Protein AF-A0A9W6BJR4-F1 (afdb_monomer_lite)

InterPro domains:
  IPR044851 Wax synthase [PTHR31595] (23-212)

Radius of gyration: 23.25 Å; chains: 1; bounding box: 71×55×62 Å

pLDDT: mean 83.59, std 17.55, range [35.41, 98.25]

Secondary structure (DSSP, 8-state):
------GGGSTTS-HHHHHHHHHHHHHHHHHHHHHTGGGSPTTHHHHHHHHHHHHHHHHGGGGS-TTT-HHHHHHHIIIIIIIIHHHHHHHHTT-SSS-TTS-HHHHHHHHHS---BPPSPPPS-S---TTS-----HHHHHHHHHHHHHHHHHHHHHHHHHTTTS-HHHHHHHHHHHHHHHHHHHHHHHHHHHHHHH---B--S-S-TTS--SS-HHHHHHHHHHHHHHHHTTT--S------PPPPPHHHHHHHHHHHHHHHHHHHHHHHHHHH-------HHHHHHHTHHHHHHHHHHHHHHHHHTT----HHHHHHHHHHHHHHHHIIIIIIHHHHTTHHHHHHHHHHHHHHHHHHHHHHHHHHHHHHTT-S---

Foldseek 3Di:
DLDDADPCLPPVDDPVVLLVVVLVVLLVVLVCCQPPLLPDDADDVSVVSCPVVLVCLLCSLVSDDLQVPVVVSLLSLVQRNPQLNVQSNCVSRCHDDDHNPADSVRSSLVRRAVFGFQDDDDDPPDDDDLSNDFLDALVSLVVLLVVLLVQLVVLLVVCVVCVVPDDLLVNVVSLVSNCVSSVSNRHSVSVSVCCVVVVTGTRNPDDPPLADDPDQPPVSVLVVVLVVVVVSVVVPPDDDPPDSPPRDDPVVVLVVQLVVQLVVQVSVLSSLCSNQVDPDRPCLSSCLRNVVSVVSVVVVVVCVVCVVVVHDDDRVVVSVVVCVVNSVSCSCSNVVVCVVSCVSVSVSVVVVVVVVVVVVVVVVVVVVVCVVVVVDDPD

Structure (mmCIF, N/CA/C/O backbone):
data_AF-A0A9W6BJR4-F1
#
_entry.id   AF-A0A9W6BJR4-F1
#
loop_
_atom_site.group_PDB
_atom_site.id
_atom_site.type_symbol
_atom_site.label_atom_id
_atom_site.label_alt_id
_atom_site.label_comp_id
_atom_site.label_asym_id
_atom_site.label_entity_id
_atom_site.label_seq_id
_atom_site.pdbx_PDB_ins_code
_atom_site.Cartn_x
_atom_site.Cartn_y
_atom_site.Cartn_z
_atom_site.occupancy
_atom_site.B_iso_or_equiv
_atom_site.auth_seq_id
_atom_site.auth_comp_id
_atom_site.auth_asym_id
_atom_site.auth_atom_id
_atom_site.pdbx_PDB_model_num
ATOM 1 N N . MET A 1 1 ? -4.946 18.527 -16.545 1.00 44.12 1 MET A N 1
ATOM 2 C CA . MET A 1 1 ? -4.287 19.667 -15.881 1.00 44.12 1 MET A CA 1
ATOM 3 C C . MET A 1 1 ? -2.879 19.221 -15.571 1.00 44.12 1 MET A C 1
ATOM 5 O O . MET A 1 1 ? -2.722 18.331 -14.744 1.00 44.12 1 MET A O 1
ATOM 9 N N . ASP A 1 2 ? -1.891 19.766 -16.269 1.00 51.38 2 ASP A N 1
ATOM 10 C CA . ASP A 1 2 ? -0.494 19.475 -15.965 1.00 51.38 2 ASP A CA 1
ATOM 11 C C . ASP A 1 2 ? -0.127 20.240 -14.697 1.00 51.38 2 ASP A C 1
ATOM 13 O O . ASP A 1 2 ? -0.166 21.470 -14.659 1.00 51.38 2 ASP A O 1
ATOM 17 N N . PHE A 1 3 ? 0.126 19.509 -13.613 1.00 55.44 3 PHE A N 1
ATOM 18 C CA . PHE A 1 3 ? 0.522 20.113 -12.349 1.00 55.44 3 PHE A CA 1
ATOM 19 C C . PHE A 1 3 ? 1.915 20.722 -12.542 1.00 55.44 3 PHE A C 1
ATOM 21 O O . PHE A 1 3 ? 2.896 19.997 -12.722 1.00 55.44 3 PHE A O 1
ATOM 28 N N . VAL A 1 4 ? 2.002 22.054 -12.566 1.00 59.06 4 VAL A N 1
ATOM 29 C CA . VAL A 1 4 ? 3.278 22.763 -12.716 1.00 59.06 4 VAL A CA 1
ATOM 30 C C . VAL A 1 4 ? 4.127 22.468 -11.480 1.00 59.06 4 VAL A C 1
ATOM 32 O O . VAL A 1 4 ? 3.764 22.844 -10.365 1.00 59.06 4 VAL A O 1
ATOM 35 N N . ARG A 1 5 ? 5.242 21.750 -11.663 1.00 61.47 5 ARG A N 1
ATOM 36 C CA . ARG A 1 5 ? 6.135 21.379 -10.556 1.00 61.47 5 ARG A CA 1
ATOM 37 C C . ARG A 1 5 ? 6.797 22.634 -9.975 1.00 61.47 5 ARG A C 1
ATOM 39 O O . ARG A 1 5 ? 7.252 23.481 -10.747 1.00 61.47 5 ARG A O 1
ATOM 46 N N . PRO A 1 6 ? 6.906 22.759 -8.639 1.00 61.84 6 PRO A N 1
ATOM 47 C CA . PRO A 1 6 ? 7.636 23.869 -8.045 1.00 61.84 6 PRO A CA 1
ATOM 48 C C . PRO A 1 6 ? 9.117 23.850 -8.478 1.00 61.84 6 PRO A C 1
ATOM 50 O O . PRO A 1 6 ? 9.664 22.766 -8.691 1.00 61.84 6 PRO A O 1
ATOM 53 N N . PRO A 1 7 ? 9.802 25.007 -8.545 1.00 55.53 7 PRO A N 1
ATOM 54 C CA . PRO A 1 7 ? 11.193 25.103 -9.010 1.00 55.53 7 PRO A CA 1
ATOM 55 C C . PRO A 1 7 ? 12.171 24.178 -8.268 1.00 55.53 7 PRO A C 1
ATOM 57 O O . PRO A 1 7 ? 13.028 23.557 -8.885 1.00 55.53 7 PRO A O 1
ATOM 60 N N . ALA A 1 8 ? 11.982 23.998 -6.956 1.00 53.56 8 ALA A N 1
ATOM 61 C CA . ALA A 1 8 ? 12.790 23.104 -6.117 1.00 53.56 8 ALA A CA 1
ATOM 62 C C . ALA A 1 8 ? 12.609 21.598 -6.418 1.00 53.56 8 ALA A C 1
ATOM 64 O O . ALA A 1 8 ? 13.313 20.771 -5.849 1.00 53.56 8 ALA A O 1
ATOM 65 N N . PHE A 1 9 ? 11.661 21.239 -7.287 1.00 55.12 9 PHE A N 1
ATOM 66 C CA . PHE A 1 9 ? 11.327 19.867 -7.682 1.00 55.12 9 PHE A CA 1
ATOM 67 C C . PHE A 1 9 ? 11.449 19.664 -9.202 1.00 55.12 9 PHE A C 1
ATOM 69 O O . PHE A 1 9 ? 10.928 18.694 -9.755 1.00 55.12 9 PHE A O 1
ATOM 76 N N . GLN A 1 10 ? 12.141 20.578 -9.889 1.00 57.44 10 GLN A N 1
ATOM 77 C CA . GLN A 1 10 ? 12.567 20.368 -11.270 1.00 57.44 10 GLN A CA 1
ATOM 78 C C . GLN A 1 10 ? 13.608 19.236 -11.337 1.00 57.44 10 GLN A C 1
ATOM 80 O O . GLN A 1 10 ? 14.269 18.912 -10.343 1.00 57.44 10 GLN A O 1
ATOM 85 N N . THR A 1 11 ? 13.727 18.616 -12.514 1.00 55.50 11 THR A N 1
ATOM 86 C CA . THR A 1 11 ? 14.486 17.381 -12.806 1.00 55.50 11 THR A CA 1
ATOM 87 C C . THR A 1 11 ? 15.971 17.414 -12.433 1.00 55.50 11 THR A C 1
ATOM 89 O O . THR A 1 11 ? 16.606 16.366 -12.425 1.00 55.50 11 THR A O 1
ATOM 92 N N . GLU A 1 12 ? 16.521 18.581 -12.099 1.00 57.97 12 GLU A N 1
ATOM 93 C CA . GLU A 1 12 ? 17.910 18.735 -11.652 1.00 57.97 12 GLU A CA 1
ATOM 94 C C . GLU A 1 12 ? 18.132 18.326 -10.189 1.00 57.97 12 GLU A C 1
ATOM 96 O O . GLU A 1 12 ? 19.239 17.949 -9.807 1.00 57.97 12 GLU A O 1
ATOM 101 N N . THR A 1 13 ? 17.089 18.347 -9.352 1.00 69.19 13 THR A N 1
ATOM 102 C CA . THR A 1 13 ? 17.208 17.867 -7.967 1.00 69.19 13 THR A CA 1
ATOM 103 C C . THR A 1 13 ? 17.184 16.341 -7.925 1.00 69.19 13 THR A C 1
ATOM 105 O O . THR A 1 13 ? 16.391 15.698 -8.617 1.00 69.19 13 THR A O 1
ATOM 108 N N . SER A 1 14 ? 18.041 15.725 -7.107 1.00 86.81 14 SER A N 1
ATOM 109 C CA . SER A 1 14 ? 18.057 14.264 -6.990 1.00 86.81 14 SER A CA 1
ATOM 110 C C . SER A 1 14 ? 16.815 13.757 -6.249 1.00 86.81 14 SER A C 1
ATOM 112 O O . SER A 1 14 ? 16.356 14.358 -5.273 1.00 86.81 14 SER A O 1
ATOM 114 N N . SER A 1 15 ? 16.285 12.605 -6.664 1.00 88.25 15 SER A N 1
ATOM 115 C CA . SER A 1 15 ? 15.170 11.930 -5.983 1.00 88.25 15 SER A CA 1
ATOM 116 C C . SER A 1 15 ? 15.459 11.695 -4.500 1.00 88.25 15 SER A C 1
ATOM 118 O O . SER A 1 15 ? 14.573 11.821 -3.658 1.00 88.25 15 SER A O 1
ATOM 120 N N . ALA A 1 16 ? 16.719 11.392 -4.172 1.00 89.56 16 ALA A N 1
ATOM 121 C CA . ALA A 1 16 ? 17.173 11.179 -2.804 1.00 89.56 16 ALA A CA 1
ATOM 122 C C . ALA A 1 16 ? 17.006 12.436 -1.938 1.00 89.56 16 ALA A C 1
ATOM 124 O O . ALA A 1 16 ? 16.534 12.334 -0.807 1.00 89.56 16 ALA A O 1
ATOM 125 N N . PHE A 1 17 ? 17.324 13.618 -2.476 1.00 92.00 17 PHE A N 1
ATOM 126 C CA . PHE A 1 17 ? 17.114 14.881 -1.771 1.00 92.00 17 PHE A CA 1
ATOM 127 C C . PHE A 1 17 ? 15.626 15.125 -1.488 1.00 92.00 17 PHE A C 1
ATOM 129 O O . PHE A 1 17 ? 15.260 15.413 -0.349 1.00 92.00 17 PHE A O 1
ATOM 136 N N . ARG A 1 18 ? 14.751 14.920 -2.485 1.00 92.50 18 ARG A N 1
ATOM 137 C CA . ARG A 1 18 ? 13.291 15.047 -2.309 1.00 92.50 18 ARG A CA 1
ATOM 138 C C . ARG A 1 18 ? 12.764 14.112 -1.219 1.00 92.50 18 ARG A C 1
ATOM 140 O O . ARG A 1 18 ? 12.005 14.543 -0.355 1.00 92.50 18 ARG A O 1
ATOM 147 N N . ILE A 1 19 ? 13.199 12.851 -1.221 1.00 92.94 19 ILE A N 1
ATOM 148 C CA . ILE A 1 19 ? 12.829 11.869 -0.191 1.00 92.94 19 ILE A CA 1
ATOM 149 C C . ILE A 1 19 ? 13.328 12.311 1.192 1.00 92.94 19 ILE A C 1
ATOM 151 O O . ILE A 1 19 ? 12.568 12.252 2.156 1.00 92.94 19 ILE A O 1
ATOM 155 N N . ALA A 1 20 ? 14.566 12.799 1.304 1.00 93.19 20 ALA A N 1
ATOM 156 C CA . ALA A 1 20 ? 15.114 13.277 2.573 1.00 93.19 20 ALA A CA 1
ATOM 157 C C . ALA A 1 20 ? 14.303 14.451 3.147 1.00 93.19 20 ALA A C 1
ATOM 159 O O . ALA A 1 20 ? 13.973 14.450 4.334 1.00 93.19 20 ALA A O 1
ATOM 160 N N . VAL A 1 21 ? 13.911 15.412 2.303 1.00 94.00 21 VAL A N 1
ATOM 161 C CA . VAL A 1 21 ? 13.029 16.522 2.698 1.00 94.00 21 VAL A CA 1
ATOM 162 C C . VAL A 1 21 ? 11.694 15.997 3.229 1.00 94.00 21 VAL A C 1
ATOM 164 O O . VAL A 1 21 ? 11.246 16.426 4.291 1.00 94.00 21 VAL A O 1
ATOM 167 N N . LEU A 1 22 ? 11.075 15.030 2.547 1.00 94.31 22 LEU A N 1
ATOM 168 C CA . LEU A 1 22 ? 9.806 14.441 2.986 1.00 94.31 22 LEU A CA 1
ATOM 169 C C . LEU A 1 22 ? 9.919 13.726 4.333 1.00 94.31 22 LEU A C 1
ATOM 171 O O . LEU A 1 22 ? 9.028 13.864 5.171 1.00 94.31 22 LEU A O 1
ATOM 175 N N . VAL A 1 23 ? 11.023 13.015 4.570 1.00 93.50 23 VAL A N 1
ATOM 176 C CA . VAL A 1 23 ? 11.304 12.385 5.867 1.00 93.50 23 VAL A CA 1
ATOM 177 C C . VAL A 1 23 ? 11.407 13.440 6.970 1.00 93.50 23 VAL A C 1
ATOM 179 O O . VAL A 1 23 ? 10.797 13.272 8.025 1.00 93.50 23 VAL A O 1
ATOM 182 N N . ILE A 1 24 ? 12.110 14.552 6.730 1.00 95.88 24 ILE A N 1
ATOM 183 C CA . ILE A 1 24 ? 12.212 15.661 7.694 1.00 95.88 24 ILE A CA 1
ATOM 184 C C . ILE A 1 24 ? 10.829 16.260 7.983 1.00 95.88 24 ILE A C 1
ATOM 186 O O . ILE A 1 24 ? 10.470 16.442 9.147 1.00 95.88 24 ILE A O 1
ATOM 190 N N . VAL A 1 25 ? 10.025 16.506 6.946 1.00 95.75 25 VAL A N 1
ATOM 191 C CA . VAL A 1 25 ? 8.644 16.998 7.087 1.00 95.75 25 VAL A CA 1
ATOM 192 C C . VAL A 1 25 ? 7.808 16.049 7.953 1.00 95.75 25 VAL A C 1
ATOM 194 O O . VAL A 1 25 ? 7.109 16.495 8.861 1.00 95.75 25 VAL A O 1
ATOM 197 N N . HIS A 1 26 ? 7.936 14.737 7.758 1.00 95.12 26 HIS A N 1
ATOM 198 C CA . HIS A 1 26 ? 7.232 13.739 8.565 1.00 95.12 26 HIS A CA 1
ATOM 199 C C . HIS A 1 26 ? 7.706 13.691 10.021 1.00 95.12 26 HIS A C 1
ATOM 201 O O . HIS A 1 26 ? 6.895 13.465 10.919 1.00 95.12 26 HIS A O 1
ATOM 207 N N . ILE A 1 27 ? 8.989 13.948 10.289 1.00 97.31 27 ILE A N 1
ATOM 208 C CA . ILE A 1 27 ? 9.501 14.091 11.659 1.00 97.31 27 ILE A CA 1
ATOM 209 C C . ILE A 1 27 ? 8.888 15.328 12.328 1.00 97.31 27 ILE A C 1
ATOM 211 O O . ILE A 1 27 ? 8.405 15.234 13.458 1.00 97.31 27 ILE A O 1
ATOM 215 N N . ILE A 1 28 ? 8.836 16.466 11.629 1.00 98.06 28 ILE A N 1
ATOM 216 C CA . ILE A 1 28 ? 8.184 17.690 12.126 1.00 98.06 28 ILE A CA 1
ATOM 217 C C . ILE A 1 28 ? 6.708 17.416 12.426 1.00 98.06 28 ILE A C 1
ATOM 219 O O . ILE A 1 28 ? 6.195 17.792 13.481 1.00 98.06 28 ILE A O 1
ATOM 223 N N . PHE A 1 29 ? 6.026 16.694 11.544 1.00 97.69 29 PHE A N 1
ATOM 224 C CA . PHE A 1 29 ? 4.641 16.319 11.766 1.00 97.69 29 PHE A CA 1
ATOM 225 C C . PHE A 1 29 ? 4.449 15.307 12.895 1.00 97.69 29 PHE A C 1
ATOM 227 O O . PHE A 1 29 ? 3.474 15.411 13.633 1.00 97.69 29 PHE A O 1
ATOM 234 N N . ALA A 1 30 ? 5.376 14.376 13.110 1.00 98.06 30 ALA A N 1
ATOM 235 C CA . ALA A 1 30 ? 5.342 13.494 14.272 1.00 98.06 30 ALA A CA 1
ATOM 236 C C . ALA A 1 30 ? 5.431 14.290 15.585 1.00 98.06 30 ALA A C 1
ATOM 238 O O . ALA A 1 30 ? 4.693 14.007 16.532 1.00 98.06 30 ALA A O 1
ATOM 239 N N . ILE A 1 31 ? 6.283 15.322 15.626 1.00 98.25 31 ILE A N 1
ATOM 240 C CA . ILE A 1 31 ? 6.378 16.272 16.745 1.00 98.25 31 ILE A CA 1
ATOM 241 C C . ILE A 1 31 ? 5.045 17.020 16.909 1.00 98.25 31 ILE A C 1
ATOM 243 O O . ILE A 1 31 ? 4.492 17.052 18.011 1.00 98.25 31 ILE A O 1
ATOM 247 N N . TRP A 1 32 ? 4.483 17.554 15.819 1.00 98.19 32 TRP A N 1
ATOM 248 C CA . TRP A 1 32 ? 3.181 18.236 15.814 1.00 98.19 32 TRP A CA 1
ATOM 249 C C . TRP A 1 32 ? 2.055 17.342 16.353 1.00 98.19 32 TRP A C 1
ATOM 251 O O . TRP A 1 32 ? 1.308 17.740 17.251 1.00 98.19 32 TRP A O 1
ATOM 261 N N . LEU A 1 33 ? 1.962 16.100 15.869 1.00 97.75 33 LEU A N 1
ATOM 262 C CA . LEU A 1 33 ? 0.969 15.132 16.328 1.00 97.75 33 LEU A CA 1
ATOM 263 C C . LEU A 1 33 ? 1.117 14.845 17.824 1.00 97.75 33 LEU A C 1
ATOM 265 O O . LEU A 1 33 ? 0.124 14.858 18.551 1.00 97.75 33 LEU A O 1
ATOM 269 N N . LYS A 1 34 ? 2.350 14.615 18.288 1.00 97.38 34 LYS A N 1
ATOM 270 C CA . LYS A 1 34 ? 2.652 14.247 19.675 1.00 97.38 34 LYS A CA 1
ATOM 271 C C . LYS A 1 34 ? 2.379 15.374 20.668 1.00 97.38 34 LYS A C 1
ATOM 273 O O . LYS A 1 34 ? 1.844 15.108 21.741 1.00 97.38 34 LYS A O 1
ATOM 278 N N . TYR A 1 35 ? 2.784 16.600 20.352 1.00 97.69 35 TYR A N 1
ATOM 279 C CA . TYR A 1 35 ? 2.788 17.690 21.331 1.00 97.69 35 TYR A CA 1
ATOM 280 C C . TYR A 1 35 ? 1.622 18.664 21.183 1.00 97.69 35 TYR A C 1
ATOM 282 O O . TYR A 1 35 ? 1.275 19.319 22.165 1.00 97.69 35 TYR A O 1
ATOM 290 N N . ILE A 1 36 ? 0.999 18.741 20.004 1.00 97.50 36 ILE A N 1
ATOM 291 C CA . ILE A 1 36 ? -0.083 19.692 19.723 1.00 97.50 36 ILE A CA 1
ATOM 292 C C . ILE A 1 36 ? -1.394 18.943 19.501 1.00 97.50 36 ILE A C 1
ATOM 294 O O . ILE A 1 36 ? -2.318 19.084 20.301 1.00 97.50 36 ILE A O 1
ATOM 298 N N . VAL A 1 37 ? -1.476 18.075 18.488 1.00 97.75 37 VAL A N 1
ATOM 299 C CA . VAL A 1 37 ? -2.743 17.401 18.138 1.00 97.75 37 VAL A CA 1
ATOM 300 C C . VAL A 1 37 ? -3.213 16.451 19.240 1.00 97.75 37 VAL A C 1
ATOM 302 O O . VAL A 1 37 ? -4.401 16.425 19.557 1.00 97.75 37 VAL A O 1
ATOM 305 N N . ALA A 1 38 ? -2.298 15.725 19.889 1.00 95.94 38 ALA A N 1
ATOM 306 C CA . ALA A 1 38 ? -2.616 14.849 21.020 1.00 95.94 38 ALA A CA 1
ATOM 307 C C . ALA A 1 38 ? -3.262 15.586 22.209 1.00 95.94 38 ALA A C 1
ATOM 309 O O . ALA A 1 38 ? -3.953 14.967 23.012 1.00 95.94 38 ALA A O 1
ATOM 310 N N . ARG A 1 39 ? -3.066 16.905 22.334 1.00 96.12 39 ARG A N 1
ATOM 311 C CA . ARG A 1 39 ? -3.665 17.705 23.415 1.00 96.12 39 ARG A CA 1
ATOM 312 C C . ARG A 1 39 ? -5.089 18.159 23.108 1.00 96.12 39 ARG A C 1
ATOM 314 O O . ARG A 1 39 ? -5.792 18.604 24.010 1.00 96.12 39 ARG A O 1
ATOM 321 N N . LEU A 1 40 ? -5.528 18.041 21.856 1.00 96.81 40 LEU A N 1
ATOM 322 C CA . LEU A 1 40 ? -6.887 18.377 21.452 1.00 96.81 40 LEU A CA 1
ATOM 323 C C . LEU A 1 40 ? -7.855 17.230 21.800 1.00 96.81 40 LEU A C 1
ATOM 325 O O . LEU A 1 40 ? -7.449 16.060 21.793 1.00 96.81 40 LEU A O 1
ATOM 329 N N . PRO A 1 41 ? -9.142 17.520 22.063 1.00 95.81 41 PRO A N 1
ATOM 330 C CA . PRO A 1 41 ? -10.180 16.502 22.195 1.00 95.81 41 PRO A CA 1
ATOM 331 C C . PRO A 1 41 ? -10.270 15.611 20.951 1.00 95.81 41 PRO A C 1
ATOM 333 O O . PRO A 1 41 ? -10.118 16.074 19.820 1.00 95.81 41 PRO A O 1
ATOM 336 N N . LEU A 1 42 ? -10.541 14.323 21.174 1.00 95.19 42 LEU A N 1
ATOM 337 C CA . LEU A 1 42 ? -10.738 13.339 20.108 1.00 95.19 42 LEU A CA 1
ATOM 338 C C . LEU A 1 42 ? -11.892 13.744 19.179 1.00 95.19 42 LEU A C 1
ATOM 340 O O . LEU A 1 42 ? -12.908 14.274 19.625 1.00 95.19 42 LEU A O 1
ATOM 344 N N . GLY A 1 43 ? -11.754 13.425 17.894 1.00 95.31 43 GLY A N 1
ATOM 345 C CA . GLY A 1 43 ? -12.745 13.681 16.855 1.00 95.31 43 GLY A CA 1
ATOM 346 C C . GLY A 1 43 ? -12.371 14.861 15.961 1.00 95.31 43 GLY A C 1
ATOM 347 O O . GLY A 1 43 ? -11.218 15.019 15.559 1.00 95.31 43 GLY A O 1
ATOM 348 N N . THR A 1 44 ? -13.363 15.684 15.626 1.00 96.62 44 THR A N 1
ATOM 349 C CA . THR A 1 44 ? -13.279 16.676 14.544 1.00 96.62 44 THR A CA 1
ATOM 350 C C . THR A 1 44 ? -12.188 17.724 14.747 1.00 96.62 44 THR A C 1
ATOM 352 O O . THR A 1 44 ? -11.531 18.099 13.782 1.00 96.62 44 THR A O 1
ATOM 355 N N . LEU A 1 45 ? -11.936 18.175 15.982 1.00 97.31 45 LEU A N 1
ATOM 356 C CA . LEU A 1 45 ? -10.927 19.213 16.217 1.00 97.31 45 LEU A CA 1
ATOM 357 C C . LEU A 1 45 ? -9.508 18.725 15.884 1.00 97.31 45 LEU A C 1
ATOM 359 O O . LEU A 1 45 ? -8.726 19.471 15.299 1.00 97.31 45 LEU A O 1
ATOM 363 N N . ARG A 1 46 ? -9.199 17.452 16.172 1.00 97.94 46 ARG A N 1
ATOM 364 C CA . ARG A 1 46 ? -7.947 16.833 15.714 1.00 97.94 46 ARG A CA 1
ATOM 365 C C . ARG A 1 46 ? -7.886 16.748 14.194 1.00 97.94 46 ARG A C 1
ATOM 367 O O . ARG A 1 46 ? -6.838 17.056 13.646 1.00 97.94 46 ARG A O 1
ATOM 374 N N . VAL A 1 47 ? -8.992 16.402 13.525 1.00 97.69 47 VAL A N 1
ATOM 375 C CA . VAL A 1 47 ? -9.048 16.343 12.050 1.00 97.69 47 VAL A CA 1
ATOM 376 C C . VAL A 1 47 ? -8.709 17.688 11.432 1.00 97.69 47 VAL A C 1
ATOM 378 O O . VAL A 1 47 ? -7.858 17.752 10.554 1.00 97.69 47 VAL A O 1
ATOM 381 N N . VAL A 1 48 ? -9.325 18.765 11.924 1.00 98.00 48 VAL A N 1
ATOM 382 C CA . VAL A 1 48 ? -9.037 20.124 11.451 1.00 98.00 48 VAL A CA 1
ATOM 383 C C . VAL A 1 48 ? -7.554 20.455 11.643 1.00 98.00 48 VAL A C 1
ATOM 385 O O . VAL A 1 48 ? -6.909 20.940 10.717 1.00 98.00 48 VAL A O 1
ATOM 388 N N . ALA A 1 49 ? -6.983 20.115 12.802 1.00 98.06 49 ALA A N 1
ATOM 389 C CA . ALA A 1 49 ? -5.575 20.365 13.112 1.00 98.06 49 ALA A CA 1
ATOM 390 C C . ALA A 1 49 ? -4.573 19.543 12.275 1.00 98.06 49 ALA A C 1
ATOM 392 O O . ALA A 1 49 ? -3.393 19.895 12.233 1.00 98.06 49 ALA A O 1
ATOM 393 N N . VAL A 1 50 ? -5.011 18.461 11.621 1.00 98.06 50 VAL A N 1
ATOM 394 C CA . VAL A 1 50 ? -4.180 17.650 10.712 1.00 98.06 50 VAL A CA 1
ATOM 395 C C . VAL A 1 50 ? -4.498 17.886 9.236 1.00 98.06 50 VAL A C 1
ATOM 397 O O . VAL A 1 50 ? -3.868 17.266 8.389 1.00 98.06 50 VAL A O 1
ATOM 400 N N . LEU A 1 51 ? -5.416 18.788 8.873 1.00 97.50 51 LEU A N 1
ATOM 401 C CA . LEU A 1 51 ? -5.688 19.083 7.458 1.00 97.50 51 LEU A CA 1
ATOM 402 C C . LEU A 1 51 ? -4.431 19.477 6.657 1.00 97.50 51 LEU A C 1
ATOM 404 O O . LEU A 1 51 ? -4.274 18.954 5.554 1.00 97.50 51 LEU A O 1
ATOM 408 N N . PRO A 1 52 ? -3.496 20.302 7.182 1.00 96.06 52 PRO A N 1
ATOM 409 C CA . PRO A 1 52 ? -2.255 20.601 6.465 1.00 96.06 52 PRO A CA 1
ATOM 410 C C . PRO A 1 52 ? -1.398 19.353 6.217 1.00 96.06 52 PRO A C 1
ATOM 412 O O . PRO A 1 52 ? -0.813 19.213 5.150 1.00 96.06 52 PRO A O 1
ATOM 415 N N . PHE A 1 53 ? -1.368 18.429 7.183 1.00 96.00 53 PHE A N 1
ATOM 416 C CA . PHE A 1 53 ? -0.679 17.144 7.059 1.00 96.00 53 PHE A CA 1
ATOM 417 C C . PHE A 1 53 ? -1.278 16.308 5.925 1.00 96.00 53 PHE A C 1
ATOM 419 O O . PHE A 1 53 ? -0.571 15.890 5.015 1.00 96.00 53 PHE A O 1
ATOM 426 N N . LEU A 1 54 ? -2.602 16.123 5.951 1.00 96.25 54 LEU A N 1
ATOM 427 C CA . LEU A 1 54 ? -3.316 15.328 4.952 1.00 96.25 54 LEU A CA 1
ATOM 428 C C . LEU A 1 54 ? -3.145 15.908 3.540 1.00 96.25 54 LEU A C 1
ATOM 430 O O . LEU A 1 54 ? -3.001 15.160 2.578 1.00 96.25 54 LEU A O 1
ATOM 434 N N . ALA A 1 55 ? -3.126 17.238 3.411 1.00 95.12 55 ALA A N 1
ATOM 435 C CA . ALA A 1 55 ? -2.887 17.898 2.133 1.00 95.12 55 ALA A CA 1
ATOM 436 C C . ALA A 1 55 ? -1.476 17.613 1.591 1.00 95.12 55 ALA A C 1
ATOM 438 O O . ALA A 1 55 ? -1.328 17.312 0.407 1.00 95.12 55 ALA A O 1
ATOM 439 N N . VAL A 1 56 ? -0.449 17.662 2.449 1.00 94.44 56 VAL A N 1
ATOM 440 C CA . VAL A 1 56 ? 0.930 17.330 2.058 1.00 94.44 56 VAL A CA 1
ATOM 441 C C . VAL A 1 56 ? 1.035 15.874 1.604 1.00 94.44 56 VAL A C 1
ATOM 443 O O . VAL A 1 56 ? 1.589 15.625 0.536 1.00 94.44 56 VAL A O 1
ATOM 446 N N . ASP A 1 57 ? 0.457 14.928 2.345 1.00 94.62 57 ASP A N 1
ATOM 447 C CA . ASP A 1 57 ? 0.524 13.495 2.019 1.00 94.62 57 ASP A CA 1
ATOM 448 C C . ASP A 1 57 ? -0.192 13.138 0.707 1.00 94.62 57 ASP A C 1
ATOM 450 O O . ASP A 1 57 ? 0.235 12.230 -0.010 1.00 94.62 57 ASP A O 1
ATOM 454 N N . VAL A 1 58 ? -1.264 13.855 0.360 1.00 92.00 58 VAL A N 1
ATOM 455 C CA . VAL A 1 58 ? -1.982 13.674 -0.914 1.00 92.00 58 VAL A CA 1
ATOM 456 C C . VAL A 1 58 ? -1.220 14.294 -2.089 1.00 92.00 58 VAL A C 1
ATOM 458 O O . VAL A 1 58 ? -1.205 13.724 -3.176 1.00 92.00 58 VAL A O 1
ATOM 461 N N . VAL A 1 59 ? -0.574 15.448 -1.897 1.00 91.88 59 VAL A N 1
ATOM 462 C CA . VAL A 1 59 ? 0.124 16.171 -2.980 1.00 91.88 59 VAL A CA 1
ATOM 463 C C . VAL A 1 59 ? 1.545 15.651 -3.209 1.00 91.88 59 VAL A C 1
ATOM 465 O O . VAL A 1 59 ? 2.067 15.748 -4.317 1.00 91.88 59 VAL A O 1
ATOM 468 N N . CYS A 1 60 ? 2.177 15.071 -2.191 1.00 92.62 60 CYS A N 1
ATOM 469 C CA . CYS A 1 60 ? 3.573 14.648 -2.222 1.00 92.62 60 CYS A CA 1
ATOM 470 C C . CYS A 1 60 ? 3.975 13.772 -3.429 1.00 92.62 60 CYS A C 1
ATOM 472 O O . CYS A 1 60 ? 5.044 14.036 -3.992 1.00 92.62 60 CYS A O 1
ATOM 474 N N . PRO A 1 61 ? 3.184 12.774 -3.876 1.00 93.44 61 PRO A N 1
ATOM 475 C CA . PRO A 1 61 ? 3.544 11.978 -5.049 1.00 93.44 61 PRO A CA 1
ATOM 476 C C . PRO A 1 61 ? 3.733 12.809 -6.326 1.00 93.44 61 PRO A C 1
ATOM 478 O O . PRO A 1 61 ? 4.536 12.440 -7.178 1.00 93.44 61 PRO A O 1
ATOM 481 N N . CYS A 1 62 ? 3.061 13.962 -6.442 1.00 91.25 62 CYS A N 1
ATOM 482 C CA . CYS A 1 62 ? 3.174 14.867 -7.590 1.00 91.25 62 CYS A CA 1
ATOM 483 C C . CYS A 1 62 ? 4.543 15.566 -7.689 1.00 91.25 62 CYS A C 1
ATOM 485 O O . CYS A 1 62 ? 4.838 16.193 -8.706 1.00 91.25 62 CYS A O 1
ATOM 487 N N . PHE A 1 63 ? 5.385 15.475 -6.654 1.00 90.81 63 PHE A N 1
ATOM 488 C CA . PHE A 1 63 ? 6.760 15.983 -6.678 1.00 90.81 63 PHE A CA 1
ATOM 489 C C . PHE A 1 63 ? 7.744 15.071 -7.415 1.00 90.81 63 PHE A C 1
ATOM 491 O O . PHE A 1 63 ? 8.908 15.439 -7.579 1.00 90.81 63 PHE A O 1
ATOM 498 N N . PHE A 1 64 ? 7.291 13.896 -7.845 1.00 92.06 64 PHE A N 1
ATOM 499 C CA . PHE A 1 64 ? 8.094 12.913 -8.554 1.00 92.06 64 PHE A CA 1
ATOM 500 C C . PHE A 1 64 ? 7.575 12.751 -9.972 1.00 92.06 64 PHE A C 1
ATOM 502 O O . PHE A 1 64 ? 6.381 12.880 -10.254 1.00 92.06 64 PHE A O 1
ATOM 509 N N . ASP A 1 65 ? 8.496 12.480 -10.886 1.00 90.44 65 ASP A N 1
ATOM 510 C CA . ASP A 1 65 ? 8.137 12.249 -12.268 1.00 90.44 65 ASP A CA 1
ATOM 511 C C . ASP A 1 65 ? 7.541 10.850 -12.425 1.00 90.44 65 ASP A C 1
ATOM 513 O O . ASP A 1 65 ? 8.226 9.844 -12.273 1.00 90.44 65 ASP A O 1
ATOM 517 N N . LYS A 1 66 ? 6.251 10.756 -12.742 1.00 90.69 66 LYS A N 1
ATOM 518 C CA . LYS A 1 66 ? 5.591 9.455 -12.907 1.00 90.69 66 LYS A CA 1
ATOM 519 C C . LYS A 1 66 ? 6.221 8.586 -14.000 1.00 90.69 66 LYS A C 1
ATOM 521 O O . LYS A 1 66 ? 6.038 7.373 -13.947 1.00 90.69 66 LYS A O 1
ATOM 526 N N . ASP A 1 67 ? 6.873 9.161 -15.010 1.00 89.69 67 ASP A N 1
ATOM 527 C CA . ASP A 1 67 ? 7.385 8.442 -16.181 1.00 89.69 67 ASP A CA 1
ATOM 528 C C . ASP A 1 67 ? 8.828 7.971 -15.973 1.00 89.69 67 ASP A C 1
ATOM 530 O O . ASP A 1 67 ? 9.177 6.862 -16.389 1.00 89.69 67 ASP A O 1
ATOM 534 N N . THR A 1 68 ? 9.645 8.756 -15.267 1.00 90.06 68 THR A N 1
ATOM 535 C CA . THR A 1 68 ? 11.028 8.379 -14.933 1.00 90.06 68 THR A CA 1
ATOM 536 C C . THR A 1 68 ? 11.176 7.743 -13.545 1.00 90.06 68 THR A C 1
ATOM 538 O O . THR A 1 68 ? 12.058 6.905 -13.357 1.00 90.06 68 THR A O 1
ATOM 541 N N . GLU A 1 69 ? 10.277 8.044 -12.605 1.00 92.56 69 GLU A N 1
ATOM 542 C CA . GLU A 1 69 ? 10.294 7.599 -11.201 1.00 92.56 69 GLU A CA 1
ATOM 543 C C . GLU A 1 69 ? 9.006 6.847 -10.767 1.00 92.56 69 GLU A C 1
ATOM 545 O O . GLU A 1 69 ? 8.470 7.091 -9.678 1.00 92.56 69 GLU A O 1
ATOM 550 N N . PRO A 1 70 ? 8.465 5.904 -11.568 1.00 93.62 70 PRO A N 1
ATOM 551 C CA . PRO A 1 70 ? 7.176 5.267 -11.276 1.00 93.62 70 PRO A CA 1
ATOM 552 C C . PRO A 1 70 ? 7.164 4.464 -9.967 1.00 93.62 70 PRO A C 1
ATOM 554 O O . PRO A 1 70 ? 6.124 4.384 -9.316 1.00 93.62 70 PRO A O 1
ATOM 557 N N . LEU A 1 71 ? 8.299 3.885 -9.553 1.00 93.12 71 LEU A N 1
ATOM 558 C CA . LEU A 1 71 ? 8.389 3.138 -8.292 1.00 93.12 71 LEU A CA 1
ATOM 559 C C . LEU A 1 71 ? 8.331 4.068 -7.081 1.00 93.12 71 LEU A C 1
ATOM 561 O O . LEU A 1 71 ? 7.666 3.750 -6.100 1.00 93.12 71 LEU A O 1
ATOM 565 N N . GLN A 1 72 ? 8.988 5.225 -7.151 1.00 93.75 72 GLN A N 1
ATOM 566 C CA . GLN A 1 72 ? 8.941 6.242 -6.106 1.00 93.75 72 GLN A CA 1
ATOM 567 C C . GLN A 1 72 ? 7.514 6.767 -5.961 1.00 93.75 72 GLN A C 1
ATOM 569 O O . GLN A 1 72 ? 6.990 6.796 -4.851 1.00 93.75 72 GLN A O 1
ATOM 574 N N . VAL A 1 73 ? 6.863 7.100 -7.080 1.00 94.75 73 VAL A N 1
ATOM 575 C CA . VAL A 1 73 ? 5.465 7.553 -7.096 1.00 94.75 73 VAL A CA 1
ATOM 576 C C . VAL A 1 73 ? 4.554 6.485 -6.490 1.00 94.75 73 VAL A C 1
ATOM 578 O O . VAL A 1 73 ? 3.782 6.790 -5.584 1.00 94.75 73 VAL A O 1
ATOM 581 N N . PHE A 1 74 ? 4.692 5.222 -6.909 1.00 93.88 74 PHE A N 1
ATOM 582 C CA . PHE A 1 74 ? 3.922 4.104 -6.359 1.00 93.88 74 PHE A CA 1
ATOM 583 C C . PHE A 1 74 ? 4.109 3.970 -4.841 1.00 93.88 74 PHE A C 1
ATOM 585 O O . PHE A 1 74 ? 3.128 3.929 -4.097 1.00 93.88 74 PHE A O 1
ATOM 592 N N . CYS A 1 75 ? 5.359 3.949 -4.368 1.00 94.00 75 CYS A N 1
ATOM 593 C CA . CYS A 1 75 ? 5.678 3.833 -2.948 1.00 94.00 75 CYS A CA 1
ATOM 594 C C . CYS A 1 75 ? 5.126 5.008 -2.134 1.00 94.00 75 CYS A C 1
ATOM 596 O O . CYS A 1 75 ? 4.598 4.791 -1.048 1.00 94.00 75 CYS A O 1
ATOM 598 N N . LEU A 1 76 ? 5.209 6.241 -2.638 1.00 95.00 76 LEU A N 1
ATOM 599 C CA . LEU A 1 76 ? 4.697 7.419 -1.935 1.00 95.00 76 LEU A CA 1
ATOM 600 C C . LEU A 1 76 ? 3.172 7.419 -1.854 1.00 95.00 76 LEU A C 1
ATOM 602 O O . LEU A 1 76 ? 2.632 7.710 -0.790 1.00 95.00 76 LEU A O 1
ATOM 606 N N . ILE A 1 77 ? 2.476 7.029 -2.925 1.00 94.44 77 ILE A N 1
ATOM 607 C CA . ILE A 1 77 ? 1.014 6.884 -2.886 1.00 94.44 77 ILE A CA 1
ATOM 608 C C . ILE A 1 77 ? 0.625 5.804 -1.878 1.00 94.44 77 ILE A C 1
ATOM 610 O O . ILE A 1 77 ? -0.255 6.012 -1.045 1.00 94.44 77 ILE A O 1
ATOM 614 N N . PHE A 1 78 ? 1.294 4.652 -1.931 1.00 92.38 78 PHE A N 1
ATOM 615 C CA . PHE A 1 78 ? 1.023 3.537 -1.034 1.00 92.38 78 PHE A CA 1
ATOM 616 C C . PHE A 1 78 ? 1.262 3.927 0.433 1.00 92.38 78 PHE A C 1
ATOM 618 O O . PHE A 1 78 ? 0.384 3.764 1.278 1.00 92.38 78 PHE A O 1
ATOM 625 N N . ILE A 1 79 ? 2.431 4.480 0.755 1.00 93.50 79 ILE A N 1
ATOM 626 C CA . ILE A 1 79 ? 2.825 4.745 2.140 1.00 93.50 79 ILE A CA 1
ATOM 627 C C . ILE A 1 79 ? 2.164 6.017 2.678 1.00 93.50 79 ILE A C 1
ATOM 629 O O . ILE A 1 79 ? 1.577 5.969 3.755 1.00 93.50 79 ILE A O 1
ATOM 633 N N . LEU A 1 80 ? 2.249 7.140 1.961 1.00 94.19 80 LEU A N 1
ATOM 634 C CA . LEU A 1 80 ? 1.836 8.450 2.474 1.00 94.19 80 LEU A CA 1
ATOM 635 C C . LEU A 1 80 ? 0.352 8.700 2.208 1.00 94.19 80 LEU A C 1
ATOM 637 O O . LEU A 1 80 ? -0.471 8.759 3.125 1.00 94.19 80 LEU A O 1
ATOM 641 N N . THR A 1 81 ? -0.019 8.758 0.930 1.00 93.50 81 THR A N 1
ATOM 642 C CA . THR A 1 81 ? -1.385 9.100 0.528 1.00 93.50 81 THR A CA 1
ATOM 643 C C . THR A 1 81 ? -2.391 8.089 1.072 1.00 93.50 81 THR A C 1
ATOM 645 O O . THR A 1 81 ? -3.427 8.482 1.601 1.00 93.50 81 THR A O 1
ATOM 648 N N . TRP A 1 82 ? -2.071 6.794 1.011 1.00 92.75 82 TRP A N 1
ATOM 649 C CA . TRP A 1 82 ? -2.965 5.741 1.469 1.00 92.75 82 TRP A CA 1
ATOM 650 C C . TRP A 1 82 ? -2.763 5.386 2.950 1.00 92.75 82 TRP A C 1
ATOM 652 O O . TRP A 1 82 ? -3.631 5.671 3.781 1.00 92.75 82 TRP A O 1
ATOM 662 N N . HIS A 1 83 ? -1.642 4.761 3.316 1.00 92.31 83 HIS A N 1
ATOM 663 C CA . HIS A 1 83 ? -1.464 4.235 4.673 1.00 92.31 83 HIS A CA 1
ATOM 664 C C . HIS A 1 83 ? -1.377 5.332 5.742 1.00 92.31 83 HIS A C 1
ATOM 666 O O . HIS A 1 83 ? -2.070 5.246 6.758 1.00 92.31 83 HIS A O 1
ATOM 672 N N . CYS A 1 84 ? -0.541 6.347 5.545 1.00 95.06 84 CYS A N 1
ATOM 673 C CA . CYS A 1 84 ? -0.279 7.381 6.539 1.00 95.06 84 CYS A CA 1
ATOM 674 C C . CYS A 1 84 ? -1.535 8.209 6.850 1.00 95.06 84 CYS A C 1
ATOM 676 O O . CYS A 1 84 ? -1.928 8.312 8.017 1.00 95.06 84 CYS A O 1
ATOM 678 N N . THR A 1 85 ? -2.251 8.662 5.816 1.00 95.25 85 THR A N 1
ATOM 679 C CA . THR A 1 85 ? -3.543 9.361 5.948 1.00 95.25 85 THR A CA 1
ATOM 680 C C . THR A 1 85 ? -4.524 8.582 6.830 1.00 95.25 85 THR A C 1
ATOM 682 O O . THR A 1 85 ? -5.083 9.138 7.780 1.00 95.25 85 THR A O 1
ATOM 685 N N . PHE A 1 86 ? -4.697 7.273 6.607 1.00 93.06 86 PHE A N 1
ATOM 686 C CA . PHE A 1 86 ? -5.597 6.469 7.441 1.00 93.06 86 PHE A CA 1
ATOM 687 C C . PHE A 1 86 ? -5.121 6.311 8.883 1.00 93.06 86 PHE A C 1
ATOM 689 O O . PHE A 1 86 ? -5.948 6.317 9.798 1.00 93.06 86 PHE A O 1
ATOM 696 N N . LYS A 1 87 ? -3.810 6.211 9.115 1.00 94.38 87 LYS A N 1
ATOM 697 C CA . LYS A 1 87 ? -3.242 6.150 10.469 1.00 94.38 87 LYS A CA 1
ATOM 698 C C . LYS A 1 87 ? -3.485 7.451 11.233 1.00 94.38 87 LYS A C 1
ATOM 700 O O . LYS A 1 87 ? -3.862 7.407 12.404 1.00 94.38 87 LYS A O 1
ATOM 705 N N . VAL A 1 88 ? -3.317 8.598 10.577 1.00 96.75 88 VAL A N 1
ATOM 706 C CA . VAL A 1 88 ? -3.542 9.922 11.174 1.00 96.75 88 VAL A CA 1
ATOM 707 C C . VAL A 1 88 ? -5.027 10.184 11.420 1.00 96.75 88 VAL A C 1
ATOM 709 O O . VAL A 1 88 ? -5.400 10.652 12.497 1.00 96.75 88 VAL A O 1
ATOM 712 N N . LEU A 1 89 ? -5.904 9.808 10.488 1.00 95.81 89 LEU A N 1
ATOM 713 C CA . LEU A 1 89 ? -7.349 9.873 10.713 1.00 95.81 89 LEU A CA 1
ATOM 714 C C . LEU A 1 89 ? -7.774 8.953 11.866 1.00 95.81 89 LEU A C 1
ATOM 716 O O . LEU A 1 89 ? -8.524 9.375 12.742 1.00 95.81 89 LEU A O 1
ATOM 720 N N . ALA A 1 90 ? -7.248 7.729 11.944 1.00 92.50 90 ALA A N 1
ATOM 721 C CA . ALA A 1 90 ? -7.489 6.839 13.078 1.00 92.50 90 ALA A CA 1
ATOM 722 C C . ALA A 1 90 ? -7.025 7.463 14.409 1.00 92.50 90 ALA A C 1
ATOM 724 O O . ALA A 1 90 ? -7.778 7.446 15.388 1.00 92.50 90 ALA A O 1
ATOM 725 N N . PHE A 1 91 ? -5.848 8.097 14.428 1.00 94.69 91 PHE A N 1
ATOM 726 C CA . PHE A 1 91 ? -5.314 8.809 15.593 1.00 94.69 91 PHE A CA 1
ATOM 727 C C . PHE A 1 91 ? -6.234 9.936 16.078 1.00 94.69 91 PHE A C 1
ATOM 729 O O . PHE A 1 91 ? -6.409 10.120 17.286 1.00 94.69 91 PHE A O 1
ATOM 736 N N . CYS A 1 92 ? -6.884 10.653 15.155 1.00 96.50 92 CYS A N 1
ATOM 737 C CA . CYS A 1 92 ? -7.832 11.713 15.499 1.00 96.50 92 CYS A CA 1
ATOM 738 C C . CYS A 1 92 ? -9.015 11.189 16.330 1.00 96.50 92 CYS A C 1
ATOM 740 O O . CYS A 1 92 ? -9.510 11.900 17.201 1.00 96.50 92 CYS A O 1
ATOM 742 N N . TRP A 1 93 ? -9.421 9.931 16.133 1.00 94.06 93 TRP A N 1
ATOM 743 C CA . TRP A 1 93 ? -10.466 9.254 16.914 1.00 94.06 93 TRP A CA 1
ATOM 744 C C . TRP A 1 93 ? -9.923 8.316 18.003 1.00 94.06 93 TRP A C 1
ATOM 746 O O . TRP A 1 93 ? -10.679 7.518 18.557 1.00 94.06 93 TRP A O 1
ATOM 756 N N . GLY A 1 94 ? -8.630 8.401 18.330 1.00 89.12 94 GLY A N 1
ATOM 757 C CA . GLY A 1 94 ? -8.017 7.598 19.392 1.00 89.12 94 GLY A CA 1
ATOM 758 C C . GLY A 1 94 ? -7.891 6.116 19.037 1.00 89.12 94 GLY A C 1
ATOM 759 O O . GLY A 1 94 ? -7.879 5.264 19.923 1.00 89.12 94 GLY A O 1
ATOM 760 N N . ARG A 1 95 ? -7.830 5.796 17.741 1.00 87.38 95 ARG A N 1
ATOM 761 C CA . ARG A 1 95 ? -7.657 4.434 17.235 1.00 87.38 95 ARG A CA 1
ATOM 762 C C . ARG A 1 95 ? -6.203 4.178 16.842 1.00 87.38 95 ARG A C 1
ATOM 764 O O . ARG A 1 95 ? -5.505 5.064 16.361 1.00 87.38 95 ARG A O 1
ATOM 771 N N . ALA A 1 96 ? -5.789 2.927 17.021 1.00 85.06 96 ALA A N 1
ATOM 772 C CA . ALA A 1 96 ? -4.523 2.386 16.536 1.00 85.06 96 ALA A CA 1
ATOM 773 C C . ALA A 1 96 ? -4.398 2.550 14.999 1.00 85.06 96 ALA A C 1
ATOM 775 O O . ALA A 1 96 ? -5.426 2.629 14.321 1.00 85.06 96 ALA A O 1
ATOM 776 N N . PRO A 1 97 ? -3.178 2.569 14.428 1.00 88.00 97 PRO A N 1
ATOM 777 C CA . PRO A 1 97 ? -1.913 2.145 15.043 1.00 88.00 97 PRO A CA 1
ATOM 778 C C . PRO A 1 97 ? -1.117 3.233 15.777 1.00 88.00 97 PRO A C 1
ATOM 780 O O . PRO A 1 97 ? -0.264 2.899 16.598 1.00 88.00 97 PRO A O 1
ATOM 783 N N . LEU A 1 98 ? -1.388 4.515 15.529 1.00 91.75 98 LEU A N 1
ATOM 784 C CA . LEU A 1 98 ? -0.720 5.612 16.234 1.00 91.75 98 LEU A CA 1
ATOM 785 C C . LEU A 1 98 ? -1.292 5.780 17.643 1.00 91.75 98 LEU A C 1
ATOM 787 O O . LEU A 1 98 ? -2.495 5.640 17.864 1.00 91.75 98 LEU A O 1
ATOM 791 N N . ARG A 1 99 ? -0.423 6.086 18.609 1.00 88.62 99 ARG A N 1
ATOM 792 C CA . ARG A 1 99 ? -0.796 6.220 20.021 1.00 88.62 99 ARG A CA 1
ATOM 793 C C . ARG A 1 99 ? -0.063 7.375 20.669 1.00 88.62 99 ARG A C 1
ATOM 795 O O . ARG A 1 99 ? 1.114 7.604 20.409 1.00 88.62 99 ARG A O 1
ATOM 802 N N . GLU A 1 100 ? -0.738 8.024 21.608 1.00 87.69 100 GLU A N 1
ATOM 803 C CA . GLU A 1 100 ? -0.160 9.111 22.400 1.00 87.69 100 GLU A CA 1
ATOM 804 C C . GLU A 1 100 ? 0.989 8.643 23.298 1.00 87.69 100 GLU A C 1
ATOM 806 O O . GLU A 1 100 ? 1.818 9.458 23.679 1.00 87.69 100 GLU A O 1
ATOM 811 N N . SER A 1 101 ? 1.093 7.348 23.614 1.00 89.69 101 SER A N 1
ATOM 812 C CA . SER A 1 101 ? 2.190 6.785 24.412 1.00 89.69 101 SER A CA 1
ATOM 813 C C . SER A 1 101 ? 3.491 6.581 23.628 1.00 89.69 101 SER A C 1
ATOM 815 O O . SER A 1 101 ? 4.538 6.401 24.240 1.00 89.69 101 SER A O 1
ATOM 817 N N . MET A 1 102 ? 3.454 6.604 22.292 1.00 93.44 102 MET A N 1
ATOM 818 C CA . MET A 1 102 ? 4.635 6.363 21.454 1.00 93.44 102 MET A CA 1
ATOM 819 C C . MET A 1 102 ? 5.619 7.535 21.518 1.00 93.44 102 MET A C 1
ATOM 821 O O . MET A 1 102 ? 5.224 8.688 21.737 1.00 93.44 102 MET A O 1
ATOM 825 N N . THR A 1 103 ? 6.907 7.255 21.322 1.00 95.50 103 THR A N 1
ATOM 826 C CA . THR A 1 103 ? 7.925 8.307 21.175 1.00 95.50 103 THR A CA 1
ATOM 827 C C . THR A 1 103 ? 7.764 9.028 19.834 1.00 95.50 103 THR A C 1
ATOM 829 O O . THR A 1 103 ? 7.126 8.514 18.914 1.00 95.50 103 THR A O 1
ATOM 832 N N . VAL A 1 104 ? 8.364 10.214 19.692 1.00 96.88 104 VAL A N 1
ATOM 833 C CA . VAL A 1 104 ? 8.372 10.940 18.408 1.00 96.88 104 VAL A CA 1
ATOM 834 C C . VAL A 1 104 ? 8.987 10.083 17.300 1.00 96.88 104 VAL A C 1
ATOM 836 O O . VAL A 1 104 ? 8.417 10.005 16.218 1.00 96.88 104 VAL A O 1
ATOM 839 N N . ALA A 1 105 ? 10.092 9.382 17.580 1.00 95.88 105 ALA A N 1
ATOM 840 C CA . ALA A 1 105 ? 10.745 8.500 16.612 1.00 95.88 105 ALA A CA 1
ATOM 841 C C . ALA A 1 105 ? 9.82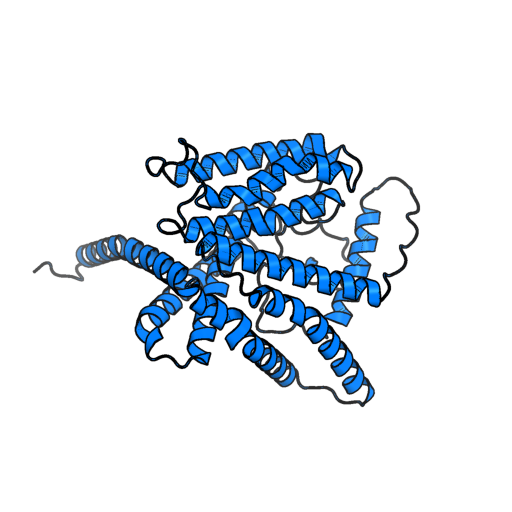8 7.349 16.169 1.00 95.88 105 ALA A C 1
ATOM 843 O O . ALA A 1 105 ? 9.724 7.060 14.980 1.00 95.88 105 ALA A O 1
ATOM 844 N N . GLN A 1 106 ? 9.103 6.733 17.108 1.00 95.50 106 GLN A N 1
ATOM 845 C CA . GLN A 1 106 ? 8.144 5.672 16.798 1.00 95.50 106 GLN A CA 1
ATOM 846 C C . GLN A 1 106 ? 6.952 6.189 15.980 1.00 95.50 106 GLN A C 1
ATOM 848 O O . GLN A 1 106 ? 6.495 5.497 15.069 1.00 95.50 106 GLN A O 1
ATOM 853 N N . ILE A 1 107 ? 6.449 7.394 16.279 1.00 96.62 107 ILE A N 1
ATOM 854 C CA . ILE A 1 107 ? 5.394 8.045 15.487 1.00 96.62 107 ILE A CA 1
ATOM 855 C C . ILE A 1 107 ? 5.917 8.331 14.079 1.00 96.62 107 ILE A C 1
ATOM 857 O O . ILE A 1 107 ? 5.292 7.891 13.123 1.00 96.62 107 ILE A O 1
ATOM 861 N N . ALA A 1 108 ? 7.079 8.976 13.945 1.00 96.69 108 ALA A N 1
ATOM 862 C CA . ALA A 1 108 ? 7.687 9.290 12.654 1.00 96.69 108 ALA A CA 1
ATOM 863 C C . ALA A 1 108 ? 7.898 8.028 11.804 1.00 96.69 108 ALA A C 1
ATOM 865 O O . ALA A 1 108 ? 7.462 7.987 10.660 1.00 96.69 108 ALA A O 1
ATOM 866 N N . ALA A 1 109 ? 8.456 6.958 12.379 1.00 95.19 109 ALA A N 1
ATOM 867 C CA . ALA A 1 109 ? 8.611 5.682 11.683 1.00 95.19 109 ALA A CA 1
ATOM 868 C C . ALA A 1 109 ? 7.262 5.074 11.264 1.00 95.19 109 ALA A C 1
ATOM 870 O O . ALA A 1 109 ? 7.142 4.524 10.177 1.00 95.19 109 ALA A O 1
ATOM 871 N N . THR A 1 110 ? 6.224 5.194 12.095 1.00 94.69 110 THR A N 1
ATOM 872 C CA . THR A 1 110 ? 4.886 4.667 11.777 1.00 94.69 110 THR A CA 1
ATOM 873 C C . THR A 1 110 ? 4.165 5.489 10.706 1.00 94.69 110 THR A C 1
ATOM 875 O O . THR A 1 110 ? 3.325 4.931 9.999 1.00 94.69 110 THR A O 1
ATOM 878 N N . LEU A 1 111 ? 4.467 6.785 10.581 1.00 95.25 111 LEU A N 1
ATOM 879 C CA . LEU A 1 111 ? 3.960 7.645 9.507 1.00 95.25 111 LEU A CA 1
ATOM 880 C C . LEU A 1 111 ? 4.691 7.357 8.191 1.00 95.25 111 LEU A C 1
ATOM 882 O O . LEU A 1 111 ? 4.059 7.032 7.192 1.00 95.25 111 LEU A O 1
ATOM 886 N N . SER A 1 112 ? 6.024 7.410 8.216 1.00 94.44 112 SER A N 1
ATOM 887 C CA . SER A 1 112 ? 6.862 7.350 7.014 1.00 94.44 112 SER A CA 1
ATOM 888 C C . SER A 1 112 ? 7.041 5.948 6.442 1.00 94.44 112 SER A C 1
ATOM 890 O O . SER A 1 112 ? 7.583 5.813 5.350 1.00 94.44 112 SER A O 1
ATOM 892 N N . LEU A 1 113 ? 6.652 4.902 7.176 1.00 93.44 113 LEU A N 1
ATOM 893 C CA . LEU A 1 113 ? 6.835 3.511 6.774 1.00 93.44 113 LEU A CA 1
ATOM 894 C C . LEU A 1 113 ? 5.507 2.745 6.886 1.00 93.44 113 LEU A C 1
ATOM 896 O O . LEU A 1 113 ? 4.674 3.029 7.759 1.00 93.44 113 LEU A O 1
ATOM 900 N N . PRO A 1 114 ? 5.287 1.724 6.047 1.00 91.00 114 PRO A N 1
ATOM 901 C CA . PRO A 1 114 ? 4.054 0.935 6.026 1.00 91.00 114 PRO A CA 1
ATOM 902 C C . PRO A 1 114 ? 4.039 -0.121 7.148 1.00 91.00 114 PRO A C 1
ATOM 904 O O . PRO A 1 114 ? 3.845 -1.311 6.926 1.00 91.00 114 PRO A O 1
ATOM 907 N N . LEU A 1 115 ? 4.268 0.329 8.382 1.00 88.69 115 LEU A N 1
ATOM 908 C CA . LEU A 1 115 ? 4.323 -0.502 9.579 1.00 88.69 115 LEU A CA 1
ATOM 909 C C . LEU A 1 115 ? 2.998 -0.463 10.332 1.00 88.69 115 LEU A C 1
ATOM 911 O O . LEU A 1 115 ? 2.343 0.583 10.405 1.00 88.69 115 LEU A O 1
ATOM 915 N N . PHE A 1 116 ? 2.654 -1.580 10.966 1.00 87.69 116 PHE A N 1
ATOM 916 C CA . PHE A 1 116 ? 1.534 -1.678 11.896 1.00 87.69 116 PHE A CA 1
ATOM 917 C C . PHE A 1 116 ? 2.053 -2.097 13.270 1.00 87.69 116 PHE A C 1
ATOM 919 O O . PHE A 1 116 ? 2.100 -3.292 13.565 1.00 87.69 116 PHE A O 1
ATOM 926 N N . PRO A 1 117 ? 2.469 -1.130 14.110 1.00 87.44 117 PRO A N 1
ATOM 927 C CA . PRO A 1 117 ? 2.853 -1.405 15.482 1.00 87.44 117 PRO A CA 1
ATOM 928 C C . PRO A 1 117 ? 1.789 -2.218 16.207 1.00 87.44 117 PRO A C 1
ATOM 930 O O . PRO A 1 117 ? 0.597 -1.890 16.181 1.00 87.44 117 PRO A O 1
ATOM 933 N N . LYS A 1 118 ? 2.237 -3.255 16.902 1.00 83.31 118 LYS A N 1
ATOM 934 C CA . LYS A 1 118 ? 1.385 -4.069 17.744 1.00 83.31 118 LYS A CA 1
ATOM 935 C C . LYS A 1 118 ? 0.829 -3.207 18.888 1.00 83.31 118 LYS A C 1
ATOM 937 O O . LYS A 1 118 ? 1.543 -2.362 19.461 1.00 83.31 118 LYS A O 1
ATOM 942 N N . PRO A 1 119 ? -0.452 -3.382 19.247 1.00 75.31 119 PRO A N 1
ATOM 943 C CA . PRO A 1 119 ? -0.984 -2.822 20.482 1.00 75.31 119 PRO A CA 1
ATOM 944 C C . PRO A 1 119 ? -0.115 -3.268 21.670 1.00 75.31 119 PRO A C 1
ATOM 946 O O . PRO A 1 119 ? 0.402 -4.379 21.664 1.00 75.31 119 PRO A O 1
ATOM 949 N N . LEU A 1 120 ? 0.070 -2.410 22.683 1.00 68.06 120 LEU A N 1
ATOM 950 C CA . LEU A 1 120 ? 0.823 -2.784 23.885 1.00 68.06 120 LEU A CA 1
ATOM 951 C C . LEU A 1 120 ? 0.118 -4.003 24.484 1.00 68.06 120 LEU A C 1
ATOM 953 O O . LEU A 1 120 ? -1.105 -3.973 24.645 1.00 68.06 120 LEU A O 1
ATOM 957 N N . SER A 1 121 ? 0.885 -5.071 24.708 1.00 53.25 121 SER A N 1
ATOM 958 C CA . SER A 1 121 ? 0.367 -6.396 25.030 1.00 53.25 121 SER A CA 1
ATOM 959 C C . SER A 1 121 ? -0.683 -6.375 26.137 1.00 53.25 121 SER A C 1
ATOM 961 O O . SER A 1 121 ? -0.555 -5.723 27.172 1.00 53.25 121 SER A O 1
ATOM 963 N N . ARG A 1 122 ? -1.733 -7.146 25.873 1.00 49.59 122 ARG A N 1
ATOM 964 C CA . ARG A 1 122 ? -2.816 -7.513 26.778 1.00 49.59 122 ARG A CA 1
ATOM 965 C C . ARG A 1 122 ? -2.277 -8.491 27.832 1.00 49.59 122 ARG A C 1
ATOM 967 O O . ARG A 1 122 ? -1.400 -9.300 27.540 1.00 49.59 122 ARG A O 1
ATOM 974 N N . THR A 1 123 ? -2.841 -8.484 29.036 1.00 40.94 123 THR A N 1
ATOM 975 C CA . THR A 1 123 ? -2.703 -9.612 29.969 1.00 40.94 123 THR A CA 1
ATOM 976 C C . THR A 1 123 ? -3.283 -10.888 29.327 1.00 40.94 123 THR A C 1
ATOM 978 O O . THR A 1 123 ? -4.301 -10.827 28.635 1.00 40.94 123 THR A O 1
ATOM 981 N N . LYS A 1 124 ? -2.614 -12.037 29.518 1.00 42.97 124 LYS A N 1
ATOM 982 C CA . LYS A 1 124 ? -2.777 -13.345 28.826 1.00 42.97 124 LYS A CA 1
ATOM 983 C C . LYS A 1 124 ? -4.166 -14.035 28.897 1.00 42.97 124 LYS A C 1
ATOM 985 O O . LYS A 1 124 ? -4.263 -15.242 28.727 1.00 42.97 124 LYS A O 1
ATOM 990 N N . SER A 1 125 ? -5.262 -13.335 29.173 1.00 40.88 125 SER A N 1
ATOM 991 C CA . SER A 1 125 ? -6.548 -13.947 29.547 1.00 40.88 125 SER A CA 1
ATOM 992 C C . SER A 1 125 ? -7.574 -14.098 28.410 1.00 40.88 125 SER A C 1
ATOM 994 O O . SER A 1 125 ? -8.778 -14.047 28.655 1.00 40.88 125 SER A O 1
ATOM 996 N N . GLY A 1 126 ? -7.167 -14.263 27.149 1.00 48.34 126 GLY A N 1
ATOM 997 C CA . GLY A 1 126 ? -8.132 -14.537 26.075 1.00 48.34 126 GLY A CA 1
ATOM 998 C C . GLY A 1 126 ? -7.546 -15.302 24.895 1.00 48.34 126 GLY A C 1
ATOM 999 O O . GLY A 1 126 ? -6.327 -15.320 24.759 1.00 48.34 126 GLY A O 1
ATOM 1000 N N . PRO A 1 127 ? -8.401 -15.908 24.049 1.00 44.53 127 PRO A N 1
ATOM 1001 C CA . PRO A 1 127 ? -7.951 -16.618 22.857 1.00 44.53 127 PRO A CA 1
ATOM 1002 C C . PRO A 1 127 ? -7.114 -15.685 21.977 1.00 44.53 127 PRO A C 1
ATOM 1004 O O . PRO A 1 127 ? -7.517 -14.541 21.728 1.00 44.53 127 PRO A O 1
ATOM 1007 N N . GLU A 1 128 ? -5.945 -16.170 21.558 1.00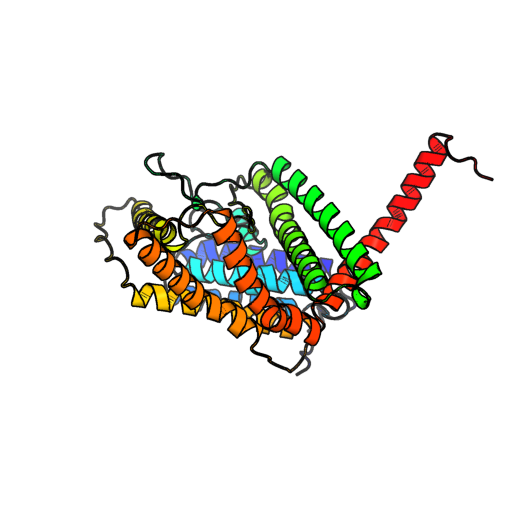 47.38 128 GLU A N 1
ATOM 1008 C CA . GLU A 1 128 ? -5.017 -15.448 20.690 1.00 47.38 128 GLU A CA 1
ATOM 1009 C C . GLU A 1 128 ? -5.730 -15.127 19.371 1.00 47.38 128 GLU A C 1
ATOM 1011 O O . GLU A 1 128 ? -6.153 -16.006 18.623 1.00 47.38 128 GLU A O 1
ATOM 1016 N N . GLY A 1 129 ? -5.978 -13.840 19.135 1.00 53.38 129 GLY A N 1
ATOM 1017 C CA . GLY A 1 129 ? -6.493 -13.347 17.862 1.00 53.38 129 GLY A CA 1
ATOM 1018 C C . GLY A 1 129 ? -5.352 -12.796 17.015 1.00 53.38 129 GLY A C 1
ATOM 1019 O O . GLY A 1 129 ? -4.325 -12.416 17.560 1.00 53.38 129 GLY A O 1
ATOM 1020 N N . ARG A 1 130 ? -5.578 -12.621 15.709 1.00 56.34 130 ARG A N 1
ATOM 1021 C CA . ARG A 1 130 ? -4.583 -12.153 14.715 1.00 56.34 130 ARG A CA 1
ATOM 1022 C C . ARG A 1 130 ? -3.893 -10.815 15.037 1.00 56.34 130 ARG A C 1
ATOM 1024 O O . ARG A 1 130 ? -2.857 -10.488 14.481 1.00 56.34 130 ARG A O 1
ATOM 1031 N N . LEU A 1 131 ? -4.457 -10.022 15.951 1.00 55.66 131 LEU A N 1
ATOM 1032 C CA . LEU A 1 131 ? -3.836 -8.795 16.480 1.00 55.66 131 LEU A CA 1
ATOM 1033 C C . LEU A 1 131 ? -2.749 -9.063 17.541 1.00 55.66 131 LEU A C 1
ATOM 1035 O O . LEU A 1 131 ? -2.146 -8.117 18.048 1.00 55.66 131 LEU A O 1
ATOM 1039 N N . GLN A 1 132 ? -2.550 -10.321 17.933 1.00 57.91 132 GLN A N 1
ATOM 1040 C CA . GLN A 1 132 ? -1.531 -10.760 18.887 1.00 57.91 132 GLN A CA 1
ATOM 1041 C C . GLN A 1 132 ? -0.316 -11.392 18.193 1.00 57.91 132 GLN A C 1
ATOM 1043 O O . GLN A 1 132 ? 0.737 -11.491 18.830 1.00 57.91 132 GLN A O 1
ATOM 1048 N N . ASP A 1 133 ? -0.427 -11.716 16.900 1.00 66.81 133 ASP A N 1
ATOM 1049 C CA . ASP A 1 133 ? 0.671 -12.252 16.099 1.00 66.81 133 ASP A CA 1
ATOM 1050 C C . ASP A 1 133 ? 1.804 -11.231 15.981 1.00 66.81 133 ASP A C 1
ATOM 1052 O O . ASP A 1 133 ? 1.586 -10.031 15.801 1.00 66.81 133 ASP A O 1
ATOM 1056 N N . SER A 1 134 ? 3.038 -11.712 16.102 1.00 76.38 134 SER A N 1
ATOM 1057 C CA . SER A 1 134 ? 4.234 -10.910 15.856 1.00 76.38 134 SER A CA 1
ATOM 1058 C C . SER A 1 134 ? 4.771 -11.222 14.468 1.00 76.38 134 SER A C 1
ATOM 1060 O O . SER A 1 134 ? 4.810 -12.383 14.055 1.00 76.38 134 SER A O 1
ATOM 1062 N N . ALA A 1 135 ? 5.236 -10.198 13.753 1.00 78.88 135 ALA A N 1
ATOM 1063 C CA . ALA A 1 135 ? 5.934 -10.393 12.488 1.00 78.88 135 ALA A CA 1
ATOM 1064 C C . ALA A 1 135 ? 7.232 -11.213 12.645 1.00 78.88 135 ALA A C 1
ATOM 1066 O O . ALA A 1 135 ? 7.712 -11.767 11.654 1.00 78.88 135 ALA A O 1
ATOM 1067 N N . GLY A 1 136 ? 7.750 -11.344 13.871 1.00 84.81 136 GLY A N 1
ATOM 1068 C CA . GLY A 1 136 ? 9.014 -12.003 14.197 1.00 84.81 136 GLY A CA 1
ATOM 1069 C C . GLY A 1 136 ? 10.129 -10.994 14.477 1.00 84.81 136 GLY A C 1
ATOM 1070 O O . GLY A 1 136 ? 9.887 -9.790 14.534 1.00 84.81 136 GLY A O 1
ATOM 1071 N N . SER A 1 137 ? 11.351 -11.495 14.669 1.00 88.50 137 SER A N 1
ATOM 1072 C CA . SER A 1 137 ? 12.547 -10.656 14.821 1.00 88.50 137 SER A CA 1
ATOM 1073 C C . SER A 1 137 ? 12.929 -9.964 13.510 1.00 88.50 137 SER A C 1
ATOM 1075 O O . SER A 1 137 ? 12.527 -10.400 12.423 1.00 88.50 137 SER A O 1
ATOM 1077 N N . GLY A 1 138 ? 13.770 -8.928 13.588 1.00 88.19 138 GLY A N 1
ATOM 1078 C CA . GLY A 1 138 ? 14.308 -8.254 12.406 1.00 88.19 138 GLY A CA 1
ATOM 1079 C C . GLY A 1 138 ? 15.026 -9.216 11.454 1.00 88.19 138 GLY A C 1
ATOM 1080 O O . GLY A 1 138 ? 14.851 -9.133 10.240 1.00 88.19 138 GLY A O 1
ATOM 1081 N N . ALA A 1 139 ? 15.740 -10.213 11.991 1.00 89.56 139 ALA A N 1
ATOM 1082 C CA . ALA A 1 139 ? 16.393 -11.255 11.195 1.00 89.56 139 ALA A CA 1
ATOM 1083 C C . ALA A 1 139 ? 15.389 -12.130 10.421 1.00 89.56 139 ALA A C 1
ATOM 1085 O O . ALA A 1 139 ? 15.585 -12.397 9.234 1.00 89.56 139 ALA A O 1
ATOM 1086 N N . ALA A 1 140 ? 14.286 -12.543 11.056 1.00 89.69 140 ALA A N 1
ATOM 1087 C CA . ALA A 1 140 ? 13.244 -13.319 10.382 1.00 89.69 140 ALA A CA 1
ATOM 1088 C C . ALA A 1 140 ? 12.586 -12.514 9.247 1.00 89.69 140 ALA A C 1
ATOM 1090 O O . ALA A 1 140 ? 12.319 -13.054 8.170 1.00 89.69 140 ALA A O 1
ATOM 1091 N N . LEU A 1 141 ? 12.370 -11.212 9.463 1.00 90.06 141 LEU A N 1
ATOM 1092 C CA . LEU A 1 141 ? 11.862 -10.296 8.441 1.00 90.06 141 LEU A CA 1
ATOM 1093 C C . LEU A 1 141 ? 12.863 -10.104 7.292 1.00 90.06 141 LEU A C 1
ATOM 1095 O O . LEU A 1 141 ? 12.457 -10.125 6.132 1.00 90.06 141 LEU A O 1
ATOM 1099 N N . ALA A 1 142 ? 14.162 -10.007 7.585 1.00 90.69 142 ALA A N 1
ATOM 1100 C CA . ALA A 1 142 ? 15.208 -9.911 6.567 1.00 90.69 142 ALA A CA 1
ATOM 1101 C C . ALA A 1 142 ? 15.274 -11.167 5.678 1.00 90.69 142 ALA A C 1
ATOM 1103 O O . ALA A 1 142 ? 15.374 -11.057 4.458 1.00 90.69 142 ALA A O 1
ATOM 1104 N N . VAL A 1 143 ? 15.133 -12.367 6.249 1.00 92.25 143 VAL A N 1
ATOM 1105 C CA . VAL A 1 143 ? 15.064 -13.611 5.459 1.00 92.25 143 VAL A CA 1
ATOM 1106 C C . VAL A 1 143 ? 13.832 -13.622 4.545 1.00 92.25 143 VAL A C 1
ATOM 1108 O O . VAL A 1 143 ? 13.938 -13.963 3.365 1.00 92.25 143 VAL A O 1
ATOM 1111 N N . ARG A 1 144 ? 12.663 -13.195 5.044 1.00 90.75 144 ARG A N 1
ATOM 1112 C CA . ARG A 1 144 ? 11.445 -13.067 4.219 1.00 90.75 144 ARG A CA 1
ATOM 1113 C C . ARG A 1 144 ? 11.612 -12.043 3.100 1.00 90.75 144 ARG A C 1
ATOM 1115 O O . ARG A 1 144 ? 11.161 -12.295 1.982 1.00 90.75 144 ARG A O 1
ATOM 1122 N N . LEU A 1 145 ? 12.276 -10.924 3.384 1.00 92.25 145 LEU A N 1
ATOM 1123 C CA . LEU A 1 145 ? 12.622 -9.911 2.392 1.00 92.25 145 LEU A CA 1
ATOM 1124 C C . LEU A 1 145 ? 13.466 -10.516 1.264 1.00 92.25 145 LEU A C 1
ATOM 1126 O O . LEU A 1 145 ? 13.122 -10.328 0.100 1.00 92.25 145 LEU A O 1
ATOM 1130 N N . LEU A 1 146 ? 14.513 -11.285 1.585 1.00 93.50 146 LEU A N 1
ATOM 1131 C CA . LEU A 1 146 ? 15.346 -11.960 0.581 1.00 93.50 146 LEU A CA 1
ATOM 1132 C C . LEU A 1 146 ? 14.531 -12.928 -0.285 1.00 93.50 146 LEU A C 1
ATOM 1134 O O . LEU A 1 146 ? 14.653 -12.908 -1.509 1.00 93.50 146 LEU A O 1
ATOM 1138 N N . GLY A 1 147 ? 13.647 -13.720 0.329 1.00 93.62 147 GLY A N 1
ATOM 1139 C CA . GLY A 1 147 ? 12.746 -14.610 -0.407 1.00 93.62 147 GLY A CA 1
ATOM 1140 C C . GLY A 1 147 ? 11.821 -13.855 -1.369 1.00 93.62 147 GLY A C 1
ATOM 1141 O O . GLY A 1 147 ? 11.656 -14.256 -2.520 1.00 93.62 147 GLY A O 1
ATOM 1142 N N . LYS A 1 148 ? 11.259 -12.721 -0.935 1.00 93.44 148 LYS A N 1
ATOM 1143 C CA . LYS A 1 148 ? 10.396 -11.869 -1.770 1.00 93.44 148 LYS A CA 1
ATOM 1144 C C . LYS A 1 148 ? 11.169 -11.142 -2.871 1.00 93.44 148 LYS A C 1
ATOM 1146 O O . LYS A 1 148 ? 10.633 -10.979 -3.965 1.00 93.44 148 LYS A O 1
ATOM 1151 N N . LEU A 1 149 ? 12.421 -10.750 -2.627 1.00 94.31 149 LEU A N 1
ATOM 1152 C CA . LEU A 1 149 ? 13.313 -10.208 -3.657 1.00 94.31 149 LEU A CA 1
ATOM 1153 C C . LEU A 1 149 ? 13.601 -11.257 -4.733 1.00 94.31 149 LEU A C 1
ATOM 1155 O O . LEU A 1 149 ? 13.415 -10.974 -5.914 1.00 94.31 149 LEU A O 1
ATOM 1159 N N . ALA A 1 150 ? 13.967 -12.479 -4.336 1.00 94.75 150 ALA A N 1
ATOM 1160 C CA . ALA A 1 150 ? 14.191 -13.583 -5.267 1.00 94.75 150 ALA A CA 1
ATOM 1161 C C . ALA A 1 150 ? 12.928 -13.906 -6.081 1.00 94.75 150 ALA A C 1
ATOM 1163 O O . ALA A 1 150 ? 12.997 -14.023 -7.305 1.00 94.75 150 ALA A O 1
ATOM 1164 N N . LEU A 1 151 ? 11.765 -13.969 -5.419 1.00 94.88 151 LEU A N 1
ATOM 1165 C CA . LEU A 1 151 ? 10.480 -14.156 -6.088 1.00 94.88 151 LEU A CA 1
ATOM 1166 C C . LEU A 1 151 ? 10.217 -13.038 -7.100 1.00 94.88 151 LEU A C 1
ATOM 1168 O O . LEU A 1 151 ? 9.889 -13.344 -8.239 1.00 94.88 151 LEU A O 1
ATOM 1172 N N . THR A 1 152 ? 10.407 -11.771 -6.712 1.00 94.75 152 THR A N 1
ATOM 1173 C CA . THR A 1 152 ? 10.215 -10.601 -7.590 1.00 94.75 152 THR A CA 1
ATOM 1174 C C . THR A 1 152 ? 11.079 -10.699 -8.841 1.00 94.75 152 THR A C 1
ATOM 1176 O O . THR A 1 152 ? 10.566 -10.526 -9.943 1.00 94.75 152 THR A O 1
ATOM 1179 N N . VAL A 1 153 ? 12.369 -11.020 -8.685 1.00 94.75 153 VAL A N 1
ATOM 1180 C CA . VAL A 1 153 ? 13.285 -11.205 -9.819 1.00 94.75 153 VAL A CA 1
ATOM 1181 C C . VAL A 1 153 ? 12.766 -12.295 -10.752 1.00 94.75 153 VAL A C 1
ATOM 1183 O O . VAL A 1 153 ? 12.642 -12.060 -11.951 1.00 94.75 153 VAL A O 1
ATOM 1186 N N . LEU A 1 154 ? 12.408 -13.460 -10.208 1.00 95.31 154 LEU A N 1
ATOM 1187 C CA . LEU A 1 154 ? 11.900 -14.579 -10.996 1.00 95.31 154 LEU A CA 1
ATOM 1188 C C . LEU A 1 154 ? 10.633 -14.204 -11.779 1.00 95.31 154 LEU A C 1
ATOM 1190 O O . LEU A 1 154 ? 10.581 -14.411 -12.989 1.00 95.31 154 LEU A O 1
ATOM 1194 N N . VAL A 1 155 ? 9.616 -13.646 -11.114 1.00 95.25 155 VAL A N 1
ATOM 1195 C CA . VAL A 1 155 ? 8.324 -13.370 -11.763 1.00 95.25 155 VAL A CA 1
ATOM 1196 C C . VAL A 1 155 ? 8.402 -12.236 -12.778 1.00 95.25 155 VAL A C 1
ATOM 1198 O O . VAL A 1 155 ? 7.717 -12.299 -13.795 1.00 95.25 155 VAL A O 1
ATOM 1201 N N . VAL A 1 156 ? 9.254 -11.231 -12.550 1.00 94.81 156 VAL A N 1
ATOM 1202 C CA . VAL A 1 156 ? 9.466 -10.138 -13.509 1.00 94.81 156 VAL A CA 1
ATOM 1203 C C . VAL A 1 156 ? 10.157 -10.653 -14.765 1.00 94.81 156 VAL A C 1
ATOM 1205 O O . VAL A 1 156 ? 9.682 -10.368 -15.859 1.00 94.81 156 VAL A O 1
ATOM 1208 N N . LEU A 1 157 ? 11.202 -11.476 -14.627 1.00 93.25 157 LEU A N 1
ATOM 1209 C CA . LEU A 1 157 ? 11.881 -12.073 -15.781 1.00 93.25 157 LEU A CA 1
ATOM 1210 C C . LEU A 1 157 ? 10.951 -13.007 -16.571 1.00 93.25 157 LEU A C 1
ATOM 1212 O O . LEU A 1 157 ? 10.930 -12.960 -17.800 1.00 93.25 157 LEU A O 1
ATOM 1216 N N . LEU A 1 158 ? 10.136 -13.813 -15.878 1.00 93.62 158 LEU A N 1
ATOM 1217 C CA . LEU A 1 158 ? 9.114 -14.647 -16.519 1.00 93.62 158 LEU A CA 1
ATOM 1218 C C . LEU A 1 158 ? 8.077 -13.802 -17.265 1.00 93.62 158 LEU A C 1
ATOM 1220 O O . LEU A 1 158 ? 7.705 -14.136 -18.390 1.00 93.62 158 LEU A O 1
ATOM 1224 N N . TYR A 1 159 ? 7.613 -12.708 -16.660 1.00 93.56 159 TYR A N 1
ATOM 1225 C CA . TYR A 1 159 ? 6.664 -11.805 -17.300 1.00 93.56 159 TYR A CA 1
ATOM 1226 C C . TYR A 1 159 ? 7.273 -11.153 -18.545 1.00 93.56 159 TYR A C 1
ATOM 1228 O O . TYR A 1 159 ? 6.660 -11.182 -19.606 1.00 93.56 159 TYR A O 1
ATOM 1236 N N . GLU A 1 160 ? 8.485 -10.601 -18.459 1.00 91.75 160 GLU A N 1
ATOM 1237 C CA . GLU A 1 160 ? 9.144 -9.977 -19.612 1.00 91.75 160 GLU A CA 1
ATOM 1238 C C . GLU A 1 160 ? 9.345 -10.949 -20.773 1.00 91.75 160 GLU A C 1
ATOM 1240 O O . GLU A 1 160 ? 9.113 -10.577 -21.922 1.00 91.75 160 GLU A O 1
ATOM 1245 N N . GLN A 1 161 ? 9.728 -12.192 -20.478 1.00 93.44 161 GLN A N 1
ATOM 1246 C CA . GLN A 1 161 ? 10.009 -13.187 -21.506 1.00 93.44 161 GLN A CA 1
ATOM 1247 C C . GLN A 1 161 ? 8.743 -13.758 -22.160 1.00 93.44 161 GLN A C 1
ATOM 1249 O O . GLN A 1 161 ? 8.760 -14.051 -23.355 1.00 93.44 161 GLN A O 1
ATOM 1254 N N . TYR A 1 162 ? 7.654 -13.933 -21.402 1.00 94.50 162 TYR A N 1
ATOM 1255 C CA . TYR A 1 162 ? 6.502 -14.725 -21.852 1.00 94.50 162 TYR A CA 1
ATOM 1256 C C . TYR A 1 162 ? 5.165 -13.973 -21.885 1.00 94.50 162 TYR A C 1
ATOM 1258 O O . TYR A 1 162 ? 4.159 -14.577 -22.247 1.00 94.50 162 TYR A O 1
ATOM 1266 N N . ARG A 1 163 ? 5.092 -12.677 -21.543 1.00 92.25 163 ARG A N 1
ATOM 1267 C CA . ARG A 1 163 ? 3.801 -11.953 -21.439 1.00 92.25 163 ARG A CA 1
ATOM 1268 C C . ARG A 1 163 ? 2.909 -12.022 -22.684 1.00 92.25 163 ARG A C 1
ATOM 1270 O O . ARG A 1 163 ? 1.694 -12.038 -22.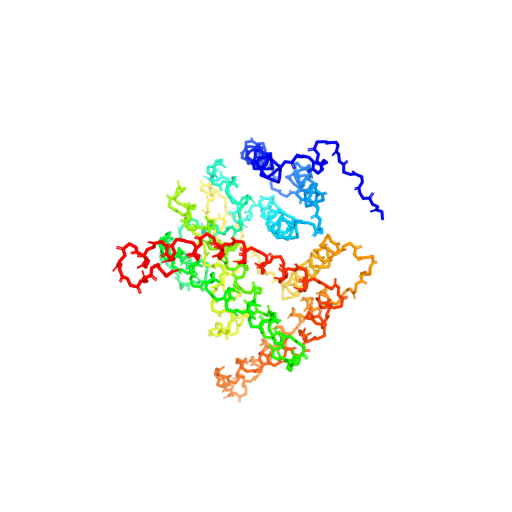526 1.00 92.25 163 ARG A O 1
ATOM 1277 N N . GLU A 1 164 ? 3.488 -12.068 -23.886 1.00 92.56 164 GLU A N 1
ATOM 1278 C CA . GLU A 1 164 ? 2.728 -12.075 -25.148 1.00 92.56 164 GLU A CA 1
ATOM 1279 C C . GLU A 1 164 ? 2.155 -13.464 -25.481 1.00 92.56 164 GLU A C 1
ATOM 1281 O O . GLU A 1 164 ? 1.169 -13.575 -26.203 1.00 92.56 164 GLU A O 1
ATOM 1286 N N . THR A 1 165 ? 2.756 -14.534 -24.952 1.00 96.06 165 THR A N 1
ATOM 1287 C CA . THR A 1 165 ? 2.332 -15.926 -25.194 1.00 96.06 165 THR A CA 1
ATOM 1288 C C . THR A 1 165 ? 1.572 -16.529 -24.014 1.00 96.06 165 THR A C 1
ATOM 1290 O O . THR A 1 165 ? 0.957 -17.588 -24.140 1.00 96.06 165 THR A O 1
ATOM 1293 N N . MET A 1 166 ? 1.603 -15.870 -22.856 1.00 94.75 166 MET A N 1
ATOM 1294 C CA . MET A 1 166 ? 1.003 -16.359 -21.624 1.00 94.75 166 MET A CA 1
ATOM 1295 C C . MET A 1 166 ? -0.533 -16.287 -21.680 1.00 94.75 166 MET A C 1
ATOM 1297 O O . MET A 1 166 ? -1.085 -15.215 -21.941 1.00 94.75 166 MET A O 1
ATOM 1301 N N . PRO A 1 167 ? -1.253 -17.383 -21.360 1.00 95.62 167 PRO A N 1
ATOM 1302 C CA . PRO A 1 167 ? -2.702 -17.336 -21.201 1.00 95.62 167 PRO A CA 1
ATOM 1303 C C . PRO A 1 167 ? -3.116 -16.257 -20.195 1.00 95.62 167 PRO A C 1
ATOM 1305 O O . PRO A 1 167 ? -2.469 -16.094 -19.159 1.00 95.62 167 PRO A O 1
ATOM 1308 N N . LEU A 1 168 ? -4.224 -15.559 -20.466 1.00 92.94 168 LEU A N 1
ATOM 1309 C CA . LEU A 1 168 ? -4.657 -14.385 -19.695 1.00 92.94 168 LEU A CA 1
ATOM 1310 C C . LEU A 1 168 ? -4.719 -14.644 -18.181 1.00 92.94 168 LEU A C 1
ATOM 1312 O O . LEU A 1 168 ? -4.175 -13.872 -17.396 1.00 92.94 168 LEU A O 1
ATOM 1316 N N . VAL A 1 169 ? -5.313 -15.771 -17.782 1.00 93.38 169 VAL A N 1
ATOM 1317 C CA . VAL A 1 169 ? -5.422 -16.175 -16.373 1.00 93.38 169 VAL A CA 1
ATOM 1318 C C . VAL A 1 169 ? -4.038 -16.328 -15.736 1.00 93.38 169 VAL A C 1
ATOM 1320 O O . VAL A 1 169 ? -3.794 -15.808 -14.651 1.00 93.38 169 VAL A O 1
ATOM 1323 N N . LEU A 1 170 ? -3.107 -17.004 -16.419 1.00 93.94 170 LEU A N 1
ATOM 1324 C CA . LEU A 1 170 ? -1.749 -17.213 -15.913 1.00 93.94 170 LEU A CA 1
ATOM 1325 C C . LEU A 1 170 ? -0.992 -15.884 -15.795 1.00 93.94 170 LEU A C 1
ATOM 1327 O O . LEU A 1 170 ? -0.336 -15.645 -14.783 1.00 93.94 170 LEU A O 1
ATOM 1331 N N . LYS A 1 171 ? -1.155 -14.987 -16.773 1.00 93.88 171 LYS A N 1
ATOM 1332 C CA . LYS A 1 171 ? -0.591 -13.631 -16.742 1.00 93.88 171 LYS A CA 1
ATOM 1333 C C . LYS A 1 171 ? -1.062 -12.853 -15.518 1.00 93.88 171 LYS A C 1
ATOM 1335 O O . LYS A 1 171 ? -0.250 -12.230 -14.836 1.00 93.88 171 LYS A O 1
ATOM 1340 N N . HIS A 1 172 ? -2.349 -12.928 -15.191 1.00 93.44 172 HIS A N 1
ATOM 1341 C CA . HIS A 1 172 ? -2.910 -12.267 -14.011 1.00 93.44 172 HIS A CA 1
ATOM 1342 C C . HIS A 1 172 ? -2.399 -12.870 -12.700 1.00 93.44 172 HIS A C 1
ATOM 1344 O O . HIS A 1 172 ? -2.095 -12.122 -11.775 1.00 93.44 172 HIS A O 1
ATOM 1350 N N . TYR A 1 173 ? -2.183 -14.186 -12.628 1.00 92.88 173 TYR A N 1
ATOM 1351 C CA . TYR A 1 173 ? -1.499 -14.794 -11.480 1.00 92.88 173 TYR A CA 1
ATOM 1352 C C . TYR A 1 173 ? -0.050 -14.320 -11.338 1.00 92.88 173 TYR A C 1
ATOM 1354 O O . TYR A 1 173 ? 0.373 -13.988 -10.231 1.00 92.88 173 TYR A O 1
ATOM 1362 N N . VAL A 1 174 ? 0.709 -14.241 -12.434 1.00 94.00 174 VAL A N 1
ATOM 1363 C CA . VAL A 1 174 ? 2.081 -13.707 -12.409 1.00 94.00 174 VAL A CA 1
ATOM 1364 C C . VAL A 1 174 ? 2.084 -12.260 -11.908 1.00 94.00 174 VAL A C 1
ATOM 1366 O O . VAL A 1 174 ? 2.865 -11.927 -11.017 1.00 94.00 174 VAL A O 1
ATOM 1369 N N . LEU A 1 175 ? 1.163 -11.421 -12.390 1.00 92.81 175 LEU A N 1
ATOM 1370 C CA . LEU A 1 175 ? 0.991 -10.053 -11.890 1.00 92.81 175 LEU A CA 1
ATOM 1371 C C . LEU A 1 175 ? 0.600 -10.016 -10.405 1.00 92.81 175 LEU A C 1
ATOM 1373 O O . LEU A 1 175 ? 1.134 -9.200 -9.655 1.00 92.81 175 LEU A O 1
ATOM 1377 N N . ALA A 1 176 ? -0.272 -10.918 -9.949 1.00 92.88 176 ALA A N 1
ATOM 1378 C CA . ALA A 1 176 ? -0.621 -11.039 -8.535 1.00 92.88 176 ALA A CA 1
ATOM 1379 C C . ALA A 1 176 ? 0.616 -11.347 -7.673 1.00 92.88 176 ALA A C 1
ATOM 1381 O O . ALA A 1 176 ? 0.791 -10.744 -6.613 1.00 92.88 176 ALA A O 1
ATOM 1382 N N . PHE A 1 177 ? 1.506 -12.230 -8.141 1.00 93.06 177 PHE A N 1
ATOM 1383 C CA . PHE A 1 177 ? 2.768 -12.519 -7.459 1.00 93.06 177 PHE A CA 1
ATOM 1384 C C . PHE A 1 177 ? 3.728 -11.327 -7.457 1.00 93.06 177 PHE A C 1
ATOM 1386 O O . PHE A 1 177 ? 4.363 -11.089 -6.430 1.00 93.06 177 PHE A O 1
ATOM 1393 N N . VAL A 1 178 ? 3.808 -10.555 -8.549 1.00 92.12 178 VAL A N 1
ATOM 1394 C CA . VAL A 1 178 ? 4.592 -9.305 -8.591 1.00 92.12 178 VAL A CA 1
ATOM 1395 C C . VAL A 1 178 ? 4.095 -8.336 -7.518 1.00 92.12 178 VAL A C 1
ATOM 1397 O O . VAL A 1 178 ? 4.893 -7.850 -6.719 1.00 92.12 178 VAL A O 1
ATOM 1400 N N . ILE A 1 179 ? 2.782 -8.091 -7.454 1.00 91.19 179 ILE A N 1
ATOM 1401 C CA . ILE A 1 179 ? 2.179 -7.187 -6.462 1.00 91.19 179 ILE A CA 1
ATOM 1402 C C . ILE A 1 179 ? 2.436 -7.708 -5.047 1.00 91.19 179 ILE A C 1
ATOM 1404 O O . ILE A 1 179 ? 2.915 -6.959 -4.200 1.00 91.19 179 ILE A O 1
ATOM 1408 N N . TYR A 1 180 ? 2.186 -8.996 -4.796 1.00 91.44 180 TYR A N 1
ATOM 1409 C CA . TYR A 1 180 ? 2.430 -9.621 -3.496 1.00 91.44 180 TYR A CA 1
ATOM 1410 C C . TYR A 1 180 ? 3.888 -9.466 -3.043 1.00 91.44 180 TYR A C 1
ATOM 1412 O O . TYR A 1 180 ? 4.153 -9.044 -1.913 1.00 91.44 180 TYR A O 1
ATOM 1420 N N . ALA A 1 181 ? 4.840 -9.790 -3.919 1.00 92.38 181 ALA A N 1
ATOM 1421 C CA . ALA A 1 181 ? 6.258 -9.738 -3.600 1.00 92.38 181 ALA A CA 1
ATOM 1422 C C . ALA A 1 181 ? 6.726 -8.291 -3.385 1.00 92.38 181 ALA A C 1
ATOM 1424 O O . ALA A 1 181 ? 7.374 -8.008 -2.376 1.00 92.38 181 ALA A O 1
ATOM 1425 N N . MET A 1 182 ? 6.318 -7.362 -4.256 1.00 90.62 182 MET A N 1
ATOM 1426 C CA . MET A 1 182 ? 6.656 -5.941 -4.158 1.00 90.62 182 MET A CA 1
ATOM 1427 C C . MET A 1 182 ? 6.073 -5.298 -2.897 1.00 90.62 182 MET A C 1
ATOM 1429 O O . MET A 1 182 ? 6.808 -4.690 -2.121 1.00 90.62 182 MET A O 1
ATOM 1433 N N . SER A 1 183 ? 4.775 -5.470 -2.639 1.00 90.12 183 SER A N 1
ATOM 1434 C CA . SER A 1 183 ? 4.148 -5.005 -1.400 1.00 90.12 183 SER A CA 1
ATOM 1435 C C . SER A 1 183 ? 4.834 -5.617 -0.180 1.00 90.12 183 SER A C 1
ATOM 1437 O O . SER A 1 183 ? 5.051 -4.943 0.823 1.00 90.12 183 SER A O 1
ATOM 1439 N N . GLY A 1 184 ? 5.225 -6.888 -0.266 1.00 90.06 184 GLY A N 1
ATOM 1440 C CA . GLY A 1 184 ? 5.963 -7.563 0.786 1.00 90.06 184 GLY A CA 1
ATOM 1441 C C . GLY A 1 184 ? 7.358 -6.978 1.027 1.00 90.06 184 GLY A C 1
ATOM 1442 O O . GLY A 1 184 ? 7.745 -6.872 2.182 1.00 90.06 184 GLY A O 1
ATOM 1443 N N . ILE A 1 185 ? 8.089 -6.577 -0.016 1.00 92.38 185 ILE A N 1
ATOM 1444 C CA . ILE A 1 185 ? 9.393 -5.898 0.090 1.00 92.38 185 ILE A CA 1
ATOM 1445 C C . ILE A 1 185 ? 9.233 -4.529 0.749 1.00 92.38 185 ILE A C 1
ATOM 1447 O O . ILE A 1 185 ? 9.950 -4.211 1.698 1.00 92.38 185 ILE A O 1
ATOM 1451 N N . ILE A 1 186 ? 8.263 -3.744 0.271 1.00 92.12 186 ILE A N 1
ATOM 1452 C CA . ILE A 1 186 ? 7.979 -2.391 0.763 1.00 92.12 186 ILE A CA 1
ATOM 1453 C C . ILE A 1 186 ? 7.595 -2.417 2.249 1.00 92.12 186 ILE A C 1
ATOM 1455 O O . ILE A 1 186 ? 7.884 -1.465 2.968 1.00 92.12 186 ILE A O 1
ATOM 1459 N N . MET A 1 187 ? 6.976 -3.502 2.723 1.00 90.31 187 MET A N 1
ATOM 1460 C CA . MET A 1 187 ? 6.513 -3.618 4.106 1.00 90.31 187 MET A CA 1
ATOM 1461 C C . MET A 1 187 ? 7.489 -4.344 5.037 1.00 90.31 187 MET A C 1
ATOM 1463 O O . MET A 1 187 ? 7.802 -3.817 6.104 1.00 90.31 187 MET A O 1
ATOM 1467 N N . ASP A 1 188 ? 8.024 -5.501 4.645 1.00 89.69 188 ASP A N 1
ATOM 1468 C CA . ASP A 1 188 ? 8.944 -6.272 5.493 1.00 89.69 188 ASP A CA 1
ATOM 1469 C C . ASP A 1 188 ? 10.328 -5.617 5.582 1.00 89.69 188 ASP A C 1
ATOM 1471 O O . ASP A 1 188 ? 10.981 -5.714 6.620 1.00 89.69 188 ASP A O 1
ATOM 1475 N N . GLY A 1 189 ? 10.778 -4.935 4.521 1.00 90.12 189 GLY A N 1
ATOM 1476 C CA . GLY A 1 189 ? 12.098 -4.307 4.479 1.00 90.12 189 GLY A CA 1
ATOM 1477 C C . GLY A 1 189 ? 12.278 -3.245 5.564 1.00 90.12 189 GLY A C 1
ATOM 1478 O O . GLY A 1 189 ? 13.139 -3.403 6.431 1.00 90.12 189 GLY A O 1
ATOM 1479 N N . PRO A 1 190 ? 11.440 -2.194 5.593 1.00 90.62 190 PRO A N 1
ATOM 1480 C CA . PRO A 1 190 ? 11.474 -1.212 6.669 1.00 90.62 190 PRO A CA 1
ATOM 1481 C C . PRO A 1 190 ? 11.210 -1.809 8.053 1.00 90.62 190 PRO A C 1
ATOM 1483 O O . PRO A 1 190 ? 11.810 -1.372 9.035 1.00 90.62 190 PRO A O 1
ATOM 1486 N N . ALA A 1 191 ? 10.333 -2.816 8.141 1.00 89.94 191 ALA A N 1
ATOM 1487 C CA . ALA A 1 191 ? 10.024 -3.482 9.401 1.00 89.94 191 ALA A CA 1
ATOM 1488 C C . ALA A 1 191 ? 11.258 -4.166 9.999 1.00 89.94 191 ALA A C 1
ATOM 1490 O O . ALA A 1 191 ? 11.507 -4.014 11.193 1.00 89.94 191 ALA A O 1
ATOM 1491 N N . ALA A 1 192 ? 12.061 -4.848 9.176 1.00 90.19 192 ALA A N 1
ATOM 1492 C CA . ALA A 1 192 ? 13.274 -5.531 9.618 1.00 90.19 192 ALA A CA 1
ATOM 1493 C C . ALA A 1 192 ? 14.262 -4.585 10.322 1.00 90.19 192 ALA A C 1
ATOM 1495 O O . ALA A 1 192 ? 14.908 -4.980 11.289 1.00 90.19 192 ALA A O 1
ATOM 1496 N N . VAL A 1 193 ? 14.342 -3.330 9.868 1.00 89.44 193 VAL A N 1
ATOM 1497 C CA . VAL A 1 193 ? 15.213 -2.301 10.455 1.00 89.44 193 VAL A CA 1
ATOM 1498 C C . VAL A 1 193 ? 14.590 -1.701 11.717 1.00 89.44 193 VAL A C 1
ATOM 1500 O O . VAL A 1 193 ? 15.252 -1.556 12.742 1.00 89.44 193 VAL A O 1
ATOM 1503 N N . VAL A 1 194 ? 13.307 -1.340 11.658 1.00 89.94 194 VAL A N 1
ATOM 1504 C CA . VAL A 1 194 ? 12.648 -0.564 12.718 1.00 89.94 194 VAL A CA 1
ATOM 1505 C C . VAL A 1 194 ? 12.317 -1.388 13.958 1.00 89.94 194 VAL A C 1
ATOM 1507 O O . VAL A 1 194 ? 12.362 -0.840 15.061 1.00 89.94 194 VAL A O 1
ATOM 1510 N N . VAL A 1 195 ? 11.996 -2.676 13.801 1.00 88.88 195 VAL A N 1
ATOM 1511 C CA . VAL A 1 195 ? 11.702 -3.567 14.935 1.00 88.88 195 VAL A CA 1
ATOM 1512 C C . VAL A 1 195 ? 12.873 -3.577 15.915 1.00 88.88 195 VAL A C 1
ATOM 1514 O O . VAL A 1 195 ? 12.673 -3.343 17.106 1.00 88.88 195 VAL A O 1
ATOM 1517 N N . GLU A 1 196 ? 14.092 -3.741 15.400 1.00 88.44 196 GLU A N 1
ATOM 1518 C CA . GLU A 1 196 ? 15.314 -3.760 16.207 1.00 88.44 196 GLU A CA 1
ATOM 1519 C C . GLU A 1 196 ? 15.722 -2.347 16.654 1.00 88.44 196 GLU A C 1
ATOM 1521 O O . GLU A 1 196 ? 16.035 -2.128 17.821 1.00 88.44 196 GLU A O 1
ATOM 1526 N N . ALA A 1 197 ? 15.668 -1.355 15.756 1.00 92.06 197 ALA A N 1
ATOM 1527 C CA . ALA A 1 197 ? 16.159 -0.008 16.055 1.00 92.06 197 ALA A CA 1
ATOM 1528 C C . ALA A 1 197 ? 15.285 0.771 17.056 1.00 92.06 197 ALA A C 1
ATOM 1530 O O . ALA A 1 197 ? 15.804 1.585 17.818 1.00 92.06 197 ALA A O 1
ATOM 1531 N N . LEU A 1 198 ? 13.961 0.569 17.042 1.00 92.00 198 LEU A N 1
ATOM 1532 C CA . LEU A 1 198 ? 13.004 1.337 17.855 1.00 92.00 198 LEU A CA 1
ATOM 1533 C C . LEU A 1 198 ? 12.263 0.496 18.904 1.00 92.00 198 LEU A C 1
ATOM 1535 O O . LEU A 1 198 ? 11.366 1.026 19.575 1.00 92.00 198 LEU A O 1
ATOM 1539 N N . GLY A 1 199 ? 12.589 -0.797 19.020 1.00 88.69 199 GLY A N 1
ATOM 1540 C CA . GLY A 1 199 ? 11.902 -1.733 19.915 1.00 88.69 199 GLY A CA 1
ATOM 1541 C C . GLY A 1 199 ? 10.401 -1.836 19.629 1.00 88.69 199 GLY A C 1
ATOM 1542 O O . GLY A 1 199 ? 9.596 -1.986 20.549 1.00 88.69 199 GLY A O 1
ATOM 1543 N N . LEU A 1 200 ? 10.001 -1.659 18.366 1.00 87.00 200 LEU A N 1
ATOM 1544 C CA . LEU A 1 200 ? 8.602 -1.717 17.952 1.00 87.00 200 LEU A CA 1
ATOM 1545 C C . LEU A 1 200 ? 8.250 -3.138 17.527 1.00 87.00 200 LEU A C 1
ATOM 1547 O O . LEU A 1 200 ? 8.645 -3.576 16.454 1.00 87.00 200 LEU A O 1
ATOM 1551 N N . GLU A 1 201 ? 7.425 -3.831 18.308 1.00 87.62 201 GLU A N 1
ATOM 1552 C CA . GLU A 1 201 ? 6.740 -5.017 17.792 1.00 87.62 201 GLU A CA 1
ATOM 1553 C C . GLU A 1 201 ? 5.766 -4.592 16.688 1.00 87.62 201 GLU A C 1
ATOM 1555 O O . GLU A 1 201 ? 4.975 -3.663 16.873 1.00 87.62 201 GLU A O 1
ATOM 1560 N N . VAL A 1 202 ? 5.802 -5.277 15.547 1.00 87.31 202 VAL A N 1
ATOM 1561 C CA . VAL A 1 202 ? 4.912 -5.021 14.408 1.00 87.31 202 VAL A CA 1
ATOM 1562 C C . VAL A 1 202 ? 4.100 -6.267 14.078 1.00 87.31 202 VAL A C 1
ATOM 1564 O O . VAL A 1 202 ? 4.561 -7.396 14.259 1.00 87.31 202 VAL A O 1
ATOM 1567 N N . LEU A 1 203 ? 2.875 -6.055 13.607 1.00 85.44 203 LEU A N 1
ATOM 1568 C CA . LEU A 1 203 ? 2.015 -7.125 13.114 1.00 85.44 203 LEU A CA 1
ATOM 1569 C C . LEU A 1 203 ? 2.545 -7.652 11.772 1.00 85.44 203 LEU A C 1
ATOM 1571 O O . LEU A 1 203 ? 3.072 -6.865 10.979 1.00 85.44 203 LEU A O 1
ATOM 1575 N N . PRO A 1 204 ? 2.396 -8.958 11.483 1.00 78.06 204 PRO A N 1
ATOM 1576 C CA . PRO A 1 204 ? 2.715 -9.491 10.169 1.00 78.06 204 PRO A CA 1
ATOM 1577 C C . PRO A 1 204 ? 1.815 -8.844 9.112 1.00 78.06 204 PRO A C 1
ATOM 1579 O O . PRO A 1 204 ? 0.591 -8.847 9.218 1.00 78.06 204 PRO A O 1
ATOM 1582 N N . THR A 1 205 ? 2.437 -8.297 8.075 1.00 73.19 205 THR A N 1
ATOM 1583 C CA . THR A 1 205 ? 1.744 -7.591 6.996 1.00 73.19 205 THR A CA 1
ATOM 1584 C C . THR A 1 205 ? 0.907 -8.522 6.118 1.00 73.19 205 THR A C 1
ATOM 1586 O O . THR A 1 205 ? -0.242 -8.228 5.795 1.00 73.19 205 THR A O 1
ATOM 1589 N N . PHE A 1 206 ? 1.497 -9.650 5.718 1.00 69.06 206 PHE A N 1
ATOM 1590 C CA . PHE A 1 206 ? 0.844 -10.674 4.913 1.00 69.06 206 PHE A CA 1
ATOM 1591 C C . PHE A 1 206 ? 0.917 -11.997 5.652 1.00 69.06 206 PHE A C 1
ATOM 1593 O O . PHE A 1 206 ? 1.960 -12.648 5.677 1.00 69.06 206 PHE A O 1
ATOM 1600 N N . ASP A 1 207 ? -0.205 -12.391 6.229 1.00 65.50 207 ASP A N 1
ATOM 1601 C CA . ASP A 1 207 ? -0.360 -13.693 6.852 1.00 65.50 207 ASP A CA 1
ATOM 1602 C C . ASP A 1 207 ? -1.146 -14.602 5.903 1.00 65.50 207 ASP A C 1
ATOM 1604 O O . ASP A 1 207 ? -2.371 -14.521 5.827 1.00 65.50 207 ASP A O 1
ATOM 1608 N N . GLN A 1 208 ? -0.392 -15.363 5.099 1.00 65.94 208 GLN A N 1
ATOM 1609 C CA . GLN A 1 208 ? -0.869 -16.421 4.199 1.00 65.94 208 GLN A CA 1
ATOM 1610 C C . GLN A 1 208 ? -2.164 -16.060 3.440 1.00 65.94 208 GLN A C 1
ATOM 1612 O O . GLN A 1 208 ? -3.179 -16.728 3.617 1.00 65.94 208 GLN A O 1
ATOM 1617 N N . PRO A 1 209 ? -2.170 -15.036 2.562 1.00 61.44 209 PRO A N 1
ATOM 1618 C CA . PRO A 1 209 ? -3.397 -14.555 1.910 1.00 61.44 209 PRO A CA 1
ATOM 1619 C C . PRO A 1 209 ? -4.126 -15.614 1.062 1.00 61.44 209 PRO A C 1
ATOM 1621 O O . PRO A 1 209 ? -5.315 -15.476 0.797 1.00 61.44 209 PRO A O 1
ATOM 1624 N N . TRP A 1 210 ? -3.431 -16.680 0.660 1.00 67.50 210 TRP A N 1
ATOM 1625 C CA . TRP A 1 210 ? -3.993 -17.828 -0.058 1.00 67.50 210 TRP A CA 1
ATOM 1626 C C . TRP A 1 210 ? -4.699 -18.845 0.856 1.00 67.50 210 TRP A C 1
ATOM 1628 O O . TRP A 1 210 ? -5.410 -19.723 0.367 1.00 67.50 210 TRP A O 1
ATOM 1638 N N . MET A 1 211 ? -4.520 -18.748 2.176 1.00 64.94 211 MET A N 1
ATOM 1639 C CA . MET A 1 211 ? -5.220 -19.555 3.168 1.00 64.94 211 MET A CA 1
ATOM 1640 C C . MET A 1 211 ? -6.238 -18.683 3.914 1.00 64.94 211 MET A C 1
ATOM 1642 O O . MET A 1 211 ? -5.862 -17.890 4.774 1.00 64.94 211 MET A O 1
ATOM 1646 N N . PRO A 1 212 ? -7.547 -18.845 3.661 1.00 54.75 212 PRO A N 1
ATOM 1647 C CA . PRO A 1 212 ? -8.570 -18.292 4.524 1.00 54.75 212 PRO A CA 1
ATOM 1648 C C . PRO A 1 212 ? -8.332 -18.812 5.942 1.00 54.75 212 PRO A C 1
ATOM 1650 O O . PRO A 1 212 ? -8.110 -20.018 6.157 1.00 54.75 212 PRO A O 1
ATOM 1653 N N . ALA A 1 213 ? -8.369 -17.886 6.900 1.00 50.84 213 ALA A N 1
ATOM 1654 C CA . ALA A 1 213 ? -8.386 -18.226 8.310 1.00 50.84 213 ALA A CA 1
ATOM 1655 C C . ALA A 1 213 ? -9.555 -19.192 8.559 1.00 50.84 213 ALA A C 1
ATOM 1657 O O . ALA A 1 213 ? -10.660 -19.028 8.040 1.00 50.84 213 ALA A O 1
ATOM 1658 N N . SER A 1 214 ? -9.269 -20.260 9.290 1.00 41.75 214 SER A N 1
ATOM 1659 C CA . SER A 1 214 ? -10.207 -21.323 9.626 1.00 41.75 214 SER A CA 1
ATOM 1660 C C . SER A 1 214 ? -11.346 -20.780 10.492 1.00 41.75 214 SER A C 1
ATOM 1662 O O . SER A 1 214 ? -11.168 -20.612 11.692 1.00 41.75 214 SER A O 1
ATOM 1664 N N . GLY A 1 215 ? -12.508 -20.531 9.890 1.00 42.31 215 GLY A N 1
ATOM 1665 C CA . GLY A 1 215 ? -13.703 -20.038 10.580 1.00 42.31 215 GLY A CA 1
ATOM 1666 C C . GLY A 1 215 ? -14.147 -18.711 9.982 1.00 42.31 215 GLY A C 1
ATOM 1667 O O . GLY A 1 215 ? -13.386 -17.753 9.959 1.00 42.31 215 GLY A O 1
ATOM 1668 N N . GLY A 1 216 ? -15.359 -18.674 9.421 1.00 39.44 216 GLY A N 1
ATOM 1669 C CA . GLY A 1 216 ? -15.830 -17.573 8.580 1.00 39.44 216 GLY A CA 1
ATOM 1670 C C . GLY A 1 216 ? -15.471 -16.188 9.122 1.00 39.44 216 GLY A C 1
ATOM 1671 O O . GLY A 1 216 ? -15.709 -15.888 10.293 1.00 39.44 216 GLY A O 1
ATOM 1672 N N . PHE A 1 217 ? -14.958 -15.341 8.227 1.00 38.91 217 PHE A N 1
ATOM 1673 C CA . PHE A 1 217 ? -14.455 -13.978 8.443 1.00 38.91 217 PHE A CA 1
ATOM 1674 C C . PHE A 1 217 ? -15.296 -13.124 9.420 1.00 38.91 217 PHE A C 1
ATOM 1676 O O . PHE A 1 217 ? -14.789 -12.246 10.118 1.00 38.91 217 PHE A O 1
ATOM 1683 N N . HIS A 1 218 ? -16.600 -13.399 9.505 1.00 36.59 218 HIS A N 1
ATOM 1684 C CA . HIS A 1 218 ? -17.554 -12.711 10.371 1.00 36.59 218 HIS A CA 1
ATOM 1685 C C . HIS A 1 218 ? -17.585 -13.194 11.833 1.00 36.59 218 HIS A C 1
ATOM 1687 O O . HIS A 1 218 ? -17.783 -12.376 12.727 1.00 36.59 218 HIS A O 1
ATOM 1693 N N . VAL A 1 219 ? -17.423 -14.493 12.114 1.00 35.41 219 VAL A N 1
ATOM 1694 C CA . VAL A 1 219 ? -17.561 -15.025 13.489 1.00 35.41 219 VAL A CA 1
ATOM 1695 C C . VAL A 1 219 ? -16.376 -14.592 14.357 1.00 35.41 219 VAL A C 1
ATOM 1697 O O . VAL A 1 219 ? -16.561 -14.198 15.513 1.00 35.41 219 VAL A O 1
ATOM 1700 N N . ASP A 1 220 ? -15.181 -14.554 13.769 1.00 40.16 220 ASP A N 1
ATOM 1701 C CA . ASP A 1 220 ? -13.963 -14.126 14.458 1.00 40.16 220 ASP A CA 1
ATOM 1702 C C . ASP A 1 220 ? -13.780 -12.604 14.447 1.00 40.16 220 ASP A C 1
ATOM 1704 O O . ASP A 1 220 ? -13.368 -12.030 15.460 1.00 40.16 220 ASP A O 1
ATOM 1708 N N . GLY A 1 221 ? -14.196 -11.920 13.373 1.00 37.62 221 GLY A N 1
ATOM 1709 C CA . GLY A 1 221 ? -14.190 -10.457 13.294 1.00 37.62 221 GLY A CA 1
ATOM 1710 C C . GLY A 1 221 ? -15.098 -9.793 14.337 1.00 37.62 221 GLY A C 1
ATOM 1711 O O . GLY A 1 221 ? -14.707 -8.806 14.966 1.00 37.62 221 GLY A O 1
ATOM 1712 N N . GLU A 1 222 ? -16.281 -10.363 14.607 1.00 35.41 222 GLU A N 1
ATOM 1713 C CA . GLU A 1 222 ? -17.179 -9.861 15.654 1.00 35.41 222 GLU A CA 1
ATOM 1714 C C . GLU A 1 222 ? -16.618 -10.084 17.067 1.00 35.41 222 GLU A C 1
ATOM 1716 O O . GLU A 1 222 ? -16.776 -9.215 17.928 1.00 35.41 222 GLU A O 1
ATOM 1721 N N . ARG A 1 223 ? -15.933 -11.207 17.331 1.00 38.25 223 ARG A N 1
ATOM 1722 C CA . ARG A 1 223 ? -15.253 -11.448 18.619 1.00 38.25 223 ARG A CA 1
ATOM 1723 C C . ARG A 1 223 ? -14.057 -10.512 18.813 1.00 38.25 223 ARG A C 1
ATOM 1725 O O . ARG A 1 223 ? -13.904 -9.953 19.900 1.00 38.25 223 ARG A O 1
ATOM 1732 N N . GLN A 1 224 ? -13.265 -10.276 17.768 1.00 42.03 224 GLN A N 1
ATOM 1733 C CA . GLN A 1 224 ? -12.084 -9.409 17.814 1.00 42.03 224 GLN A CA 1
ATOM 1734 C C . GLN A 1 224 ? -12.430 -7.922 17.938 1.00 42.03 224 GLN A C 1
ATOM 1736 O O . GLN A 1 224 ? -11.820 -7.235 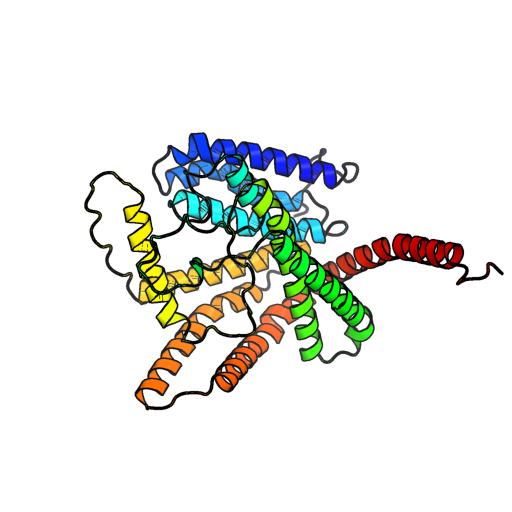18.760 1.00 42.03 224 GLN A O 1
ATOM 1741 N N . GLN A 1 225 ? -13.431 -7.419 17.203 1.00 38.84 225 GLN A N 1
ATOM 1742 C CA . GLN A 1 225 ? -13.901 -6.032 17.343 1.00 38.84 225 GLN A CA 1
ATOM 1743 C C . GLN A 1 225 ? -14.514 -5.766 18.724 1.00 38.84 225 GLN A C 1
ATOM 1745 O O . GLN A 1 225 ? -14.285 -4.711 19.313 1.00 38.84 225 GLN A O 1
ATOM 1750 N N . ASN A 1 226 ? -15.260 -6.730 19.275 1.00 40.03 226 ASN A N 1
ATOM 1751 C CA . ASN A 1 226 ? -15.840 -6.600 20.613 1.00 40.03 226 ASN A CA 1
ATOM 1752 C C . ASN A 1 226 ? -14.762 -6.584 21.714 1.00 40.03 226 ASN A C 1
ATOM 1754 O O . ASN A 1 226 ? -14.916 -5.870 22.701 1.00 40.03 226 ASN A O 1
ATOM 1758 N N . ALA A 1 227 ? -13.667 -7.331 21.541 1.00 36.19 227 ALA A N 1
ATOM 1759 C CA . ALA A 1 227 ? -12.559 -7.359 22.493 1.00 36.19 227 ALA A CA 1
ATOM 1760 C C . ALA A 1 227 ? -11.680 -6.097 22.421 1.00 36.19 227 ALA A C 1
ATOM 1762 O O . ALA A 1 227 ? -11.285 -5.564 23.453 1.00 36.19 227 ALA A O 1
ATOM 1763 N N . SER A 1 228 ? -11.413 -5.579 21.219 1.00 37.81 228 SER A N 1
ATOM 1764 C CA . SER A 1 228 ? -10.587 -4.376 21.021 1.00 37.81 228 SER A CA 1
ATOM 1765 C C . SER A 1 228 ? -11.300 -3.080 21.437 1.00 37.81 228 SER A C 1
ATOM 1767 O O . SER A 1 228 ? -10.665 -2.203 22.023 1.00 37.81 228 SER A O 1
ATOM 1769 N N . ALA A 1 229 ? -12.622 -2.985 21.242 1.00 39.44 229 ALA A N 1
ATOM 1770 C CA . ALA A 1 229 ? -13.425 -1.851 21.711 1.00 39.44 229 ALA A CA 1
ATOM 1771 C C . ALA A 1 229 ? -13.529 -1.780 23.247 1.00 39.44 229 ALA A C 1
ATOM 1773 O O . ALA A 1 229 ? -13.443 -0.694 23.808 1.00 39.44 229 ALA A O 1
ATOM 1774 N N . GLN A 1 230 ? -13.655 -2.919 23.940 1.00 39.97 230 GLN A N 1
ATOM 1775 C CA . GLN A 1 230 ? -13.692 -2.954 25.412 1.00 39.97 230 GLN A CA 1
ATOM 1776 C C . GLN A 1 230 ? -12.330 -2.646 26.056 1.00 39.97 230 GLN A C 1
ATOM 1778 O O . GLN A 1 230 ? -12.273 -2.186 27.193 1.00 39.97 230 GLN A O 1
ATOM 1783 N N . GLN A 1 231 ? -11.228 -2.875 25.338 1.00 45.34 231 GLN A N 1
ATOM 1784 C CA . GLN A 1 231 ? -9.875 -2.789 25.897 1.00 45.34 231 GLN A CA 1
ATOM 1785 C C . GLN A 1 231 ? -9.195 -1.435 25.685 1.00 45.34 231 GLN A C 1
ATOM 1787 O O . GLN A 1 231 ? -8.424 -1.018 26.547 1.00 45.34 231 GLN A O 1
ATOM 1792 N N . GLN A 1 232 ? -9.547 -0.685 24.631 1.00 42.59 232 GLN A N 1
ATOM 1793 C CA . GLN A 1 232 ? -9.169 0.735 24.526 1.00 42.59 232 GLN A CA 1
ATOM 1794 C C . GLN A 1 232 ? -9.756 1.577 25.673 1.00 42.59 232 GLN A C 1
ATOM 1796 O O . GLN A 1 232 ? -9.147 2.559 26.090 1.00 42.59 232 GLN A O 1
ATOM 1801 N N . GLN A 1 233 ? -10.901 1.166 26.230 1.00 42.00 233 GLN A N 1
ATOM 1802 C CA . GLN A 1 233 ? -11.538 1.837 27.368 1.00 42.00 233 GLN A CA 1
ATOM 1803 C C . GLN A 1 233 ? -10.813 1.577 28.701 1.00 42.00 233 GLN A C 1
ATOM 1805 O O . GLN A 1 233 ? -10.844 2.427 29.584 1.00 42.00 233 GLN A O 1
ATOM 1810 N N . GLN A 1 234 ? -10.108 0.447 28.841 1.00 41.00 234 GLN A N 1
ATOM 1811 C CA . GLN A 1 234 ? -9.382 0.084 30.070 1.00 41.00 234 GLN A CA 1
ATOM 1812 C C . GLN A 1 234 ? -8.002 0.743 30.208 1.00 41.00 234 GLN A C 1
ATOM 1814 O O . GLN A 1 234 ? -7.455 0.777 31.306 1.00 41.00 234 GLN A O 1
ATOM 1819 N N . GLN A 1 235 ? -7.434 1.294 29.130 1.00 43.62 235 GLN A N 1
ATOM 1820 C CA . GLN A 1 235 ? -6.112 1.937 29.160 1.00 43.62 235 GLN A CA 1
ATOM 1821 C C . GLN A 1 235 ? -6.114 3.335 29.801 1.00 43.62 235 GLN A C 1
ATOM 1823 O O . GLN A 1 235 ? -5.051 3.858 30.133 1.00 43.62 235 GLN A O 1
ATOM 1828 N N . LYS A 1 236 ? -7.289 3.937 30.025 1.00 40.00 236 LYS A N 1
ATOM 1829 C CA . LYS A 1 236 ? -7.422 5.159 30.825 1.00 40.00 236 LYS A CA 1
ATOM 1830 C C . LYS A 1 236 ? -7.665 4.779 32.282 1.00 40.00 236 LYS A C 1
ATOM 1832 O O . LYS A 1 236 ? -8.802 4.649 32.717 1.00 40.00 236 LYS A O 1
ATOM 1837 N N . GLY A 1 237 ? -6.581 4.620 33.036 1.00 38.34 237 GLY A N 1
ATOM 1838 C CA . GLY A 1 237 ? -6.582 4.473 34.494 1.00 38.34 237 GLY A CA 1
ATOM 1839 C C . GLY A 1 237 ? -7.005 5.747 35.235 1.00 38.34 237 GLY A C 1
ATOM 1840 O O . GLY A 1 237 ? -6.276 6.230 36.090 1.00 38.34 237 GLY A O 1
ATOM 1841 N N . ILE A 1 238 ? -8.180 6.289 34.913 1.00 38.62 238 ILE A N 1
ATOM 1842 C CA . ILE A 1 238 ? -8.954 7.156 35.800 1.00 38.62 238 ILE A CA 1
ATOM 1843 C C . ILE A 1 238 ? -10.363 6.583 35.791 1.00 38.62 238 ILE A C 1
ATOM 1845 O O . ILE A 1 238 ? -10.964 6.413 34.733 1.00 38.62 238 ILE A O 1
ATOM 1849 N N . VAL A 1 239 ? -10.853 6.253 36.982 1.00 39.75 239 VAL A N 1
ATOM 1850 C CA . VAL A 1 239 ? -12.199 5.761 37.270 1.00 39.75 239 VAL A CA 1
ATOM 1851 C C . VAL A 1 239 ? -13.247 6.627 36.561 1.00 39.75 239 VAL A C 1
ATOM 1853 O O . VAL A 1 239 ? -13.697 7.642 37.077 1.00 39.75 239 VAL A O 1
ATOM 1856 N N . GLN A 1 240 ? -13.659 6.213 35.370 1.00 36.75 240 GLN A N 1
ATOM 1857 C CA . GLN A 1 240 ? -14.959 6.534 34.808 1.00 36.75 240 GLN A CA 1
ATOM 1858 C C . GLN A 1 240 ? -15.518 5.240 34.247 1.00 36.75 240 GLN A C 1
ATOM 1860 O O . GLN A 1 240 ? -14.950 4.638 33.337 1.00 36.75 240 GLN A O 1
ATOM 1865 N N . GLN A 1 241 ? -16.631 4.809 34.838 1.00 36.41 241 GLN A N 1
ATOM 1866 C CA . GLN A 1 241 ? -17.516 3.776 34.323 1.00 36.41 241 GLN A CA 1
ATOM 1867 C C . GLN A 1 241 ? -17.910 4.126 32.881 1.00 36.41 241 GLN A C 1
ATOM 1869 O O . GLN A 1 241 ? -18.947 4.737 32.632 1.00 36.41 241 GLN A O 1
ATOM 1874 N N . GLN A 1 242 ? -17.084 3.764 31.901 1.00 37.75 242 GLN A N 1
ATOM 1875 C CA . GLN A 1 242 ? -17.504 3.801 30.513 1.00 37.75 242 GLN A CA 1
ATOM 1876 C C . GLN A 1 242 ? -18.464 2.637 30.312 1.00 37.75 242 GLN A C 1
ATOM 1878 O O . GLN A 1 242 ? -18.073 1.474 30.218 1.00 37.75 242 GLN A O 1
ATOM 1883 N N . GLN A 1 243 ? -19.746 2.998 30.322 1.00 40.97 243 GLN A N 1
ATOM 1884 C CA . GLN A 1 243 ? -20.880 2.176 29.931 1.00 40.97 243 GLN A CA 1
ATOM 1885 C C . GLN A 1 243 ? -20.475 1.251 28.779 1.00 40.97 243 GLN A C 1
ATOM 1887 O O . GLN A 1 243 ? -19.948 1.725 27.768 1.00 40.97 243 GLN A O 1
ATOM 1892 N N . LYS A 1 244 ? -20.713 -0.062 28.943 1.00 42.22 244 LYS A N 1
ATOM 1893 C CA . LYS A 1 244 ? -20.589 -1.067 27.875 1.00 42.22 244 LYS A CA 1
ATOM 1894 C C . LYS A 1 244 ? -21.235 -0.484 26.623 1.00 42.22 244 LYS A C 1
ATOM 1896 O O . LYS A 1 244 ? -22.461 -0.413 26.558 1.00 42.22 244 LYS A O 1
ATOM 1901 N N . GLN A 1 245 ? -20.428 -0.045 25.656 1.00 52.72 245 GLN A N 1
ATOM 1902 C CA . GLN A 1 245 ? -21.004 0.510 24.443 1.00 52.72 245 GLN A CA 1
ATOM 1903 C C . GLN A 1 245 ? -21.848 -0.585 23.779 1.00 52.72 245 GLN A C 1
ATOM 1905 O O . GLN A 1 245 ? -21.374 -1.722 23.645 1.00 52.72 245 GLN A O 1
ATOM 1910 N N . PRO A 1 246 ? -23.105 -0.286 23.414 1.00 66.19 246 PRO A N 1
ATOM 1911 C CA . PRO A 1 246 ? -23.964 -1.260 22.768 1.00 66.19 246 PRO A CA 1
ATOM 1912 C C . PRO A 1 246 ? -23.295 -1.730 21.479 1.00 66.19 246 PRO A C 1
ATOM 1914 O O . PRO A 1 246 ? -22.712 -0.935 20.734 1.00 66.19 246 PRO A O 1
ATOM 1917 N N . ARG A 1 247 ? -23.357 -3.043 21.224 1.00 76.31 247 ARG A N 1
ATOM 1918 C CA . ARG A 1 247 ? -22.826 -3.607 19.981 1.00 76.31 247 ARG A CA 1
ATOM 1919 C C . ARG A 1 247 ? -23.484 -2.874 18.807 1.00 76.31 247 ARG A C 1
ATOM 1921 O O . ARG A 1 247 ? -24.709 -2.741 18.806 1.00 76.31 247 ARG A O 1
ATOM 1928 N N . PRO A 1 248 ? -22.706 -2.391 17.824 1.00 80.31 248 PRO A N 1
ATOM 1929 C CA . PRO A 1 248 ? -23.293 -1.739 16.667 1.00 80.31 248 PRO A CA 1
ATOM 1930 C C . PRO A 1 248 ? -24.231 -2.723 15.964 1.00 80.31 248 PRO A C 1
ATOM 1932 O O . PRO A 1 248 ? -23.925 -3.914 15.867 1.00 80.31 248 PRO A O 1
ATOM 1935 N N . SER A 1 249 ? -25.371 -2.222 15.487 1.00 89.25 249 SER A N 1
ATOM 1936 C CA . SER A 1 249 ? -26.323 -3.031 14.727 1.00 89.25 249 SER A CA 1
ATOM 1937 C C . SER A 1 249 ? -25.649 -3.648 13.497 1.00 89.25 249 SER A C 1
ATOM 1939 O O . SER A 1 249 ? -24.677 -3.099 12.967 1.00 89.25 249 SER A O 1
ATOM 1941 N N . LEU A 1 250 ? -26.180 -4.777 13.015 1.00 87.56 250 LEU A N 1
ATOM 1942 C CA . LEU A 1 250 ? -25.670 -5.431 11.804 1.00 87.56 250 LEU A CA 1
ATOM 1943 C C . LEU A 1 250 ? -25.645 -4.464 10.615 1.00 87.56 250 LEU A C 1
ATOM 1945 O O . LEU A 1 250 ? -24.646 -4.399 9.908 1.00 87.56 250 LEU A O 1
ATOM 1949 N N . LEU A 1 251 ? -26.686 -3.639 10.464 1.00 89.69 251 LEU A N 1
ATOM 1950 C CA . LEU A 1 251 ? -26.734 -2.601 9.435 1.00 89.69 251 LEU A CA 1
ATOM 1951 C C . LEU A 1 251 ? -25.572 -1.610 9.571 1.00 89.69 251 LEU A C 1
ATOM 1953 O O . LEU A 1 251 ? -24.887 -1.329 8.595 1.00 89.69 251 LEU A O 1
ATOM 1957 N N . ARG A 1 252 ? -25.291 -1.117 10.784 1.00 90.12 252 ARG A N 1
ATOM 1958 C CA . ARG A 1 252 ? -24.183 -0.179 11.014 1.00 90.12 252 ARG A CA 1
ATOM 1959 C C . ARG A 1 252 ? -22.823 -0.814 10.719 1.00 90.12 252 ARG A C 1
ATOM 1961 O O . ARG A 1 252 ? -21.949 -0.142 10.178 1.00 90.12 252 ARG A O 1
ATOM 1968 N N . ARG A 1 253 ? -22.642 -2.097 11.051 1.00 87.81 253 ARG A N 1
ATOM 1969 C CA . ARG A 1 253 ? -21.433 -2.862 10.698 1.00 87.81 253 ARG A CA 1
ATOM 1970 C C . ARG A 1 253 ? -21.276 -2.985 9.187 1.00 87.81 253 ARG A C 1
ATOM 1972 O O . ARG A 1 253 ? -20.194 -2.723 8.675 1.00 87.81 253 ARG A O 1
ATOM 1979 N N . GLN A 1 254 ? -22.358 -3.314 8.489 1.00 90.31 254 GLN A N 1
ATOM 1980 C CA . GLN A 1 254 ? -22.362 -3.471 7.038 1.00 90.31 254 GLN A CA 1
ATOM 1981 C C . GLN A 1 254 ? -22.111 -2.160 6.300 1.00 90.31 254 GLN A C 1
ATOM 1983 O O . GLN A 1 254 ? -21.296 -2.128 5.383 1.00 90.31 254 GLN A O 1
ATOM 1988 N N . LEU A 1 255 ? -22.736 -1.064 6.733 1.00 93.88 255 LEU A N 1
ATOM 1989 C CA . LEU A 1 255 ? -22.464 0.265 6.186 1.00 93.88 255 LEU A CA 1
ATOM 1990 C C . LEU A 1 255 ? -21.002 0.665 6.403 1.00 93.88 255 LEU A C 1
ATOM 1992 O O . LEU A 1 255 ? -20.366 1.165 5.483 1.00 93.88 255 LEU A O 1
ATOM 1996 N N . GLY A 1 256 ? -20.446 0.390 7.588 1.00 91.88 256 GLY A N 1
ATOM 1997 C CA . GLY A 1 256 ? -19.031 0.630 7.868 1.00 91.88 256 GLY A CA 1
ATOM 1998 C C . GLY A 1 256 ? -18.094 -0.193 6.980 1.00 91.88 256 GLY A C 1
ATOM 1999 O O . GLY A 1 256 ? -17.111 0.343 6.475 1.00 91.88 256 GLY A O 1
ATOM 2000 N N . LEU A 1 257 ? -18.413 -1.472 6.756 1.00 89.19 257 LEU A N 1
ATOM 2001 C CA . LEU A 1 257 ? -17.646 -2.355 5.877 1.00 89.19 257 LEU A CA 1
ATOM 2002 C C . LEU A 1 257 ? -17.683 -1.859 4.426 1.00 89.19 257 LEU A C 1
ATOM 2004 O O . LEU A 1 257 ? -16.635 -1.671 3.817 1.00 89.19 257 LEU A O 1
ATOM 2008 N N . ASN A 1 258 ? -18.877 -1.574 3.902 1.00 94.44 258 ASN A N 1
ATOM 2009 C CA . ASN A 1 258 ? -19.059 -1.047 2.549 1.00 94.44 258 ASN A CA 1
ATOM 2010 C C . ASN A 1 258 ? -18.341 0.292 2.361 1.00 94.44 258 ASN A C 1
ATOM 2012 O O . ASN A 1 258 ? -17.665 0.474 1.356 1.00 94.44 258 ASN A O 1
ATOM 2016 N N . ALA A 1 259 ? -18.435 1.203 3.334 1.00 94.94 259 ALA A N 1
ATOM 2017 C CA . ALA A 1 259 ? -17.728 2.478 3.286 1.00 94.94 259 ALA A CA 1
ATOM 2018 C C . ALA A 1 259 ? -16.204 2.283 3.254 1.00 94.94 259 ALA A C 1
ATOM 2020 O O . ALA A 1 259 ? -15.527 2.931 2.462 1.00 94.94 259 ALA A O 1
ATOM 2021 N N . ALA A 1 260 ? -15.659 1.368 4.062 1.00 91.44 260 ALA A N 1
ATOM 2022 C CA . ALA A 1 260 ? -14.224 1.085 4.071 1.00 91.44 260 ALA A CA 1
ATOM 2023 C C . ALA A 1 260 ? -13.735 0.540 2.718 1.00 91.44 260 ALA A C 1
ATOM 2025 O O . ALA A 1 260 ? -12.740 1.028 2.184 1.00 91.44 260 ALA A O 1
ATOM 2026 N N . PHE A 1 261 ? -14.454 -0.425 2.139 1.00 94.06 261 PHE A N 1
ATOM 2027 C CA . PHE A 1 261 ? -14.123 -0.987 0.828 1.00 94.06 261 PHE A CA 1
ATOM 2028 C C . PHE A 1 261 ? -14.309 0.018 -0.312 1.00 94.06 261 PHE A C 1
ATOM 2030 O O . PHE A 1 261 ? -13.459 0.098 -1.195 1.00 94.06 261 PHE A O 1
ATOM 2037 N N . PHE A 1 262 ? -15.369 0.826 -0.269 1.00 96.31 262 PHE A N 1
ATOM 2038 C CA . PHE A 1 262 ? -15.597 1.895 -1.238 1.00 96.31 262 PHE A CA 1
ATOM 2039 C C . PHE A 1 262 ? -14.445 2.899 -1.234 1.00 96.31 262 PHE A C 1
ATOM 2041 O O . PHE A 1 262 ? -13.838 3.152 -2.271 1.00 96.31 262 PHE A O 1
ATOM 2048 N N . VAL A 1 263 ? -14.097 3.425 -0.056 1.00 93.94 263 VAL A N 1
ATOM 2049 C CA . VAL A 1 263 ? -12.994 4.378 0.084 1.00 93.94 263 VAL A CA 1
ATOM 2050 C C . VAL A 1 263 ? -11.677 3.736 -0.368 1.00 93.94 263 VAL A C 1
ATOM 2052 O O . VAL A 1 263 ? -10.928 4.366 -1.108 1.00 93.94 263 VAL A O 1
ATOM 2055 N N . SER A 1 264 ? -11.409 2.478 0.004 1.00 91.19 264 SER A N 1
ATOM 2056 C CA . SER A 1 264 ? -10.236 1.739 -0.487 1.00 91.19 264 SER A CA 1
ATOM 2057 C C . SER A 1 264 ? -10.190 1.705 -2.016 1.00 91.19 264 SER A C 1
ATOM 2059 O O . SER A 1 264 ? -9.146 1.960 -2.611 1.00 91.19 264 SER A O 1
ATOM 2061 N N . GLY A 1 265 ? -11.320 1.429 -2.661 1.00 93.81 265 GLY A N 1
ATOM 2062 C CA . GLY A 1 265 ? -11.438 1.412 -4.111 1.00 93.81 265 GLY A CA 1
ATOM 2063 C C . GLY A 1 265 ? -11.192 2.772 -4.774 1.00 93.81 265 GLY A C 1
ATOM 2064 O O . GLY A 1 265 ? -10.436 2.846 -5.741 1.00 93.81 265 GLY A O 1
ATOM 2065 N N . VAL A 1 266 ? -11.724 3.856 -4.200 1.00 94.31 266 VAL A N 1
ATOM 2066 C CA . VAL A 1 266 ? -11.459 5.234 -4.659 1.00 94.31 266 VAL A CA 1
ATOM 2067 C C . VAL A 1 266 ? -9.967 5.571 -4.584 1.00 94.31 266 VAL A C 1
ATOM 2069 O O . VAL A 1 266 ? -9.424 6.179 -5.504 1.00 94.31 266 VAL A O 1
ATOM 2072 N N . PHE A 1 267 ? -9.273 5.138 -3.527 1.00 92.25 267 PHE A N 1
ATOM 2073 C CA . PHE A 1 267 ? -7.822 5.321 -3.420 1.00 92.25 267 PHE A CA 1
ATOM 2074 C C . PHE A 1 267 ? -7.049 4.574 -4.508 1.00 92.25 267 PHE A C 1
ATOM 2076 O O . PHE A 1 267 ? -6.046 5.091 -4.996 1.00 92.25 267 PHE A O 1
ATOM 2083 N N . HIS A 1 268 ? -7.511 3.393 -4.923 1.00 92.00 268 HIS A N 1
ATOM 2084 C CA . HIS A 1 268 ? -6.889 2.682 -6.037 1.00 92.00 268 HIS A CA 1
ATOM 2085 C C . HIS A 1 268 ? -7.103 3.442 -7.351 1.00 92.00 268 HIS A C 1
ATOM 2087 O O . HIS A 1 268 ? -6.140 3.638 -8.084 1.00 92.00 268 HIS A O 1
ATOM 2093 N N . GLU A 1 269 ? -8.306 3.953 -7.639 1.00 92.75 269 GLU A N 1
ATOM 2094 C CA . GLU A 1 269 ? -8.531 4.803 -8.828 1.00 92.75 269 GLU A CA 1
ATOM 2095 C C . GLU A 1 269 ? -7.619 6.038 -8.820 1.00 92.75 269 GLU A C 1
ATOM 2097 O O . GLU A 1 269 ? -6.984 6.368 -9.821 1.00 92.75 269 GLU A O 1
ATOM 2102 N N . HIS A 1 270 ? -7.492 6.692 -7.662 1.00 90.56 270 HIS A N 1
ATOM 2103 C CA . HIS A 1 270 ? -6.585 7.823 -7.488 1.00 90.56 270 HIS A CA 1
ATOM 2104 C C . HIS A 1 270 ? -5.116 7.431 -7.722 1.00 90.56 270 HIS A C 1
ATOM 2106 O O . HIS A 1 270 ? -4.372 8.170 -8.366 1.00 90.56 270 HIS A O 1
ATOM 2112 N N . MET A 1 271 ? -4.705 6.246 -7.262 1.00 90.25 271 MET A N 1
ATOM 2113 C CA . MET A 1 271 ? -3.372 5.695 -7.506 1.00 90.25 271 MET A CA 1
ATOM 2114 C C . MET A 1 271 ? -3.122 5.451 -8.999 1.00 90.25 271 MET A C 1
ATOM 2116 O O . MET A 1 271 ? -2.071 5.846 -9.505 1.00 90.25 271 MET A O 1
ATOM 2120 N N . ALA A 1 272 ? -4.081 4.858 -9.722 1.00 90.00 272 ALA A N 1
ATOM 2121 C CA . ALA A 1 272 ? -3.997 4.708 -11.179 1.00 90.00 272 ALA A CA 1
ATOM 2122 C C . ALA A 1 272 ? -3.846 6.067 -11.859 1.00 90.00 272 ALA A C 1
ATOM 2124 O O . ALA A 1 272 ? -2.970 6.236 -12.711 1.00 90.00 272 ALA A O 1
ATOM 2125 N N . TRP A 1 273 ? -4.664 7.042 -11.461 1.00 89.38 273 TRP A N 1
ATOM 2126 C CA . TRP A 1 273 ? -4.621 8.389 -12.013 1.00 89.38 273 TRP A CA 1
ATOM 2127 C C . TRP A 1 273 ? -3.256 9.052 -11.801 1.00 89.38 273 TRP A C 1
ATOM 2129 O O . TRP A 1 273 ? -2.681 9.558 -12.759 1.00 89.38 273 TRP A O 1
ATOM 2139 N N . LEU A 1 274 ? -2.677 8.988 -10.600 1.00 89.44 274 LEU A N 1
ATOM 2140 C CA . LEU A 1 274 ? -1.357 9.571 -10.333 1.00 89.44 274 LEU A CA 1
ATOM 2141 C C . LEU A 1 274 ? -0.221 8.860 -11.089 1.00 89.44 274 LEU A C 1
ATOM 2143 O O . LEU A 1 274 ? 0.685 9.514 -11.604 1.00 89.44 274 LEU A O 1
ATOM 2147 N N . LEU A 1 275 ? -0.264 7.528 -11.196 1.00 90.38 275 LEU A N 1
ATOM 2148 C CA . LEU A 1 275 ? 0.791 6.750 -11.860 1.00 90.38 275 LEU A CA 1
ATOM 2149 C C . LEU A 1 275 ? 0.783 6.893 -13.381 1.00 90.38 275 LEU A C 1
ATOM 2151 O O . LEU A 1 275 ? 1.834 6.863 -14.023 1.00 90.38 275 LEU A O 1
ATOM 2155 N N . THR A 1 276 ? -0.396 7.024 -13.976 1.00 89.06 276 THR A N 1
ATOM 2156 C CA . THR A 1 276 ? -0.560 7.019 -15.436 1.00 89.06 276 THR A CA 1
ATOM 2157 C C . THR A 1 276 ? -0.787 8.430 -15.975 1.00 89.06 276 THR A C 1
ATOM 2159 O O . THR A 1 276 ? -0.340 8.776 -17.066 1.00 89.06 276 THR A O 1
ATOM 2162 N N . GLY A 1 277 ? -1.423 9.302 -15.189 1.00 85.19 277 GLY A N 1
ATOM 2163 C CA . GLY A 1 277 ? -2.036 10.561 -15.624 1.00 85.19 277 GLY A CA 1
ATOM 2164 C C . GLY A 1 277 ? -3.114 10.380 -16.685 1.00 85.19 277 GLY A C 1
ATOM 2165 O O . GLY A 1 277 ? -3.398 11.317 -17.427 1.00 85.19 277 GLY A O 1
ATOM 2166 N N . SER A 1 278 ? -3.686 9.181 -16.786 1.00 81.94 278 SER A N 1
ATOM 2167 C CA . SER A 1 278 ? -4.841 8.921 -17.631 1.00 81.94 278 SER A CA 1
ATOM 2168 C C . SER A 1 278 ? -6.038 9.698 -17.094 1.00 81.94 278 SER A C 1
ATOM 2170 O O . SER A 1 278 ? -6.438 9.517 -15.950 1.00 81.94 278 SER A O 1
ATOM 2172 N N . ASN A 1 279 ? -6.658 10.540 -17.922 1.00 73.31 279 ASN A N 1
ATOM 2173 C CA . ASN A 1 279 ? -7.894 11.244 -17.551 1.00 73.31 279 ASN A CA 1
ATOM 2174 C C . ASN A 1 279 ? -9.139 10.331 -17.581 1.00 73.31 279 ASN A C 1
ATOM 2176 O O . ASN A 1 279 ? -10.259 10.811 -17.414 1.00 73.31 279 ASN A O 1
ATOM 2180 N N . LYS A 1 280 ? -8.973 9.023 -17.819 1.00 77.19 280 LYS A N 1
ATOM 2181 C CA . LYS A 1 280 ? -10.073 8.057 -17.881 1.00 77.19 280 LYS A CA 1
ATOM 2182 C C . LYS A 1 280 ? -10.292 7.424 -16.507 1.00 77.19 280 LYS A C 1
ATOM 2184 O O . LYS A 1 280 ? -9.674 6.409 -16.194 1.00 77.19 280 LYS A O 1
ATOM 2189 N N . LEU A 1 281 ? -11.193 8.005 -15.715 1.00 76.62 281 LEU A N 1
ATOM 2190 C CA . LEU A 1 281 ? -11.713 7.364 -14.502 1.00 76.62 281 LEU A CA 1
ATOM 2191 C C . LEU A 1 281 ? -12.584 6.166 -14.906 1.00 76.62 281 LEU A C 1
ATOM 2193 O O . LEU A 1 281 ? -13.628 6.349 -15.532 1.00 76.62 281 LEU A O 1
ATOM 2197 N N . GLY A 1 282 ? -12.134 4.950 -14.591 1.00 83.31 282 GLY A N 1
ATOM 2198 C CA . GLY A 1 282 ? -12.824 3.718 -14.983 1.00 83.31 282 GLY A CA 1
ATOM 2199 C C . GLY A 1 282 ? -13.831 3.218 -13.953 1.00 83.31 282 GLY A C 1
ATOM 2200 O O . GLY A 1 282 ? -14.738 2.475 -14.315 1.00 83.31 282 GLY A O 1
ATOM 2201 N N . TRP A 1 283 ? -13.668 3.591 -12.678 1.00 93.50 283 TRP A N 1
ATOM 2202 C CA . TRP A 1 283 ? -14.435 3.081 -11.527 1.00 93.50 283 TRP A CA 1
ATOM 2203 C C . TRP A 1 283 ? -14.378 1.553 -11.336 1.00 93.50 283 TRP A C 1
ATOM 2205 O O . TRP A 1 283 ? -14.971 1.039 -10.384 1.00 93.50 283 TRP A O 1
ATOM 2215 N N . LYS A 1 284 ? -13.650 0.822 -12.194 1.00 95.38 284 LYS A N 1
ATOM 2216 C CA . LYS A 1 284 ? -13.509 -0.637 -12.166 1.00 95.38 284 LYS A CA 1
ATOM 2217 C C . LYS A 1 284 ? -12.842 -1.101 -10.870 1.00 95.38 284 LYS A C 1
ATOM 2219 O O . LYS A 1 284 ? -13.359 -2.016 -10.230 1.00 95.38 284 LYS A O 1
ATOM 2224 N N . TRP A 1 285 ? -11.776 -0.436 -10.417 1.00 95.06 285 TRP A N 1
ATOM 2225 C CA . TRP A 1 285 ? -11.159 -0.739 -9.123 1.00 95.06 285 TRP A CA 1
ATOM 2226 C C . TRP A 1 285 ? -12.069 -0.349 -7.967 1.00 95.06 285 TRP A C 1
ATOM 2228 O O . TRP A 1 285 ? -12.216 -1.128 -7.025 1.00 95.06 285 TRP A O 1
ATOM 2238 N N . THR A 1 286 ? -12.748 0.801 -8.046 1.00 96.62 286 THR A N 1
ATOM 2239 C CA . THR A 1 286 ? -13.721 1.169 -7.002 1.00 96.62 286 THR A CA 1
ATOM 2240 C C . THR A 1 286 ? -14.789 0.095 -6.827 1.00 96.62 286 THR A C 1
ATOM 2242 O O . THR A 1 286 ? -15.050 -0.346 -5.706 1.00 96.62 286 THR A O 1
ATOM 2245 N N . PHE A 1 287 ? -15.349 -0.382 -7.937 1.00 97.12 287 PHE A N 1
ATOM 2246 C CA . PHE A 1 287 ? -16.340 -1.445 -7.939 1.00 97.12 287 PHE A CA 1
ATOM 2247 C C . PHE A 1 287 ? -15.762 -2.783 -7.454 1.00 97.12 287 PHE A C 1
ATOM 2249 O O . PHE A 1 287 ? -16.380 -3.425 -6.604 1.00 97.12 287 PHE A O 1
ATOM 2256 N N . PHE A 1 288 ? -14.559 -3.164 -7.909 1.00 96.56 288 PHE A N 1
ATOM 2257 C CA . PHE A 1 288 ? -13.863 -4.384 -7.479 1.00 96.56 288 PHE A CA 1
ATOM 2258 C C . PHE A 1 288 ? -13.722 -4.473 -5.960 1.00 96.56 288 PHE A C 1
ATOM 2260 O O . PHE A 1 288 ? -13.984 -5.530 -5.388 1.00 96.56 288 PHE A O 1
ATOM 2267 N N . PHE A 1 289 ? -13.320 -3.382 -5.300 1.00 95.75 289 PHE A N 1
ATOM 2268 C CA . PHE A 1 289 ? -13.202 -3.359 -3.843 1.00 95.75 289 PHE A CA 1
ATOM 2269 C C . PHE A 1 289 ? -14.570 -3.288 -3.171 1.00 95.75 289 PHE A C 1
ATOM 2271 O O . PHE A 1 289 ? -14.835 -4.060 -2.253 1.00 95.75 289 PHE A O 1
ATOM 2278 N N . TRP A 1 290 ? -15.456 -2.401 -3.626 1.00 96.75 290 TRP A N 1
ATOM 2279 C CA . TRP A 1 290 ? -16.766 -2.207 -3.005 1.00 96.75 290 TRP A CA 1
ATOM 2280 C C . TRP A 1 290 ? -17.604 -3.493 -2.969 1.00 96.75 290 TRP A C 1
ATOM 2282 O O . TRP A 1 290 ? -18.179 -3.809 -1.927 1.00 96.75 290 TRP A O 1
ATOM 2292 N N . VAL A 1 291 ? -17.605 -4.282 -4.053 1.00 96.38 291 VAL A N 1
ATOM 2293 C CA . VAL A 1 291 ? -18.383 -5.530 -4.151 1.00 96.38 291 VAL A CA 1
ATOM 2294 C C . VAL A 1 291 ? -17.889 -6.637 -3.205 1.00 96.38 291 VAL A C 1
ATOM 2296 O O . VAL A 1 291 ? -18.646 -7.555 -2.889 1.00 96.38 291 VAL A O 1
ATOM 2299 N N . GLN A 1 292 ? -16.668 -6.548 -2.665 1.00 93.00 292 GLN A N 1
ATOM 2300 C CA . GLN A 1 292 ? -16.171 -7.538 -1.700 1.00 93.00 292 GLN A CA 1
ATOM 2301 C C . GLN A 1 292 ? -17.001 -7.542 -0.408 1.00 93.00 292 GLN A C 1
ATOM 2303 O O . GLN A 1 292 ? -17.291 -8.602 0.139 1.00 93.00 292 GLN A O 1
ATOM 2308 N N . ALA A 1 293 ? -17.451 -6.375 0.067 1.00 91.88 293 ALA A N 1
ATOM 2309 C CA . ALA A 1 293 ? -18.236 -6.267 1.298 1.00 91.88 293 ALA A CA 1
ATOM 2310 C C . ALA A 1 293 ? -19.561 -7.069 1.265 1.00 91.88 293 ALA A C 1
ATOM 2312 O O . ALA A 1 293 ? -19.805 -7.865 2.186 1.00 91.88 293 ALA A O 1
ATOM 2313 N N . PRO A 1 294 ? -20.430 -6.920 0.241 1.00 93.81 294 PRO A N 1
ATOM 2314 C CA . PRO A 1 294 ? -21.614 -7.761 0.120 1.00 93.81 294 PRO A CA 1
ATOM 2315 C C . PRO A 1 294 ? -21.260 -9.231 -0.134 1.00 93.81 294 PRO A C 1
ATOM 2317 O O . PRO A 1 294 ? -21.895 -10.092 0.472 1.00 93.81 294 PRO A O 1
ATOM 2320 N N . LEU A 1 295 ? -20.226 -9.549 -0.923 1.00 92.19 295 LEU A N 1
ATOM 2321 C CA . LEU A 1 295 ? -19.808 -10.941 -1.150 1.00 92.19 295 LEU A CA 1
ATOM 2322 C C . LEU A 1 295 ? -19.396 -11.654 0.140 1.00 92.19 295 LEU A C 1
ATOM 2324 O O . LEU A 1 295 ? -19.866 -12.755 0.405 1.00 92.19 295 LEU A O 1
ATOM 2328 N N . MET A 1 296 ? -18.604 -11.006 0.992 1.00 87.56 296 MET A N 1
ATOM 2329 C CA . MET A 1 296 ? -18.212 -11.548 2.298 1.00 87.56 296 MET A CA 1
ATOM 2330 C C . MET A 1 296 ? -19.419 -11.747 3.225 1.00 87.56 296 MET A C 1
ATOM 2332 O O . MET A 1 296 ? -19.447 -12.648 4.065 1.00 87.56 296 MET A O 1
ATOM 2336 N N . SER A 1 297 ? -20.442 -10.903 3.083 1.00 89.75 297 SER A N 1
ATOM 2337 C CA . SER A 1 297 ? -21.693 -11.024 3.836 1.00 89.75 297 SER A CA 1
ATOM 2338 C C . SER A 1 297 ? -22.536 -12.200 3.346 1.00 89.75 297 SER A C 1
ATOM 2340 O O . SER A 1 297 ? -23.094 -12.933 4.164 1.00 89.75 297 SER A O 1
ATOM 2342 N N . LEU A 1 298 ? -22.585 -12.411 2.028 1.00 90.50 298 LEU A N 1
ATOM 2343 C CA . LEU A 1 298 ? -23.221 -13.568 1.402 1.00 90.50 298 LEU A CA 1
ATOM 2344 C C . LEU A 1 298 ? -22.493 -14.866 1.759 1.00 90.50 298 LEU A C 1
ATOM 2346 O O . LEU A 1 298 ? -23.147 -15.833 2.133 1.00 90.50 298 LEU A O 1
ATOM 2350 N N . GLU A 1 299 ? -21.160 -14.876 1.738 1.00 88.31 299 GLU A N 1
ATOM 2351 C CA . GLU A 1 299 ? -20.340 -16.012 2.171 1.00 88.31 299 GLU A CA 1
ATOM 2352 C C . GLU A 1 299 ? -20.621 -16.371 3.638 1.00 88.31 299 GLU A C 1
ATOM 2354 O O . GLU A 1 299 ? -20.849 -17.537 3.974 1.00 88.31 299 GLU A O 1
ATOM 2359 N N . ALA A 1 300 ? -20.674 -15.368 4.521 1.00 84.94 300 ALA A N 1
ATOM 2360 C CA . ALA A 1 300 ? -20.982 -15.571 5.932 1.00 84.94 300 ALA A CA 1
ATOM 2361 C C . ALA A 1 300 ? -22.407 -16.108 6.146 1.00 84.94 300 ALA A C 1
ATOM 2363 O O . ALA A 1 300 ? -22.618 -16.986 6.988 1.00 84.94 300 ALA A O 1
ATOM 2364 N N . LEU A 1 301 ? -23.389 -15.600 5.396 1.00 88.94 301 LEU A N 1
ATOM 2365 C CA . LEU A 1 301 ? -24.767 -16.080 5.452 1.00 88.94 301 LEU A CA 1
ATOM 2366 C C . LEU A 1 301 ? -24.876 -17.514 4.920 1.00 88.94 301 LEU A C 1
ATOM 2368 O O . LEU A 1 301 ? -25.434 -18.367 5.606 1.00 88.94 301 LEU A O 1
ATOM 2372 N N . GLY A 1 302 ? -24.294 -17.794 3.753 1.00 89.00 302 GLY A N 1
ATOM 2373 C CA . GLY A 1 302 ? -24.271 -19.119 3.135 1.00 89.00 302 GLY A CA 1
ATOM 2374 C C . GLY A 1 302 ? -23.615 -20.158 4.038 1.00 89.00 302 GLY A C 1
ATOM 2375 O O . GLY A 1 302 ? -24.195 -21.211 4.288 1.00 89.00 302 GLY A O 1
ATOM 2376 N N . SER A 1 303 ? -22.475 -19.817 4.645 1.00 86.50 303 SER A N 1
ATOM 2377 C CA . SER A 1 303 ? -21.797 -20.679 5.620 1.00 86.50 303 SER A CA 1
ATOM 2378 C C . SER A 1 303 ? -22.689 -20.999 6.823 1.00 86.50 303 SER A C 1
ATOM 2380 O O . SER A 1 303 ? -22.758 -22.144 7.263 1.00 86.50 303 SER A 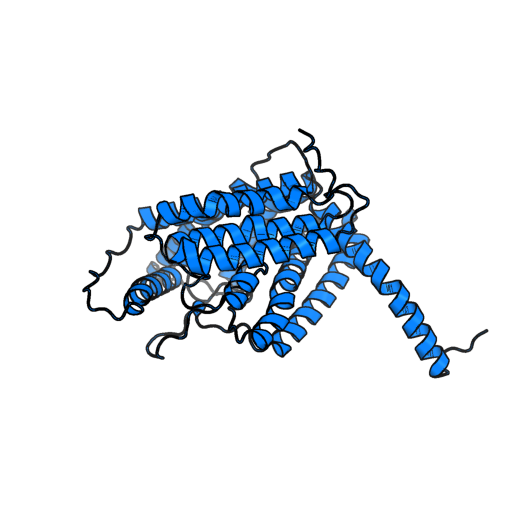O 1
ATOM 2382 N N . ARG A 1 304 ? -23.426 -20.011 7.350 1.00 86.88 304 ARG A N 1
ATOM 2383 C CA . ARG A 1 304 ? -24.369 -20.226 8.463 1.00 86.88 304 ARG A CA 1
ATOM 2384 C C . ARG A 1 304 ? -25.555 -21.100 8.060 1.00 86.88 304 ARG A C 1
ATOM 2386 O O . ARG A 1 304 ? -26.008 -21.898 8.876 1.00 86.88 304 ARG A O 1
ATOM 2393 N N . LEU A 1 305 ? -26.069 -20.941 6.843 1.00 90.31 305 LEU A N 1
ATOM 2394 C CA . LEU A 1 305 ? -27.179 -21.747 6.332 1.00 90.31 305 LEU A CA 1
ATOM 2395 C C . LEU A 1 305 ? -26.761 -23.206 6.121 1.00 90.31 305 LEU A C 1
ATOM 2397 O O . LEU A 1 305 ? -27.472 -24.099 6.573 1.00 90.31 305 LEU A O 1
ATOM 2401 N N . LEU A 1 306 ? -25.584 -23.447 5.536 1.00 90.00 306 LEU A N 1
ATOM 2402 C CA . LEU A 1 306 ? -25.031 -24.794 5.364 1.00 90.00 306 LEU A CA 1
ATOM 2403 C C . LEU A 1 306 ? -24.805 -25.488 6.710 1.00 90.00 306 LEU A C 1
ATOM 2405 O O . LEU A 1 306 ? -25.247 -26.619 6.895 1.00 90.00 306 LEU A O 1
ATOM 2409 N N . LEU A 1 307 ? -24.233 -24.775 7.688 1.00 89.25 307 LEU A N 1
ATOM 2410 C CA . LEU A 1 307 ? -24.059 -25.300 9.044 1.00 89.25 307 LEU A CA 1
ATOM 2411 C C . LEU A 1 307 ? -25.395 -25.657 9.711 1.00 89.25 307 LEU A C 1
ATOM 2413 O O . LEU A 1 307 ? -25.487 -26.691 10.367 1.00 89.25 307 LEU A O 1
ATOM 2417 N N . ARG A 1 308 ? -26.444 -24.842 9.528 1.00 91.94 308 ARG A N 1
ATOM 2418 C CA . ARG A 1 308 ? -27.799 -25.151 10.030 1.00 91.94 308 ARG A CA 1
ATOM 2419 C C . ARG A 1 308 ? -28.422 -26.365 9.346 1.00 91.94 308 ARG A C 1
ATOM 2421 O O . ARG A 1 308 ? -29.200 -27.065 9.981 1.00 91.94 308 ARG A O 1
ATOM 2428 N N . ALA A 1 309 ? -28.069 -26.617 8.091 1.00 92.94 309 ALA A N 1
ATOM 2429 C CA . ALA A 1 309 ? -28.470 -27.808 7.351 1.00 92.94 309 ALA A CA 1
ATOM 2430 C C . ALA A 1 309 ? -27.608 -29.047 7.679 1.00 92.94 309 ALA A C 1
ATOM 2432 O O . ALA A 1 309 ? -27.788 -30.091 7.061 1.00 92.94 309 ALA A O 1
ATOM 2433 N N . GLY A 1 310 ? -26.656 -28.946 8.618 1.00 92.81 310 GLY A N 1
ATOM 2434 C CA . GLY A 1 310 ? -25.741 -30.037 8.969 1.00 92.81 310 GLY A CA 1
ATOM 2435 C C . GLY A 1 310 ? -24.630 -30.283 7.942 1.00 92.81 310 GLY A C 1
ATOM 2436 O O . GLY A 1 310 ? -23.891 -31.256 8.064 1.00 92.81 310 GLY A O 1
ATOM 2437 N N . VAL A 1 311 ? -24.481 -29.408 6.945 1.00 92.50 311 VAL A N 1
ATOM 2438 C CA . VAL A 1 311 ? -23.473 -29.525 5.888 1.00 92.50 311 VAL A CA 1
ATOM 2439 C C . VAL A 1 311 ? -22.239 -28.710 6.264 1.00 92.50 311 VAL A C 1
ATOM 2441 O O . VAL A 1 311 ? -22.303 -27.492 6.440 1.00 92.50 311 VAL A O 1
ATOM 2444 N N . GLN A 1 312 ? -21.088 -29.375 6.347 1.00 89.56 312 GLN A N 1
ATOM 2445 C CA . GLN A 1 312 ? -19.787 -28.725 6.504 1.00 89.56 312 GLN A CA 1
ATOM 2446 C C . GLN A 1 312 ? -19.004 -28.844 5.198 1.00 89.56 312 GLN A C 1
ATOM 2448 O O . GLN A 1 312 ? -18.691 -29.946 4.753 1.00 89.56 312 GLN A O 1
ATOM 2453 N N . LEU A 1 313 ? -18.689 -27.708 4.572 1.00 85.50 313 LEU A N 1
ATOM 2454 C CA . LEU A 1 313 ? -17.842 -27.694 3.381 1.00 85.50 313 LEU A CA 1
ATOM 2455 C C . LEU A 1 313 ? -16.386 -28.005 3.768 1.00 85.50 313 LEU A C 1
ATOM 2457 O O . LEU A 1 313 ? -15.854 -27.363 4.680 1.00 85.50 313 LEU A O 1
ATOM 2461 N N . PRO A 1 314 ? -15.710 -28.937 3.070 1.00 86.69 314 PRO A N 1
ATOM 2462 C CA . PRO A 1 314 ? -14.283 -29.154 3.254 1.00 86.69 314 PRO A CA 1
ATOM 2463 C C . PRO A 1 314 ? -13.493 -27.871 2.989 1.00 86.69 314 PRO A C 1
ATOM 2465 O O . PRO A 1 314 ? -13.729 -27.176 2.000 1.00 86.69 314 PRO A O 1
ATOM 2468 N N . ARG A 1 315 ? -12.496 -27.588 3.834 1.00 82.38 315 ARG A N 1
ATOM 2469 C CA . ARG A 1 315 ? -11.668 -26.375 3.732 1.00 82.38 315 ARG A CA 1
ATOM 2470 C C . ARG A 1 315 ? -11.090 -26.136 2.325 1.00 82.38 315 ARG A C 1
ATOM 2472 O O . ARG A 1 315 ? -11.199 -25.003 1.863 1.00 82.38 315 ARG A O 1
ATOM 2479 N N . PRO A 1 316 ? -10.529 -27.137 1.613 1.00 88.38 316 PRO A N 1
ATOM 2480 C CA . PRO A 1 316 ? -9.999 -26.917 0.265 1.00 88.38 316 PRO A CA 1
ATOM 2481 C C . PRO A 1 316 ? -11.059 -26.437 -0.731 1.00 88.38 316 PRO A C 1
ATOM 2483 O O . PRO A 1 316 ? -10.760 -25.619 -1.594 1.00 88.38 316 PRO A O 1
ATOM 2486 N N . LEU A 1 317 ? -12.303 -26.901 -0.583 1.00 87.94 317 LEU A N 1
ATOM 2487 C CA . LEU A 1 317 ? -13.401 -26.495 -1.453 1.00 87.94 317 LEU A CA 1
ATOM 2488 C C . LEU A 1 317 ? -13.782 -25.033 -1.209 1.00 87.94 317 LEU A C 1
ATOM 2490 O O . LEU A 1 317 ? -13.930 -24.285 -2.168 1.00 87.94 317 LEU A O 1
ATOM 2494 N N . THR A 1 318 ? -13.863 -24.597 0.051 1.00 86.31 318 THR A N 1
ATOM 2495 C CA . THR A 1 318 ? -14.087 -23.178 0.372 1.00 86.31 318 THR A CA 1
ATOM 2496 C C . THR A 1 318 ? -12.970 -22.303 -0.195 1.00 86.31 318 THR A C 1
ATOM 2498 O O . THR A 1 318 ? -13.257 -21.301 -0.837 1.00 86.31 318 THR A O 1
ATOM 2501 N N . ILE A 1 319 ? -11.703 -22.716 -0.045 1.00 85.31 319 ILE A N 1
ATOM 2502 C CA . ILE A 1 319 ? -10.543 -22.006 -0.615 1.00 85.31 319 ILE A CA 1
ATOM 2503 C C . ILE A 1 319 ? -10.688 -21.845 -2.125 1.00 85.31 319 ILE A C 1
ATOM 2505 O O . ILE A 1 319 ? -10.512 -20.741 -2.645 1.00 85.31 319 ILE A O 1
ATOM 2509 N N . LEU A 1 320 ? -11.001 -22.943 -2.815 1.00 89.25 320 LEU A N 1
ATOM 2510 C CA . LEU A 1 320 ? -11.165 -22.963 -4.261 1.00 89.25 320 LEU A CA 1
ATOM 2511 C C . LEU A 1 320 ? -12.303 -22.036 -4.696 1.00 89.25 320 LEU A C 1
ATOM 2513 O O . LEU A 1 320 ? -12.104 -21.217 -5.587 1.00 89.25 320 LEU A O 1
ATOM 2517 N N . LEU A 1 321 ? -13.465 -22.117 -4.042 1.00 89.31 321 LEU A N 1
ATOM 2518 C CA . LEU A 1 321 ? -14.619 -21.270 -4.349 1.00 89.31 321 LEU A CA 1
ATOM 2519 C C . LEU A 1 321 ? -14.301 -19.783 -4.156 1.00 89.31 321 LEU A C 1
ATOM 2521 O O . LEU A 1 321 ? -14.574 -18.986 -5.052 1.00 89.31 321 LEU A O 1
ATOM 2525 N N . THR A 1 322 ? -13.667 -19.409 -3.039 1.00 88.06 322 THR A N 1
ATOM 2526 C CA . THR A 1 322 ? -13.242 -18.024 -2.793 1.00 88.06 322 THR A CA 1
ATOM 2527 C C . THR A 1 322 ? -12.276 -17.544 -3.877 1.00 88.06 322 THR A C 1
ATOM 2529 O O . THR A 1 322 ? -12.441 -16.440 -4.392 1.00 88.06 322 THR A O 1
ATOM 2532 N N . HIS A 1 323 ? -11.301 -18.370 -4.273 1.00 87.00 323 HIS A N 1
ATOM 2533 C CA . HIS A 1 323 ? -10.363 -18.012 -5.339 1.00 87.00 323 HIS A CA 1
ATOM 2534 C C . HIS A 1 323 ? -11.053 -17.867 -6.693 1.00 87.00 323 HIS A C 1
ATOM 2536 O O . HIS A 1 323 ? -10.751 -16.921 -7.409 1.00 87.00 323 HIS A O 1
ATOM 2542 N N . VAL A 1 324 ? -11.988 -18.752 -7.044 1.00 91.62 324 VAL A N 1
ATOM 2543 C CA . VAL A 1 324 ? -12.734 -18.660 -8.307 1.00 91.62 324 VAL A CA 1
ATOM 2544 C C . VAL A 1 324 ? -13.541 -17.364 -8.366 1.00 91.62 324 VAL A C 1
ATOM 2546 O O . VAL A 1 324 ? -13.462 -16.655 -9.365 1.00 91.62 324 VAL A O 1
ATOM 2549 N N . VAL A 1 325 ? -14.262 -17.012 -7.297 1.00 92.19 325 VAL A N 1
ATOM 2550 C CA . VAL A 1 325 ? -15.040 -15.762 -7.237 1.00 92.19 325 VAL A CA 1
ATOM 2551 C C . VAL A 1 325 ? -14.124 -14.540 -7.300 1.00 92.19 325 VAL A C 1
ATOM 2553 O O . VAL A 1 325 ? -14.374 -13.624 -8.085 1.00 92.19 325 VAL A O 1
ATOM 2556 N N . LEU A 1 326 ? -13.045 -14.530 -6.511 1.00 91.00 326 LEU A N 1
ATOM 2557 C CA . LEU A 1 326 ? -12.094 -13.421 -6.493 1.00 91.00 326 LEU A CA 1
ATOM 2558 C C . LEU A 1 326 ? -11.429 -13.239 -7.859 1.00 91.00 326 LEU A C 1
ATOM 2560 O O . LEU A 1 326 ? -11.337 -12.112 -8.336 1.00 91.00 326 LEU A O 1
ATOM 2564 N N . GLN A 1 327 ? -11.009 -14.332 -8.500 1.00 90.75 327 GLN A N 1
ATOM 2565 C CA . GLN A 1 327 ? -10.385 -14.278 -9.817 1.00 90.75 327 GLN A CA 1
ATOM 2566 C C . GLN A 1 327 ? -11.370 -13.851 -10.894 1.00 90.75 327 GLN A C 1
ATOM 2568 O O . GLN A 1 327 ? -11.036 -12.976 -11.681 1.00 90.75 327 GLN A O 1
ATOM 2573 N N . ALA A 1 328 ? -12.596 -14.379 -10.903 1.00 94.56 328 ALA A N 1
ATOM 2574 C CA . ALA A 1 328 ? -13.614 -13.968 -11.867 1.00 94.56 328 ALA A CA 1
ATOM 2575 C C . ALA A 1 328 ? -13.848 -12.448 -11.843 1.00 94.56 328 ALA A C 1
ATOM 2577 O O . ALA A 1 328 ? -13.948 -11.824 -12.896 1.00 94.56 328 ALA A O 1
ATOM 2578 N N . LEU A 1 329 ? -13.863 -11.842 -10.650 1.00 95.38 329 LEU A N 1
ATOM 2579 C CA . LEU A 1 329 ? -13.939 -10.389 -10.503 1.00 95.38 329 LEU A CA 1
ATOM 2580 C C . LEU A 1 329 ? -12.635 -9.691 -10.893 1.00 95.38 329 LEU A C 1
ATOM 2582 O O . LEU A 1 329 ? -12.665 -8.648 -11.543 1.00 95.38 329 LEU A O 1
ATOM 2586 N N . ALA A 1 330 ? -11.491 -10.245 -10.490 1.00 95.06 330 ALA A N 1
ATOM 2587 C CA . ALA A 1 330 ? -10.193 -9.630 -10.717 1.00 95.06 330 ALA A CA 1
ATOM 2588 C C . ALA A 1 330 ? -9.790 -9.612 -12.197 1.00 95.06 330 ALA A C 1
ATOM 2590 O O . ALA A 1 330 ? -9.102 -8.676 -12.595 1.00 95.06 330 ALA A O 1
ATOM 2591 N N . LEU A 1 331 ? -10.222 -10.590 -13.005 1.00 94.81 331 LEU A N 1
ATOM 2592 C CA . LEU A 1 331 ? -9.860 -10.710 -14.423 1.00 94.81 331 LEU A CA 1
ATOM 2593 C C . LEU A 1 331 ? -10.125 -9.413 -15.199 1.00 94.81 331 LEU A C 1
ATOM 2595 O O . LEU A 1 331 ? -9.214 -8.893 -15.836 1.00 94.81 331 LEU A O 1
ATOM 2599 N N . ASP A 1 332 ? -11.339 -8.866 -15.121 1.00 95.12 332 ASP A N 1
ATOM 2600 C CA . ASP A 1 332 ? -11.677 -7.598 -15.786 1.00 95.12 332 ASP A CA 1
ATOM 2601 C C . ASP A 1 332 ? -11.494 -6.399 -14.848 1.00 95.12 332 ASP A C 1
ATOM 2603 O O . ASP A 1 332 ? -10.780 -5.444 -15.164 1.00 95.12 332 ASP A O 1
ATOM 2607 N N . LEU A 1 333 ? -12.098 -6.455 -13.656 1.00 96.19 333 LEU A N 1
ATOM 2608 C CA . LEU A 1 333 ? -12.224 -5.269 -12.811 1.00 96.19 333 LEU A CA 1
ATOM 2609 C C . LEU A 1 333 ? -10.900 -4.838 -12.180 1.00 96.19 333 LEU A C 1
ATOM 2611 O O . LEU A 1 333 ? -10.735 -3.653 -11.902 1.00 96.19 333 LEU A O 1
ATOM 2615 N N . PHE A 1 334 ? -9.974 -5.771 -11.933 1.00 95.31 334 PHE A N 1
ATOM 2616 C CA . PHE A 1 334 ? -8.696 -5.472 -11.287 1.00 95.31 334 PHE A CA 1
ATOM 2617 C C . PHE A 1 334 ? -7.526 -5.496 -12.267 1.00 95.31 334 PHE A C 1
ATOM 2619 O O . PHE A 1 334 ? -6.933 -4.452 -12.539 1.00 95.31 334 PHE A O 1
ATOM 2626 N N . PHE A 1 335 ? -7.186 -6.669 -12.797 1.00 95.19 335 PHE A N 1
ATOM 2627 C CA . PHE A 1 335 ? -6.042 -6.854 -13.682 1.00 95.19 335 PHE A CA 1
ATOM 2628 C C . PHE A 1 335 ? -6.318 -6.328 -15.086 1.00 95.19 335 PHE A C 1
ATOM 2630 O O . PHE A 1 335 ? -5.474 -5.612 -15.612 1.00 95.19 335 PHE A O 1
ATOM 2637 N N . GLY A 1 336 ? -7.501 -6.585 -15.655 1.00 93.56 336 GLY A N 1
ATOM 2638 C CA . GLY A 1 336 ? -7.908 -6.004 -16.936 1.00 93.56 336 GLY A CA 1
ATOM 2639 C C . GLY A 1 336 ? -7.788 -4.482 -16.920 1.00 93.56 336 GLY A C 1
ATOM 2640 O O . GLY A 1 336 ? -7.084 -3.905 -17.745 1.00 93.56 336 GLY A O 1
ATOM 2641 N N . HIS A 1 337 ? -8.346 -3.836 -15.894 1.00 93.31 337 HIS A N 1
ATOM 2642 C CA . HIS A 1 337 ? -8.195 -2.393 -15.711 1.00 93.31 337 HIS A CA 1
ATOM 2643 C C . HIS A 1 337 ? -6.737 -1.937 -15.516 1.00 93.31 337 HIS A C 1
ATOM 2645 O O . HIS A 1 337 ? -6.318 -0.920 -16.070 1.00 93.31 337 HIS A O 1
ATOM 2651 N N . MET A 1 338 ? -5.937 -2.690 -14.753 1.00 92.31 338 MET A N 1
ATOM 2652 C CA . MET A 1 338 ? -4.512 -2.397 -14.552 1.00 92.31 338 MET A CA 1
ATOM 2653 C C . MET A 1 338 ? -3.728 -2.399 -15.872 1.00 92.31 338 MET A C 1
ATOM 2655 O O . MET A 1 338 ? -2.825 -1.579 -16.055 1.00 92.31 338 MET A O 1
ATOM 2659 N N . GLU A 1 339 ? -4.065 -3.316 -16.778 1.00 91.62 339 GLU A N 1
ATOM 2660 C CA . GLU A 1 339 ? -3.472 -3.418 -18.111 1.00 91.62 339 GLU A CA 1
ATOM 2661 C C . GLU A 1 339 ? -3.983 -2.321 -19.052 1.00 91.62 339 GLU A C 1
ATOM 2663 O O . GLU A 1 339 ? -3.168 -1.673 -19.704 1.00 91.62 339 GLU A O 1
ATOM 2668 N N . GLU A 1 340 ? -5.293 -2.049 -19.072 1.00 91.31 340 GLU A N 1
ATOM 2669 C CA . GLU A 1 340 ? -5.908 -0.960 -19.853 1.00 91.31 340 GLU A CA 1
ATOM 2670 C C . GLU A 1 340 ? -5.265 0.403 -19.556 1.00 91.31 340 GLU A C 1
ATOM 2672 O O . GLU A 1 340 ? -5.086 1.226 -20.453 1.00 91.31 340 GLU A O 1
ATOM 2677 N N . GLN A 1 341 ? -4.913 0.641 -18.290 1.00 89.81 341 GLN A N 1
ATOM 2678 C CA . GLN A 1 341 ? -4.274 1.878 -17.836 1.00 89.81 341 GLN A CA 1
ATOM 2679 C C . GLN A 1 341 ? -2.740 1.853 -17.985 1.00 89.81 341 GLN A C 1
ATOM 2681 O O . GLN A 1 341 ? -2.078 2.855 -17.721 1.00 89.81 341 GLN A O 1
ATOM 2686 N N . GLY A 1 342 ? -2.143 0.723 -18.380 1.00 90.88 342 GLY A N 1
ATOM 2687 C CA . GLY A 1 342 ? -0.691 0.568 -18.523 1.00 90.88 342 GLY A CA 1
ATOM 2688 C C . GLY A 1 342 ? 0.085 0.538 -17.198 1.00 90.88 342 GLY A C 1
ATOM 2689 O O . GLY A 1 342 ? 1.315 0.619 -17.201 1.00 90.88 342 GLY A O 1
ATOM 2690 N N . VAL A 1 343 ? -0.601 0.406 -16.056 1.00 91.50 343 VAL A N 1
ATOM 2691 C CA . VAL A 1 343 ? 0.022 0.397 -14.720 1.00 91.50 343 VAL A CA 1
ATOM 2692 C C . VAL A 1 343 ? 0.957 -0.803 -14.571 1.00 91.50 343 VAL A C 1
ATOM 2694 O O . VAL A 1 343 ? 2.096 -0.643 -14.131 1.00 91.50 343 VAL A O 1
ATOM 2697 N N . SER A 1 344 ? 0.504 -1.995 -14.974 1.00 92.19 344 SER A N 1
ATOM 2698 C CA . SER A 1 344 ? 1.283 -3.236 -14.859 1.00 92.19 344 SER A CA 1
ATOM 2699 C C . SER A 1 344 ? 2.606 -3.139 -15.620 1.00 92.19 344 SER A C 1
ATOM 2701 O O . SER A 1 344 ? 3.669 -3.394 -15.060 1.00 92.19 344 SER A O 1
ATOM 2703 N N . GLN A 1 345 ? 2.557 -2.690 -16.875 1.00 90.62 345 GLN A N 1
ATOM 2704 C CA . GLN A 1 345 ? 3.737 -2.518 -17.719 1.00 90.62 345 GLN A CA 1
ATOM 2705 C C . GLN A 1 345 ? 4.706 -1.498 -17.124 1.00 90.62 345 GLN A C 1
ATOM 2707 O O . GLN A 1 345 ? 5.901 -1.772 -17.036 1.00 90.62 345 GLN A O 1
ATOM 2712 N N . LYS A 1 346 ? 4.198 -0.347 -16.666 1.00 91.88 346 LYS A N 1
ATOM 2713 C CA . LYS A 1 346 ? 5.028 0.721 -16.101 1.00 91.88 346 LYS A CA 1
ATOM 2714 C C . LYS A 1 346 ? 5.819 0.250 -14.881 1.00 91.88 346 LYS A C 1
ATOM 2716 O O . LYS A 1 346 ? 7.023 0.490 -14.801 1.00 91.88 346 LYS A O 1
ATOM 2721 N N . ILE A 1 347 ? 5.157 -0.452 -13.961 1.00 92.50 347 ILE A N 1
ATOM 2722 C CA . ILE A 1 347 ? 5.790 -0.983 -12.749 1.00 92.50 347 ILE A CA 1
ATOM 2723 C C . ILE A 1 347 ? 6.766 -2.112 -13.090 1.00 92.50 347 ILE A C 1
ATOM 2725 O O . ILE A 1 347 ? 7.910 -2.073 -12.641 1.00 92.50 347 ILE A O 1
ATOM 2729 N N . VAL A 1 348 ? 6.366 -3.081 -13.921 1.00 93.31 348 VAL A N 1
ATOM 2730 C CA . VAL A 1 348 ? 7.233 -4.216 -14.280 1.00 93.31 348 VAL A CA 1
ATOM 2731 C C . VAL A 1 348 ? 8.497 -3.748 -15.001 1.00 93.31 348 VAL A C 1
ATOM 2733 O O . VAL A 1 348 ? 9.588 -4.159 -14.618 1.00 93.31 348 VAL A O 1
ATOM 2736 N N . ILE A 1 349 ? 8.382 -2.836 -15.973 1.00 92.94 349 ILE A N 1
ATOM 2737 C CA . ILE A 1 349 ? 9.538 -2.266 -16.686 1.00 92.94 349 ILE A CA 1
ATOM 2738 C C . ILE A 1 349 ? 10.470 -1.538 -15.713 1.00 92.94 349 ILE A C 1
ATOM 2740 O O . ILE A 1 349 ? 11.691 -1.646 -15.818 1.00 92.94 349 ILE A O 1
ATOM 2744 N N . ALA A 1 350 ? 9.919 -0.792 -14.755 1.00 93.62 350 ALA A N 1
ATOM 2745 C CA . ALA A 1 350 ? 10.733 -0.095 -13.770 1.00 93.62 350 ALA A CA 1
ATOM 2746 C C . ALA A 1 350 ? 11.500 -1.070 -12.862 1.00 93.62 350 ALA A C 1
ATOM 2748 O O . ALA A 1 350 ? 12.693 -0.874 -12.634 1.00 93.62 350 ALA A O 1
ATOM 2749 N N . ILE A 1 351 ? 10.858 -2.154 -12.413 1.00 94.06 351 ILE A N 1
ATOM 2750 C CA . ILE A 1 351 ? 11.524 -3.206 -11.633 1.00 94.06 351 ILE A CA 1
ATOM 2751 C C . ILE A 1 351 ? 12.595 -3.909 -12.479 1.00 94.06 351 ILE A C 1
ATOM 2753 O O . ILE A 1 351 ? 13.719 -4.088 -12.011 1.00 94.06 351 ILE A O 1
ATOM 2757 N N . ALA A 1 352 ? 12.291 -4.256 -13.730 1.00 93.62 352 ALA A N 1
ATOM 2758 C CA . ALA A 1 352 ? 13.239 -4.890 -14.643 1.00 93.62 352 ALA A CA 1
ATOM 2759 C C . ALA A 1 352 ? 14.495 -4.033 -14.855 1.00 93.62 352 ALA A C 1
ATOM 2761 O O . ALA A 1 352 ? 15.617 -4.533 -14.758 1.00 93.62 352 ALA A O 1
ATOM 2762 N N . ARG A 1 353 ? 14.339 -2.713 -15.031 1.00 92.50 353 ARG A N 1
ATOM 2763 C CA . ARG A 1 353 ? 15.473 -1.774 -15.092 1.00 92.50 353 ARG A CA 1
ATOM 2764 C C . ARG A 1 353 ? 16.342 -1.845 -13.836 1.00 92.50 353 ARG A C 1
ATOM 2766 O O . ARG A 1 353 ? 17.564 -1.889 -13.964 1.00 92.50 353 ARG A O 1
ATOM 2773 N N . CYS A 1 354 ? 15.743 -1.903 -12.644 1.00 91.81 354 CYS A N 1
ATOM 2774 C CA . CYS A 1 354 ? 16.489 -2.078 -11.395 1.00 91.81 354 CYS A CA 1
ATOM 2775 C C . CYS A 1 354 ? 17.248 -3.414 -11.360 1.00 91.81 354 CYS A C 1
ATOM 2777 O O . CYS A 1 354 ? 18.422 -3.436 -10.995 1.00 91.81 354 CYS A O 1
ATOM 2779 N N . ILE A 1 355 ? 16.616 -4.511 -11.790 1.00 92.19 355 ILE A N 1
ATOM 2780 C CA . ILE A 1 355 ? 17.247 -5.839 -11.861 1.00 92.19 355 ILE A CA 1
ATOM 2781 C C . ILE A 1 355 ? 18.445 -5.814 -12.819 1.00 92.19 355 ILE A C 1
ATOM 2783 O O . ILE A 1 355 ? 19.536 -6.263 -12.467 1.00 92.19 355 ILE A O 1
ATOM 2787 N N . HIS A 1 356 ? 18.280 -5.255 -14.018 1.00 90.38 356 HIS A N 1
ATOM 2788 C CA . HIS A 1 356 ? 19.356 -5.155 -15.004 1.00 90.38 356 HIS A CA 1
ATOM 2789 C C . HIS A 1 356 ? 20.502 -4.253 -14.539 1.00 90.38 356 HIS A C 1
ATOM 2791 O O . HIS A 1 356 ? 21.668 -4.596 -14.746 1.00 90.38 356 HIS A O 1
ATOM 2797 N N . ALA A 1 357 ? 20.188 -3.134 -13.881 1.00 89.25 357 ALA A N 1
ATOM 2798 C CA . ALA A 1 357 ? 21.189 -2.247 -13.299 1.00 89.25 357 ALA A CA 1
ATOM 2799 C C . ALA A 1 357 ? 21.999 -2.954 -12.200 1.00 89.25 357 ALA A C 1
ATOM 2801 O O . ALA A 1 357 ? 23.221 -2.831 -12.179 1.00 89.25 357 ALA A O 1
ATOM 2802 N N . ALA A 1 358 ? 21.345 -3.748 -11.345 1.00 88.56 358 ALA A N 1
ATOM 2803 C CA . ALA A 1 358 ? 22.006 -4.532 -10.301 1.00 88.56 358 ALA A CA 1
ATOM 2804 C C . ALA A 1 358 ? 22.821 -5.715 -10.855 1.00 88.56 358 ALA A C 1
ATOM 2806 O O . ALA A 1 358 ? 23.834 -6.101 -10.274 1.00 88.56 358 ALA A O 1
ATOM 2807 N N . ARG A 1 359 ? 22.422 -6.286 -11.999 1.00 88.06 359 ARG A N 1
ATOM 2808 C CA . ARG A 1 359 ? 23.105 -7.436 -12.612 1.00 88.06 359 ARG A CA 1
ATOM 2809 C C . ARG A 1 359 ? 24.514 -7.101 -13.103 1.00 88.06 359 ARG A C 1
ATOM 2811 O O . ARG A 1 359 ? 25.399 -7.936 -12.957 1.00 88.06 359 ARG A O 1
ATOM 2818 N N . ARG A 1 360 ? 24.737 -5.904 -13.660 1.00 84.06 360 ARG A N 1
ATOM 2819 C CA . ARG A 1 360 ? 26.047 -5.492 -14.206 1.00 84.06 360 ARG A CA 1
ATOM 2820 C C . ARG A 1 360 ? 27.190 -5.585 -13.182 1.00 84.06 360 ARG A C 1
ATOM 2822 O O . ARG A 1 360 ? 28.135 -6.320 -13.455 1.00 84.06 360 ARG A O 1
ATOM 2829 N N . PRO A 1 361 ? 27.119 -4.931 -12.005 1.00 85.19 361 PRO A N 1
ATOM 2830 C CA . PRO A 1 361 ? 28.187 -5.030 -11.012 1.00 85.19 361 PRO A CA 1
ATOM 2831 C C . PRO A 1 361 ? 28.329 -6.450 -10.454 1.00 85.19 361 PRO A C 1
ATOM 2833 O O . PRO A 1 361 ? 29.447 -6.885 -10.201 1.00 85.19 361 PRO A O 1
ATOM 2836 N N . LEU A 1 362 ? 27.228 -7.200 -10.312 1.00 85.06 362 LEU A N 1
ATOM 2837 C CA . LEU A 1 362 ? 27.276 -8.594 -9.857 1.00 85.06 362 LEU A CA 1
ATOM 2838 C C . LEU A 1 362 ? 27.992 -9.506 -10.857 1.00 85.06 362 LEU A C 1
ATOM 2840 O O . LEU A 1 362 ? 28.758 -10.369 -10.447 1.00 85.06 362 LEU A O 1
ATOM 2844 N N . GLN A 1 363 ? 27.776 -9.309 -12.159 1.00 86.00 363 GLN A N 1
ATOM 2845 C CA . GLN A 1 363 ? 28.491 -10.047 -13.199 1.00 86.00 363 GLN A CA 1
ATOM 2846 C C . GLN A 1 363 ? 29.979 -9.705 -13.195 1.00 86.00 363 GLN A C 1
ATOM 2848 O O . GLN A 1 363 ? 30.795 -10.619 -13.218 1.00 86.00 363 GLN A O 1
ATOM 2853 N N . SER A 1 364 ? 30.335 -8.422 -13.098 1.00 85.38 364 SER A N 1
ATOM 2854 C CA . SER A 1 364 ? 31.737 -8.004 -12.991 1.00 85.38 364 SER A CA 1
ATOM 2855 C C . SER A 1 364 ? 32.417 -8.588 -11.748 1.00 85.38 364 SER A C 1
ATOM 2857 O O . SER A 1 364 ? 33.530 -9.095 -11.843 1.00 85.38 364 SER A O 1
ATOM 2859 N N . ALA A 1 365 ? 31.734 -8.588 -10.600 1.00 85.44 365 ALA A N 1
ATOM 2860 C CA . ALA A 1 365 ? 32.249 -9.182 -9.369 1.00 85.44 365 ALA A CA 1
ATOM 2861 C C . ALA A 1 365 ? 32.387 -10.709 -9.468 1.00 85.44 365 ALA A C 1
ATOM 2863 O O . ALA A 1 365 ? 33.383 -11.262 -9.012 1.00 85.44 365 ALA A O 1
ATOM 2864 N N . ALA A 1 366 ? 31.414 -11.393 -10.078 1.00 85.81 366 ALA A N 1
ATOM 2865 C CA . ALA A 1 366 ? 31.455 -12.841 -10.263 1.00 85.81 366 ALA A CA 1
ATOM 2866 C C . ALA A 1 366 ? 32.585 -13.266 -11.208 1.00 85.81 366 ALA A C 1
ATOM 2868 O O . ALA A 1 366 ? 33.294 -14.219 -10.902 1.00 85.81 366 ALA A O 1
ATOM 2869 N N . VAL A 1 367 ? 32.785 -12.547 -12.319 1.00 87.56 367 VAL A N 1
ATOM 2870 C CA . VAL A 1 367 ? 33.912 -12.787 -13.233 1.00 87.56 367 VAL A CA 1
ATOM 2871 C C . VAL A 1 367 ? 35.235 -12.566 -12.506 1.00 87.56 367 VAL A C 1
ATOM 2873 O O . VAL A 1 367 ? 36.058 -13.473 -12.499 1.00 87.56 367 VAL A O 1
ATOM 2876 N N . GLY A 1 368 ? 35.400 -11.445 -11.794 1.00 86.44 368 GLY A N 1
ATOM 2877 C CA . GLY A 1 368 ? 36.621 -11.187 -11.022 1.00 86.44 368 GLY A CA 1
AT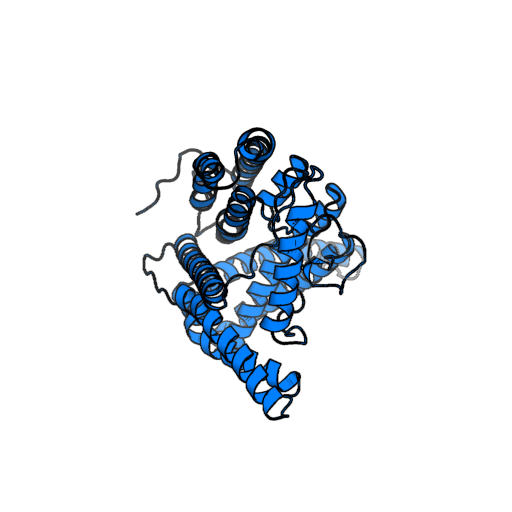OM 2878 C C . GLY A 1 368 ? 36.884 -12.234 -9.931 1.00 86.44 368 GLY A C 1
ATOM 2879 O O . GLY A 1 368 ? 38.029 -12.603 -9.687 1.00 86.44 368 GLY A O 1
ATOM 2880 N N . TRP A 1 369 ? 35.833 -12.767 -9.298 1.00 88.06 369 TRP A N 1
ATOM 2881 C CA . TRP A 1 369 ? 35.965 -13.858 -8.330 1.00 88.06 369 TRP A CA 1
ATOM 2882 C C . TRP A 1 369 ? 36.375 -15.178 -8.991 1.00 88.06 369 TRP A C 1
ATOM 2884 O O . TRP A 1 369 ? 37.233 -15.882 -8.467 1.00 88.06 369 TRP A O 1
ATOM 2894 N N . LEU A 1 370 ? 35.799 -15.507 -10.149 1.00 87.69 370 LEU A N 1
ATOM 2895 C CA . LEU A 1 370 ? 36.147 -16.709 -10.909 1.00 87.69 370 LEU A CA 1
ATOM 2896 C C . LEU A 1 370 ? 37.572 -16.642 -11.482 1.00 87.69 370 LEU A C 1
ATOM 2898 O O . LEU A 1 370 ? 38.270 -17.654 -11.467 1.00 87.69 370 LEU A O 1
ATOM 2902 N N . GLU A 1 371 ? 38.020 -15.468 -11.931 1.00 88.19 371 GLU A N 1
ATOM 2903 C CA . GLU A 1 371 ? 39.409 -15.214 -12.333 1.00 88.19 371 GLU A CA 1
ATOM 2904 C C . GLU A 1 371 ? 40.364 -15.362 -11.138 1.00 88.19 371 GLU A C 1
ATOM 2906 O O . GLU A 1 371 ? 41.350 -16.091 -11.224 1.00 88.19 371 GLU A O 1
ATOM 2911 N N . ALA A 1 372 ? 40.039 -14.763 -9.985 1.00 86.69 372 ALA A N 1
ATOM 2912 C CA . ALA A 1 372 ? 40.836 -14.895 -8.760 1.00 86.69 372 ALA A CA 1
ATOM 2913 C C . ALA A 1 372 ? 40.891 -16.339 -8.228 1.00 86.69 372 ALA A C 1
ATOM 2915 O O . ALA A 1 372 ? 41.890 -16.749 -7.641 1.00 86.69 372 ALA A O 1
ATOM 2916 N N . ALA A 1 373 ? 39.831 -17.120 -8.447 1.00 88.19 373 ALA A N 1
ATOM 2917 C CA . ALA A 1 373 ? 39.769 -18.539 -8.108 1.00 88.19 373 ALA A CA 1
ATOM 2918 C C . ALA A 1 373 ? 40.474 -19.449 -9.136 1.00 88.19 373 ALA A C 1
ATOM 2920 O O . ALA A 1 373 ? 40.506 -20.663 -8.939 1.00 88.19 373 ALA A O 1
ATOM 2921 N N . GLY A 1 374 ? 41.010 -18.899 -10.236 1.00 87.94 374 GLY A N 1
ATOM 2922 C CA . GLY A 1 374 ? 41.642 -19.669 -11.314 1.00 87.94 374 GLY A CA 1
ATOM 2923 C C . GLY A 1 374 ? 40.668 -20.540 -12.118 1.00 87.94 374 GLY A C 1
ATOM 2924 O O . GLY A 1 374 ? 41.095 -21.450 -12.824 1.00 87.94 374 GLY A O 1
ATOM 2925 N N . LEU A 1 375 ? 39.361 -20.287 -12.001 1.00 85.12 375 LEU A N 1
ATOM 2926 C CA . LEU A 1 375 ? 38.296 -21.036 -12.677 1.00 85.12 375 LEU A CA 1
ATOM 2927 C C . LEU A 1 375 ? 37.967 -20.474 -14.068 1.00 85.12 375 LEU A C 1
ATOM 2929 O O . LEU A 1 375 ? 37.292 -21.140 -14.852 1.00 85.12 375 LEU A O 1
ATOM 2933 N N . LEU A 1 376 ? 38.443 -19.267 -14.383 1.00 83.19 376 LEU A N 1
ATOM 2934 C CA . LEU A 1 376 ? 38.418 -18.680 -15.720 1.00 83.19 376 LEU A CA 1
ATOM 2935 C C . LEU A 1 376 ? 39.851 -18.354 -16.144 1.00 83.19 376 LEU A C 1
ATOM 2937 O O . LEU A 1 376 ? 40.538 -17.581 -15.481 1.00 83.19 376 LEU A O 1
ATOM 2941 N N . THR A 1 377 ? 40.305 -18.937 -17.252 1.00 74.88 377 THR A N 1
ATOM 2942 C CA . THR A 1 377 ? 41.565 -18.544 -17.890 1.00 74.88 377 THR A CA 1
ATOM 2943 C C . THR A 1 377 ? 41.298 -17.337 -18.779 1.00 74.88 377 THR A C 1
ATOM 2945 O O . THR A 1 377 ? 40.524 -17.452 -19.730 1.00 74.88 377 THR A O 1
ATOM 2948 N N . SER A 1 378 ? 41.923 -16.198 -18.480 1.00 63.38 378 SER A N 1
ATOM 2949 C CA . SER A 1 378 ? 41.927 -15.027 -19.359 1.00 63.38 378 SER A CA 1
ATOM 2950 C C . SER A 1 378 ? 42.606 -15.400 -20.682 1.00 63.38 378 SER A C 1
ATOM 2952 O O . SER A 1 378 ? 43.834 -15.506 -20.733 1.00 63.38 378 SER A O 1
ATOM 2954 N N . SER A 1 379 ? 41.809 -15.681 -21.711 1.00 57.62 379 SER A N 1
ATOM 2955 C CA . SER A 1 379 ? 42.270 -15.907 -23.086 1.00 57.62 379 SER A CA 1
ATOM 2956 C C . SER A 1 379 ? 42.370 -14.600 -23.848 1.00 57.62 379 SER A C 1
ATOM 2958 O O . SER A 1 379 ? 41.363 -13.852 -23.785 1.00 57.62 379 SER A O 1
#

Sequence (379 aa):
MDFVRPPAFQTETSSAFRIAVLVIVHIIFAIWLKYIVARLPLGTLRVVAVLPFLAVDVVCPCFFDKDTEPLQVFCLIFILTWHCTFKVLAFCWGRAPLRESMTVAQIAATLSLPLFPKPLSRTKSGPEGRLQDSAGSGAALAVRLLGKLALTVLVVLLYEQYRETMPLVLKHYVLAFVIYAMSGIIMDGPAAVVVEALGLEVLPTFDQPWMPASGGFHVDGERQQNASAQQQQQQKGIVQQQQKQPRPSLLRRQLGLNAAFFVSGVFHEHMAWLLTGSNKLGWKWTFFFWVQAPLMSLEALGSRLLLRAGVQLPRPLTILLTHVVLQALALDLFFGHMEEQGVSQKIVIAIARCIHAARRPLQSAAVGWLEAAGLLTSS

Organism: NCBI:txid330485